Protein AF-0000000065775631 (afdb_homodimer)

Sequence (730 aa):
MNVLEISAQTLRNNIRIIKEYVGSAKICFPVKANAYGHGLELIVEHSHDLVDFFAVANVLEAFRVLDVVEKPVMIFGVIEYNYIDRILSKNIRVSIQDYNDIEKLEKFAKYYNKKPFVHVNLNTGMNRMGVDYNDACRTIQRAYESDWLILEGVYSHLACADNRDHPTNIKQKNRFDSIVEFTKGLSQDIICHLSNSYGFLGQKGICYDMVRPGILSYGFLPEFYVDRVIREIKPIARLLSKVVKIITLQEGEGVGYSLIYRGFEGEQLAVIPIGYGDGFPRELGDRGFVNINDVMYPMAGRMSMDGLTVSLGINEYDVKVSDTVELISAIPRNRNSAFSIAKQTNTIEYDIMSTLNDRIIRKIIMNVLEISAQTLRNNIRIIKEYVGSAKICFPVKANAYGHGLELIVEHSHDLVDFFAVANVLEAFRVLDVVEKPVMIFGVIEYNYIDRILSKNIRVSIQDYNDIEKLEKFAKYYNKKPFVHVNLNTGMNRMGVDYNDACRTIQRAYESDWLILEGVYSHLACADNRDHPTNIKQKNRFDSIVEFTKGLSQDIICHLSNSYGFLGQKGICYDMVRPGILSYGFLPEFYVDRVIREIKPIARLLSKVVKIITLQEGEGVGYSLIYRGFEGEQLAVIPIGYGDGFPRELGDRGFVNINDVMYPMAGRMSMDGLTVSLGINEYDVKVSDTVELISAIPRNRNSAFSIAKQTNTIEYDIMSTLNDRIIRKII

Nearest PDB structures (foldseek):
  4y2w-assembly1_B  TM=9.384E-01  e=1.127E-35  Caldanaerobacter subterraneus subsp. tengcongensis MB4
  4lus-assembly2_D  TM=9.422E-01  e=1.355E-35  Clostridioides difficile 630
  8b8h-assembly1_A  TM=9.191E-01  e=7.797E-36  Mycobacterium tuberculosis H37Rv
  5yyc-assembly1_C  TM=9.166E-01  e=2.426E-34  Alkalihalophilus pseudofirmus OF4
  2odo-assembly2_D  TM=9.081E-01  e=1.483E-32  Pseudomonas fluorescens

Structure (mmCIF, N/CA/C/O backbone):
data_AF-0000000065775631-model_v1
#
loop_
_entity.id
_entity.type
_entity.pdbx_description
1 polymer 'Alanine racemase'
#
loop_
_atom_site.group_PDB
_atom_site.id
_atom_site.type_symbol
_atom_site.label_atom_id
_atom_site.label_alt_id
_atom_site.label_comp_id
_atom_site.label_asym_id
_atom_site.label_entity_id
_atom_site.label_seq_id
_atom_site.pdbx_PDB_ins_code
_atom_site.Cartn_x
_atom_site.Cartn_y
_atom_site.Cartn_z
_atom_site.occupancy
_atom_site.B_iso_or_equiv
_atom_site.auth_seq_id
_atom_site.auth_comp_id
_atom_site.auth_asym_id
_atom_site.auth_atom_id
_atom_site.pdbx_PDB_model_num
ATOM 1 N N . MET A 1 1 ? -10.609 -6.488 -13.539 1 84.88 1 MET A N 1
ATOM 2 C CA . MET A 1 1 ? -9.781 -5.637 -12.688 1 84.88 1 MET A CA 1
ATOM 3 C C . MET A 1 1 ? -10.586 -5.094 -11.516 1 84.88 1 MET A C 1
ATOM 5 O O . MET 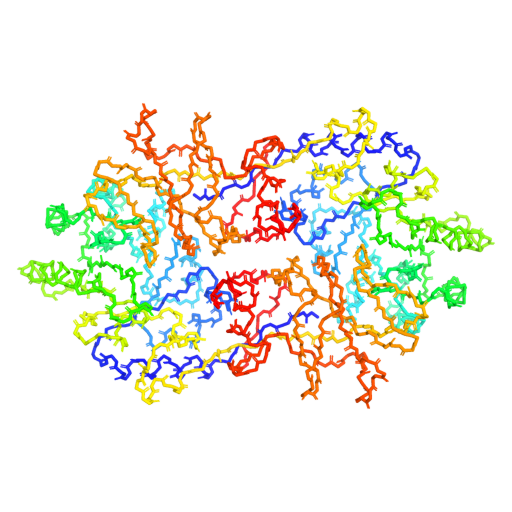A 1 1 ? -11.812 -4.945 -11.609 1 84.88 1 MET A O 1
ATOM 9 N N . ASN A 1 2 ? -9.953 -4.941 -10.406 1 95.81 2 ASN A N 1
ATOM 10 C CA . ASN A 1 2 ? -10.57 -4.367 -9.219 1 95.81 2 ASN A CA 1
ATOM 11 C C . ASN A 1 2 ? -10.742 -2.855 -9.344 1 95.81 2 ASN A C 1
ATOM 13 O O . ASN A 1 2 ? -9.859 -2.168 -9.859 1 95.81 2 ASN A O 1
ATOM 17 N N . VAL A 1 3 ? -11.922 -2.344 -8.938 1 97.94 3 VAL A N 1
ATOM 18 C CA . VAL A 1 3 ? -12.234 -0.94 -9.188 1 97.94 3 VAL A CA 1
ATOM 19 C C . VAL A 1 3 ? -12.688 -0.272 -7.891 1 97.94 3 VAL A C 1
ATOM 21 O O . VAL A 1 3 ? -13.57 -0.784 -7.199 1 97.94 3 VAL A O 1
ATOM 24 N N . LEU A 1 4 ? -12.062 0.804 -7.574 1 98.62 4 LEU A N 1
ATOM 25 C CA . LEU A 1 4 ? -12.594 1.717 -6.566 1 98.62 4 LEU A CA 1
ATOM 26 C C . LEU A 1 4 ? -13.5 2.762 -7.203 1 98.62 4 LEU A C 1
ATOM 28 O O . LEU A 1 4 ? -13.023 3.668 -7.895 1 98.62 4 LEU A O 1
ATOM 32 N N . GLU A 1 5 ? -14.773 2.623 -6.992 1 98.75 5 GLU A N 1
ATOM 33 C CA . GLU A 1 5 ? -15.727 3.6 -7.512 1 98.75 5 GLU A CA 1
ATOM 34 C C . GLU A 1 5 ? -15.883 4.777 -6.555 1 98.75 5 GLU A C 1
ATOM 36 O O . GLU A 1 5 ? -16.203 4.594 -5.379 1 98.75 5 GLU A O 1
ATOM 41 N N . ILE A 1 6 ? -15.672 5.926 -7.059 1 98.75 6 ILE A N 1
ATOM 42 C CA . ILE A 1 6 ? -15.719 7.141 -6.254 1 98.75 6 ILE A CA 1
ATOM 43 C C . ILE A 1 6 ? -16.906 8 -6.691 1 98.75 6 ILE A C 1
ATOM 45 O O . ILE A 1 6 ? -17.016 8.359 -7.867 1 98.75 6 ILE A O 1
ATOM 49 N N . SER A 1 7 ? -17.766 8.359 -5.84 1 98.75 7 SER A N 1
ATOM 50 C CA . SER A 1 7 ? -18.906 9.219 -6.129 1 98.75 7 SER A CA 1
ATOM 51 C C . SER A 1 7 ? -18.531 10.695 -6.055 1 98.75 7 SER A C 1
ATOM 53 O O . SER A 1 7 ? -18.344 11.242 -4.965 1 98.75 7 SER A O 1
ATOM 55 N N . ALA A 1 8 ? -18.5 11.336 -7.188 1 98.5 8 ALA A N 1
ATOM 56 C CA . ALA A 1 8 ? -18.219 12.766 -7.215 1 98.5 8 ALA A CA 1
ATOM 57 C C . ALA A 1 8 ? -19.297 13.555 -6.488 1 98.5 8 ALA A C 1
ATOM 59 O O . ALA A 1 8 ? -19.016 14.531 -5.797 1 98.5 8 ALA A O 1
ATOM 60 N N . GLN A 1 9 ? -20.5 13.109 -6.664 1 98.69 9 GLN A N 1
ATOM 61 C CA . GLN A 1 9 ? -21.641 13.797 -6.043 1 98.69 9 GLN A CA 1
ATOM 62 C C . GLN A 1 9 ? -21.547 13.742 -4.52 1 98.69 9 GLN A C 1
ATOM 64 O O . GLN A 1 9 ? -21.75 14.75 -3.844 1 98.69 9 GLN A O 1
ATOM 69 N N . THR A 1 10 ? -21.234 12.594 -3.979 1 98.81 10 THR A N 1
ATOM 70 C CA . THR A 1 10 ? -21.109 12.445 -2.531 1 98.81 10 THR A CA 1
ATOM 71 C C . THR A 1 10 ? -19.969 13.305 -2.002 1 98.81 10 THR A C 1
ATOM 73 O O . THR A 1 10 ? -20.094 13.953 -0.966 1 98.81 10 THR A O 1
ATOM 76 N N . LEU A 1 11 ? -18.859 13.281 -2.748 1 98.81 11 LEU A N 1
ATOM 77 C CA . LEU A 1 11 ? -17.719 14.109 -2.365 1 98.81 11 LEU A CA 1
ATOM 78 C C . LEU A 1 11 ? -18.109 15.578 -2.285 1 98.81 11 LEU A C 1
ATOM 80 O O . LEU A 1 11 ? -17.859 16.234 -1.276 1 98.81 11 LEU A O 1
ATOM 84 N N . ARG A 1 12 ? -18.75 16.094 -3.301 1 98.81 12 ARG A N 1
ATOM 85 C CA . ARG A 1 12 ? -19.141 17.484 -3.375 1 98.81 12 ARG A CA 1
ATOM 86 C C . ARG A 1 12 ? -20.141 17.844 -2.283 1 98.81 12 ARG A C 1
ATOM 88 O O . ARG A 1 12 ? -20.047 18.891 -1.658 1 98.81 12 ARG A O 1
ATOM 95 N N . ASN A 1 13 ? -21.047 16.906 -2.076 1 98.81 13 ASN A N 1
ATOM 96 C CA . ASN A 1 13 ? -22.016 17.109 -1.007 1 98.81 13 ASN A CA 1
ATOM 97 C C . ASN A 1 13 ? -21.344 17.188 0.358 1 98.81 13 ASN A C 1
ATOM 99 O O . ASN A 1 13 ? -21.688 18.047 1.176 1 98.81 13 ASN A O 1
ATOM 103 N N . ASN A 1 14 ? -20.406 16.25 0.634 1 98.81 14 ASN A N 1
ATOM 104 C CA . ASN A 1 14 ? -19.656 16.297 1.885 1 98.81 14 ASN A CA 1
ATOM 105 C C . ASN A 1 14 ? -18.984 17.656 2.098 1 98.81 14 ASN A C 1
ATOM 107 O O . ASN A 1 14 ? -19.109 18.25 3.17 1 98.81 14 ASN A O 1
ATOM 111 N N . ILE A 1 15 ? -18.312 18.156 1.061 1 98.75 15 ILE A N 1
ATOM 112 C CA . ILE A 1 15 ? -17.562 19.406 1.154 1 98.75 15 ILE A CA 1
ATOM 113 C C . ILE A 1 15 ? -18.531 20.578 1.359 1 98.75 15 ILE A C 1
ATOM 115 O O . ILE A 1 15 ? -18.266 21.484 2.15 1 98.75 15 ILE A O 1
ATOM 119 N N . ARG A 1 16 ? -19.656 20.547 0.716 1 98.62 16 ARG A N 1
ATOM 120 C CA . ARG A 1 16 ? -20.641 21.609 0.87 1 98.62 16 ARG A CA 1
ATOM 121 C C . ARG A 1 16 ? -21.188 21.641 2.293 1 98.62 16 ARG A C 1
ATOM 123 O O . ARG A 1 16 ? -21.359 22.719 2.871 1 98.62 16 ARG A O 1
ATOM 130 N N . ILE A 1 17 ? -21.469 20.453 2.83 1 98.38 17 ILE A N 1
ATOM 131 C CA . ILE A 1 17 ? -21.969 20.375 4.199 1 98.38 17 ILE A CA 1
ATOM 132 C C . ILE A 1 17 ? -20.938 20.969 5.156 1 98.38 17 ILE A C 1
ATOM 134 O O . ILE A 1 17 ? -21.281 21.75 6.047 1 98.38 17 ILE A O 1
ATOM 138 N N . ILE A 1 18 ? -19.688 20.672 4.945 1 98.12 18 ILE A N 1
ATOM 139 C CA . ILE A 1 18 ? -18.609 21.172 5.789 1 98.12 18 ILE A CA 1
ATOM 140 C C . ILE A 1 18 ? -18.516 22.688 5.641 1 98.12 18 ILE A C 1
ATOM 142 O O . ILE A 1 18 ? -18.391 23.422 6.633 1 98.12 18 ILE A O 1
ATOM 146 N N . LYS A 1 19 ? -18.562 23.156 4.41 1 97.25 19 LYS A N 1
ATOM 147 C CA . LYS A 1 19 ? -18.484 24.578 4.125 1 97.25 19 LYS A CA 1
ATOM 148 C C . LYS A 1 19 ? -19.578 25.344 4.848 1 97.25 19 LYS A C 1
ATOM 150 O O . LYS A 1 19 ? -19.328 26.391 5.453 1 97.25 19 LYS A O 1
ATOM 155 N N . GLU A 1 20 ? -20.75 24.812 4.746 1 96.69 20 GLU A N 1
ATOM 156 C CA . GLU A 1 20 ? -21.875 25.453 5.426 1 96.69 20 GLU A CA 1
ATOM 157 C C . GLU A 1 20 ? -21.688 25.422 6.938 1 96.69 20 GLU A C 1
ATOM 159 O O . GLU A 1 20 ? -22.016 26.391 7.625 1 96.69 20 GLU A O 1
ATOM 164 N N . TYR A 1 21 ? -21.156 24.375 7.41 1 95.75 21 TYR A N 1
ATOM 165 C CA . TYR A 1 21 ? -21 24.188 8.844 1 95.75 21 TYR A CA 1
ATOM 166 C C . TYR A 1 21 ? -19.969 25.141 9.422 1 95.75 21 TYR A C 1
ATOM 168 O O . TYR A 1 21 ? -20.156 25.688 10.516 1 95.75 21 TYR A O 1
ATOM 176 N N . VAL A 1 22 ? -18.875 25.391 8.641 1 95.44 22 VAL A N 1
ATOM 177 C CA . VAL A 1 22 ? -17.75 26.156 9.188 1 95.44 22 VAL A CA 1
ATOM 178 C C . VAL A 1 22 ? -17.938 27.641 8.859 1 95.44 22 VAL A C 1
ATOM 180 O O . VAL A 1 22 ? -17.188 28.484 9.352 1 95.44 22 VAL A O 1
ATOM 183 N N . GLY A 1 23 ? -18.906 27.984 7.961 1 93.75 23 GLY A N 1
ATOM 184 C CA . GLY A 1 23 ? -19.25 29.375 7.695 1 93.75 23 GLY A CA 1
ATOM 185 C C . GLY A 1 23 ? -18.234 30.094 6.832 1 93.75 23 GLY A C 1
ATOM 186 O O . GLY A 1 23 ? -17.906 29.625 5.734 1 93.75 23 GLY A O 1
ATOM 187 N N . SER A 1 24 ? -17.625 31.078 7.398 1 94.5 24 SER A N 1
ATOM 188 C CA . SER A 1 24 ? -16.812 31.969 6.594 1 94.5 24 SER A CA 1
ATOM 189 C C . SER A 1 24 ? -15.367 31.469 6.508 1 94.5 24 SER A C 1
ATOM 191 O O . SER A 1 24 ? -14.578 31.984 5.707 1 94.5 24 SER A O 1
ATOM 193 N N . ALA A 1 25 ? -15.008 30.5 7.25 1 96.69 25 ALA A N 1
ATOM 194 C CA . ALA A 1 25 ? -13.633 29.984 7.223 1 96.69 25 ALA A CA 1
ATOM 195 C C . ALA A 1 25 ? -13.289 29.422 5.852 1 96.69 25 ALA A C 1
ATOM 197 O O . ALA A 1 25 ? -14.125 28.781 5.203 1 96.69 25 ALA A O 1
ATOM 198 N N . LYS A 1 26 ? -12.094 29.656 5.395 1 97.88 26 LYS A N 1
ATOM 199 C CA . LYS A 1 26 ? -11.594 29.031 4.18 1 97.88 26 LYS A CA 1
ATOM 200 C C . LYS A 1 26 ? -11.43 27.531 4.363 1 97.88 26 LYS A C 1
ATOM 202 O O . LYS A 1 26 ? -11.352 27.047 5.492 1 97.88 26 LYS A O 1
ATOM 207 N N . ILE A 1 27 ? -11.398 26.844 3.258 1 98.19 27 ILE A N 1
ATOM 208 C CA . ILE A 1 27 ? -11.219 25.391 3.297 1 98.19 27 ILE A CA 1
ATOM 209 C C . ILE A 1 27 ? -9.922 25.016 2.586 1 98.19 27 ILE A C 1
ATOM 211 O O . ILE A 1 27 ? -9.766 25.266 1.391 1 98.19 27 ILE A O 1
ATOM 215 N N . CYS A 1 28 ? -8.984 24.5 3.303 1 98.62 28 CYS A N 1
ATOM 216 C CA . CYS A 1 28 ? -7.828 23.797 2.75 1 98.62 28 CYS A CA 1
ATOM 217 C C . CYS A 1 28 ? -8.047 22.297 2.732 1 98.62 28 CYS A C 1
ATOM 219 O O . CYS A 1 28 ? -8.055 21.656 3.783 1 98.62 28 CYS A O 1
ATOM 221 N N . PHE A 1 29 ? -8.188 21.75 1.568 1 98.75 29 PHE A N 1
ATOM 222 C CA . PHE A 1 29 ? -8.586 20.344 1.416 1 98.75 29 PHE A CA 1
ATOM 223 C C . PHE A 1 29 ? -7.363 19.453 1.26 1 98.75 29 PHE A C 1
ATOM 225 O O . PHE A 1 29 ? -6.68 19.5 0.236 1 98.75 29 PHE A O 1
ATOM 232 N N . PRO A 1 30 ? -7.078 18.625 2.297 1 98.69 30 PRO A N 1
ATOM 233 C CA . PRO A 1 30 ? -5.945 17.703 2.168 1 98.69 30 PRO A CA 1
ATOM 234 C C . PRO A 1 30 ? -6.191 16.609 1.133 1 98.69 30 PRO A C 1
ATOM 236 O O . PRO A 1 30 ? -7.234 15.953 1.161 1 98.69 30 PRO A O 1
ATOM 239 N N . VAL A 1 31 ? -5.215 16.438 0.231 1 98.56 31 VAL A N 1
ATOM 240 C CA . VAL A 1 31 ? -5.297 15.398 -0.788 1 98.56 31 VAL A CA 1
ATOM 241 C C . VAL A 1 31 ? -3.992 14.602 -0.822 1 98.56 31 VAL A C 1
ATOM 243 O O . VAL A 1 31 ? -3.613 14.062 -1.864 1 98.56 31 VAL A O 1
ATOM 246 N N . LYS A 1 32 ? -3.246 14.617 0.264 1 97.31 32 LYS A N 1
ATOM 247 C CA . LYS A 1 32 ? -2.006 13.859 0.365 1 97.31 32 LYS A CA 1
ATOM 248 C C . LYS A 1 32 ? -2.281 12.352 0.325 1 97.31 32 LYS A C 1
ATOM 250 O O . LYS A 1 32 ? -3.432 11.93 0.442 1 97.31 32 LYS A O 1
ATOM 255 N N . ALA A 1 33 ? -1.2 11.539 0.102 1 96.69 33 ALA A N 1
ATOM 256 C CA . ALA A 1 33 ? -1.298 10.086 0.028 1 96.69 33 ALA A CA 1
ATOM 257 C C . ALA A 1 33 ? -2.312 9.656 -1.027 1 96.69 33 ALA A C 1
ATOM 259 O O . ALA A 1 33 ? -3.197 8.844 -0.753 1 96.69 33 ALA A O 1
ATOM 260 N N . ASN A 1 34 ? -2.266 10.281 -2.254 1 97.19 34 ASN A N 1
ATOM 261 C CA . ASN A 1 34 ? -3.164 9.969 -3.359 1 97.19 34 ASN A CA 1
ATOM 262 C C . ASN A 1 34 ? -4.621 10.234 -2.992 1 97.19 34 ASN A C 1
ATOM 264 O O . ASN A 1 34 ? -5.492 9.398 -3.242 1 97.19 34 ASN A O 1
ATOM 268 N N . ALA A 1 35 ? -4.836 11.367 -2.34 1 97.94 35 ALA A N 1
ATOM 269 C CA . ALA A 1 35 ? -6.148 11.734 -1.818 1 97.94 35 ALA A CA 1
ATOM 270 C C . ALA A 1 35 ? -6.703 10.633 -0.913 1 97.94 35 ALA A C 1
ATOM 272 O O . ALA A 1 35 ? -7.82 10.156 -1.12 1 97.94 35 ALA A O 1
ATOM 273 N N . TYR A 1 36 ? -5.844 10.328 0.056 1 97 36 TYR A N 1
ATOM 274 C CA . TYR A 1 36 ? -6.18 9.297 1.03 1 97 36 TYR A CA 1
ATOM 275 C C . TYR A 1 36 ? -6.582 8 0.337 1 97 36 TYR A C 1
ATOM 277 O O . TYR A 1 36 ? -7.477 7.289 0.804 1 97 36 TYR A O 1
ATOM 285 N N . GLY A 1 37 ? -6.035 7.73 -0.802 1 97.06 37 GLY A N 1
ATOM 286 C CA . GLY A 1 37 ? -6.246 6.477 -1.504 1 97.06 37 GLY A CA 1
ATOM 287 C C . GLY A 1 37 ? -7.328 6.555 -2.561 1 97.06 37 GLY A C 1
ATOM 288 O O . GLY A 1 37 ? -7.574 5.586 -3.283 1 97.06 37 GLY A O 1
ATOM 289 N N . HIS A 1 38 ? -7.941 7.715 -2.805 1 98.38 38 HIS A N 1
ATOM 290 C CA . HIS A 1 38 ? -9.133 7.809 -3.641 1 98.38 38 HIS A CA 1
ATOM 291 C C . HIS A 1 38 ? -8.781 8.289 -5.047 1 98.38 38 HIS A C 1
ATOM 293 O O . HIS A 1 38 ? -9.648 8.328 -5.926 1 98.38 38 HIS A O 1
ATOM 299 N N . GLY A 1 39 ? -7.488 8.625 -5.254 1 97.81 39 GLY A N 1
ATOM 300 C CA . GLY A 1 39 ? -7.078 9.156 -6.547 1 97.81 39 GLY A CA 1
ATOM 301 C C . GLY A 1 39 ? -6.953 10.664 -6.559 1 97.81 39 GLY A C 1
ATOM 302 O O . GLY A 1 39 ? -7.945 11.375 -6.719 1 97.81 39 GLY A O 1
ATOM 303 N N . LEU A 1 40 ? -5.734 11.125 -6.516 1 98.25 40 LEU A N 1
ATOM 304 C CA . LEU A 1 40 ? -5.434 12.531 -6.305 1 98.25 40 LEU A CA 1
ATOM 305 C C . LEU A 1 40 ? -6.02 13.391 -7.422 1 98.25 40 LEU A C 1
ATOM 307 O O . LEU A 1 40 ? -6.797 14.312 -7.16 1 98.25 40 LEU A O 1
ATOM 311 N N . GLU A 1 41 ? -5.797 13.047 -8.672 1 98.5 41 GLU A N 1
ATOM 312 C CA . GLU A 1 41 ? -6.234 13.859 -9.805 1 98.5 41 GLU A CA 1
ATOM 313 C C . GLU A 1 41 ? -7.758 13.906 -9.891 1 98.5 41 GLU A C 1
ATOM 315 O O . GLU A 1 41 ? -8.336 14.969 -10.117 1 98.5 41 GLU A O 1
ATOM 320 N N . LEU A 1 42 ? -8.383 12.742 -9.664 1 98.56 42 LEU A N 1
ATOM 321 C CA . LEU A 1 42 ? -9.844 12.656 -9.734 1 98.56 42 LEU A CA 1
ATOM 322 C C . LEU A 1 42 ? -10.484 13.508 -8.648 1 98.56 42 LEU A C 1
ATOM 324 O O . LEU A 1 42 ? -11.43 14.258 -8.922 1 98.56 42 LEU A O 1
ATOM 328 N N . ILE A 1 43 ? -9.984 13.422 -7.473 1 98.81 43 ILE A N 1
ATOM 329 C CA . ILE A 1 43 ? -10.547 14.148 -6.336 1 98.81 43 ILE A CA 1
ATOM 330 C C . ILE A 1 43 ? -10.367 15.656 -6.551 1 98.81 43 ILE A C 1
ATOM 332 O O . ILE A 1 43 ? -11.305 16.438 -6.344 1 98.81 43 ILE A O 1
ATOM 336 N N . VAL A 1 44 ? -9.164 16.047 -6.973 1 98.81 44 VAL A N 1
ATOM 337 C CA . VAL A 1 44 ? -8.859 17.453 -7.203 1 98.81 44 VAL A CA 1
ATOM 338 C C . VAL A 1 44 ? -9.766 18.016 -8.297 1 98.81 44 VAL A C 1
ATOM 340 O O . VAL A 1 44 ? -10.375 19.078 -8.133 1 98.81 44 VAL A O 1
ATOM 343 N N . GLU A 1 45 ? -9.906 17.266 -9.336 1 98.62 45 GLU A N 1
ATOM 344 C CA . GLU A 1 45 ? -10.727 17.688 -10.469 1 98.62 45 GLU A CA 1
ATOM 345 C C . GLU A 1 45 ? -12.172 17.938 -10.047 1 98.62 45 GLU A C 1
ATOM 347 O O . GLU A 1 45 ? -12.82 18.875 -10.531 1 98.62 45 GLU A O 1
ATOM 352 N N . HIS A 1 46 ? -12.633 17.219 -9.102 1 98.56 46 HIS A N 1
ATOM 353 C CA . HIS A 1 46 ? -14.055 17.25 -8.797 1 98.56 46 HIS A CA 1
ATOM 354 C C . HIS A 1 46 ? -14.328 18.047 -7.523 1 98.56 46 HIS A C 1
ATOM 356 O O . HIS A 1 46 ? -15.453 18.047 -7.016 1 98.56 46 HIS A O 1
ATOM 362 N N . SER A 1 47 ? -13.328 18.703 -7.02 1 98.62 47 SER A N 1
ATOM 363 C CA . SER A 1 47 ? -13.562 19.422 -5.77 1 98.62 47 SER A CA 1
ATOM 364 C C . SER A 1 47 ? -12.977 20.828 -5.824 1 98.62 47 SER A C 1
ATOM 366 O O . SER A 1 47 ? -13.25 21.656 -4.953 1 98.62 47 SER A O 1
ATOM 368 N N . HIS A 1 48 ? -12.203 21.188 -6.875 1 98.5 48 HIS A N 1
ATOM 369 C CA . HIS A 1 48 ? -11.383 22.391 -6.887 1 98.5 48 HIS A CA 1
ATOM 370 C C . HIS A 1 48 ? -12.234 23.641 -6.785 1 98.5 48 HIS A C 1
ATOM 372 O O . HIS A 1 48 ? -11.805 24.656 -6.219 1 98.5 48 HIS A O 1
ATOM 378 N N . ASP A 1 49 ? -13.422 23.641 -7.262 1 98.38 49 ASP A N 1
ATOM 379 C CA . ASP A 1 49 ? -14.281 24.812 -7.258 1 98.38 49 ASP A CA 1
ATOM 380 C C . ASP A 1 49 ? -14.922 25.031 -5.887 1 98.38 49 ASP A C 1
ATOM 382 O O . ASP A 1 49 ? -15.5 26.078 -5.621 1 98.38 49 ASP A O 1
ATOM 386 N N . LEU A 1 50 ? -14.742 24.078 -4.969 1 98.44 50 LEU A N 1
ATOM 387 C CA . LEU A 1 50 ? -15.43 24.125 -3.686 1 98.44 50 LEU A CA 1
ATOM 388 C C . LEU A 1 50 ? -14.469 24.484 -2.557 1 98.44 50 LEU A C 1
ATOM 390 O O . LEU A 1 50 ? -14.891 24.719 -1.426 1 98.44 50 LEU A O 1
ATOM 394 N N . VAL A 1 51 ? -13.18 24.516 -2.822 1 98.5 51 VAL A N 1
ATOM 395 C CA . VAL A 1 51 ? -12.195 24.703 -1.765 1 98.5 51 VAL A CA 1
ATOM 396 C C . VAL A 1 51 ? -11.258 25.859 -2.121 1 98.5 51 VAL A C 1
ATOM 398 O O . VAL A 1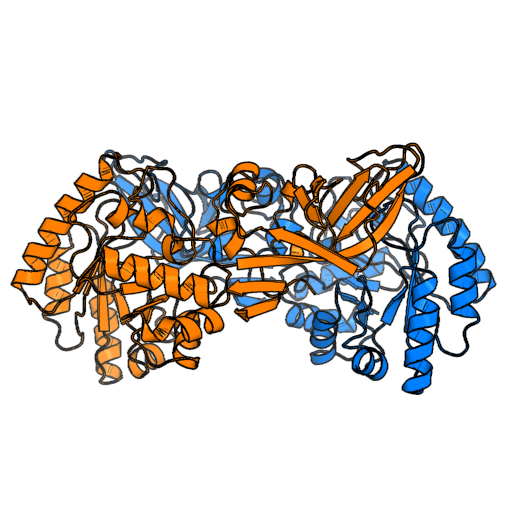 51 ? -11.219 26.297 -3.273 1 98.5 51 VAL A O 1
ATOM 401 N N . ASP A 1 52 ? -10.508 26.328 -1.158 1 98.5 52 ASP A N 1
ATOM 402 C CA . ASP A 1 52 ? -9.633 27.484 -1.357 1 98.5 52 ASP A CA 1
ATOM 403 C C . ASP A 1 52 ? -8.188 27.047 -1.588 1 98.5 52 ASP A C 1
ATOM 405 O O . ASP A 1 52 ? -7.449 27.703 -2.326 1 98.5 52 ASP A O 1
ATOM 409 N N . PHE A 1 53 ? -7.781 25.984 -0.903 1 98.31 53 PHE A N 1
ATOM 410 C CA . PHE A 1 53 ? -6.445 25.406 -0.967 1 98.31 53 PHE A CA 1
ATOM 411 C C . PHE A 1 53 ? -6.52 23.891 -1.088 1 98.31 53 PHE A C 1
ATOM 413 O O . PHE A 1 53 ? -7.512 23.281 -0.691 1 98.31 53 PHE A O 1
ATOM 420 N N . PHE A 1 54 ? -5.527 23.359 -1.729 1 98.81 54 PHE A N 1
ATOM 421 C CA . PHE A 1 54 ? -5.23 21.953 -1.518 1 98.81 54 PHE A CA 1
ATOM 422 C C . PHE A 1 54 ? -3.979 21.781 -0.665 1 98.81 54 PHE A C 1
ATOM 424 O O . PHE A 1 54 ? -3.127 22.672 -0.622 1 98.81 54 PHE A O 1
ATOM 431 N N . ALA A 1 55 ? -3.902 20.719 0.041 1 98.69 55 ALA A N 1
ATOM 432 C CA . ALA A 1 55 ? -2.719 20.422 0.842 1 98.69 55 ALA A CA 1
ATOM 433 C C . ALA A 1 55 ? -2.203 19.016 0.556 1 98.69 55 ALA A C 1
ATOM 435 O O . ALA A 1 55 ? -2.99 18.078 0.382 1 98.69 55 ALA A O 1
ATOM 436 N N . VAL A 1 56 ? -0.904 18.891 0.519 1 98.25 56 VAL A N 1
ATOM 437 C CA . VAL A 1 56 ? -0.229 17.625 0.236 1 98.25 56 VAL A CA 1
ATOM 438 C C . VAL A 1 56 ? 0.926 17.422 1.215 1 98.25 56 VAL A C 1
ATOM 440 O O . VAL A 1 56 ? 1.209 18.297 2.037 1 98.25 56 VAL A O 1
ATOM 443 N N . ALA A 1 57 ? 1.504 16.203 1.156 1 96.88 57 ALA A N 1
ATOM 444 C CA . ALA A 1 57 ? 2.586 15.875 2.084 1 96.88 57 ALA A CA 1
ATOM 445 C C . ALA A 1 57 ? 3.939 16.281 1.516 1 96.88 57 ALA A C 1
ATOM 447 O O . ALA A 1 57 ? 4.867 16.594 2.268 1 96.88 57 ALA A O 1
ATOM 448 N N . ASN A 1 58 ? 4.066 16.281 0.206 1 95.31 58 ASN A N 1
ATOM 449 C CA . ASN A 1 58 ? 5.359 16.531 -0.427 1 95.31 58 ASN A CA 1
ATOM 450 C C . ASN A 1 58 ? 5.195 17.219 -1.785 1 95.31 58 ASN A C 1
ATOM 452 O O . ASN A 1 58 ? 4.082 17.328 -2.295 1 95.31 58 ASN A O 1
ATOM 456 N N . VAL A 1 59 ? 6.324 17.609 -2.359 1 96.69 59 VAL A N 1
ATOM 457 C CA . VAL A 1 59 ? 6.32 18.453 -3.543 1 96.69 59 VAL A CA 1
ATOM 458 C C . VAL A 1 59 ? 5.875 17.656 -4.762 1 96.69 59 VAL A C 1
ATOM 460 O O . VAL A 1 59 ? 5.211 18.172 -5.656 1 96.69 59 VAL A O 1
ATOM 463 N N . LEU A 1 60 ? 6.133 16.391 -4.805 1 95.75 60 LEU A N 1
ATOM 464 C CA . LEU A 1 60 ? 5.742 15.57 -5.949 1 95.75 60 LEU A CA 1
ATOM 465 C C . LEU A 1 60 ? 4.227 15.484 -6.066 1 95.75 60 LEU A C 1
ATOM 467 O O . LEU A 1 60 ? 3.682 15.516 -7.172 1 95.75 60 LEU A O 1
ATOM 471 N N . GLU A 1 61 ? 3.57 15.414 -4.965 1 97.12 61 GLU A N 1
ATOM 472 C CA . GLU A 1 61 ? 2.111 15.445 -4.961 1 97.12 61 GLU A CA 1
ATOM 473 C C . GLU A 1 61 ? 1.588 16.812 -5.367 1 97.12 61 GLU A C 1
ATOM 475 O O . GLU A 1 61 ? 0.546 16.922 -6.016 1 97.12 61 GLU A O 1
ATOM 480 N N . ALA A 1 62 ? 2.344 17.812 -4.941 1 98.38 62 ALA A N 1
ATOM 481 C CA . ALA A 1 62 ? 1.938 19.172 -5.32 1 98.38 62 ALA A CA 1
ATOM 482 C C . ALA A 1 62 ? 1.915 19.328 -6.836 1 98.38 62 ALA A C 1
ATOM 484 O O . ALA A 1 62 ? 0.981 19.922 -7.391 1 98.38 62 ALA A O 1
ATOM 485 N N . PHE A 1 63 ? 2.934 18.766 -7.512 1 97.94 63 PHE A N 1
ATOM 486 C CA . PHE A 1 63 ? 2.994 18.844 -8.969 1 97.94 63 PHE A CA 1
ATOM 487 C C . PHE A 1 63 ? 1.787 18.141 -9.594 1 97.94 63 PHE A C 1
ATOM 489 O O . PHE A 1 63 ? 1.219 18.641 -10.57 1 97.94 63 PHE A O 1
ATOM 496 N N . ARG A 1 64 ? 1.373 17.109 -9 1 97.75 64 ARG A N 1
ATOM 497 C CA . ARG A 1 64 ? 0.224 16.359 -9.508 1 97.75 64 ARG A CA 1
ATOM 498 C C . ARG A 1 64 ? -1.055 17.188 -9.391 1 97.75 64 ARG A C 1
ATOM 500 O O . ARG A 1 64 ? -1.899 17.156 -10.289 1 97.75 64 ARG A O 1
ATOM 507 N N . VAL A 1 65 ? -1.182 17.875 -8.297 1 98.75 65 VAL A N 1
ATOM 508 C CA . VAL A 1 65 ? -2.342 18.734 -8.125 1 98.75 65 VAL A CA 1
ATOM 509 C C . VAL A 1 65 ? -2.336 19.828 -9.203 1 98.75 65 VAL A C 1
ATOM 511 O O . VAL A 1 65 ? -3.354 20.062 -9.859 1 98.75 65 VAL A O 1
ATOM 514 N N . LEU A 1 66 ? -1.192 20.422 -9.43 1 98.56 66 LEU A N 1
ATOM 515 C CA . LEU A 1 66 ? -1.064 21.578 -10.32 1 98.56 66 LEU A CA 1
ATOM 516 C C . LEU A 1 66 ? -1.21 21.156 -11.781 1 98.56 66 LEU A C 1
ATOM 518 O O . LEU A 1 66 ? -1.462 21.984 -12.648 1 98.56 66 LEU A O 1
ATOM 522 N N . ASP A 1 67 ? -1.034 19.859 -12.055 1 97.94 67 ASP A N 1
ATOM 523 C CA . ASP A 1 67 ? -1.281 19.312 -13.391 1 97.94 67 ASP A CA 1
ATOM 524 C C . ASP A 1 67 ? -2.771 19.328 -13.727 1 97.94 67 ASP A C 1
ATOM 526 O O . ASP A 1 67 ? -3.154 19.25 -14.891 1 97.94 67 ASP A O 1
ATOM 530 N N . VAL A 1 68 ? -3.598 19.453 -12.711 1 98.12 68 VAL A N 1
ATOM 531 C CA . VAL A 1 68 ? -5.039 19.344 -12.891 1 98.12 68 VAL A CA 1
ATOM 532 C C . VAL A 1 68 ? -5.676 20.734 -12.82 1 98.12 68 VAL A C 1
ATOM 534 O O . VAL A 1 68 ? -6.586 21.047 -13.586 1 98.12 68 VAL A O 1
ATOM 537 N N . VAL A 1 69 ? -5.164 21.547 -11.836 1 97.62 69 VAL A N 1
ATOM 538 C CA . VAL A 1 69 ? -5.824 22.812 -11.602 1 97.62 69 VAL A CA 1
ATOM 539 C C . VAL A 1 69 ? -4.801 23.859 -11.141 1 97.62 69 VAL A C 1
ATOM 541 O O . VAL A 1 69 ? -3.742 23.5 -10.617 1 97.62 69 VAL A O 1
ATOM 544 N N . GLU A 1 70 ? -5.172 25.062 -11.398 1 95.56 70 GLU A N 1
ATOM 545 C CA . GLU A 1 70 ? -4.402 26.172 -10.828 1 95.56 70 GLU A CA 1
ATOM 546 C C . GLU A 1 70 ? -5.027 26.672 -9.531 1 95.56 70 GLU A C 1
ATOM 548 O O . GLU A 1 70 ? -5.977 27.453 -9.555 1 95.56 70 GLU A O 1
ATOM 553 N N . LYS A 1 71 ? -4.641 26.172 -8.43 1 96.31 71 LYS A N 1
ATOM 554 C CA . LYS A 1 71 ? -5.066 26.5 -7.07 1 96.31 71 LYS A CA 1
ATOM 555 C C . LYS A 1 71 ? -3.877 26.531 -6.113 1 96.31 71 LYS A C 1
ATOM 557 O O . LYS A 1 71 ? -2.857 25.891 -6.359 1 96.31 71 LYS A O 1
ATOM 562 N N . PRO A 1 72 ? -3.984 27.375 -5.094 1 98.31 72 PRO A N 1
ATOM 563 C CA . PRO A 1 72 ? -2.932 27.312 -4.078 1 98.31 72 PRO A CA 1
ATOM 564 C C . PRO A 1 72 ? -2.748 25.891 -3.52 1 98.31 72 PRO A C 1
ATOM 566 O O . PRO A 1 72 ? -3.73 25.219 -3.207 1 98.31 72 PRO A O 1
ATOM 569 N N . VAL A 1 73 ? -1.526 25.438 -3.492 1 98.75 73 VAL A N 1
ATOM 570 C CA . VAL A 1 73 ? -1.192 24.125 -2.939 1 98.75 73 VAL A CA 1
ATOM 571 C C . VAL A 1 73 ? -0.185 24.281 -1.803 1 98.75 73 VAL A C 1
ATOM 573 O O . VAL A 1 73 ? 0.856 24.922 -1.974 1 98.75 73 VAL A O 1
ATOM 576 N N . MET A 1 74 ? -0.505 23.719 -0.682 1 98.62 74 MET A N 1
ATOM 577 C CA . MET A 1 74 ? 0.354 23.797 0.496 1 98.62 74 MET A CA 1
ATOM 578 C C . MET A 1 74 ? 1.006 22.453 0.787 1 98.62 74 MET A C 1
ATOM 580 O O . MET A 1 74 ? 0.346 21.422 0.728 1 98.62 74 MET A O 1
ATOM 584 N N . ILE A 1 75 ? 2.264 22.5 1.104 1 98.19 75 ILE A N 1
ATOM 585 C CA . ILE A 1 75 ? 2.98 21.297 1.508 1 98.19 75 ILE A CA 1
ATOM 586 C C . ILE A 1 75 ? 3.109 21.266 3.029 1 98.19 75 ILE A C 1
ATOM 588 O O . ILE A 1 75 ? 3.721 22.156 3.629 1 98.19 75 ILE A O 1
ATOM 592 N N . PHE A 1 76 ? 2.557 20.219 3.645 1 97 76 PHE A N 1
ATOM 593 C CA . PHE A 1 76 ? 2.629 20.047 5.09 1 97 76 PHE A CA 1
ATOM 594 C C . PHE A 1 76 ? 4.016 19.578 5.512 1 97 76 PHE A C 1
ATOM 596 O O . PHE A 1 76 ? 4.473 19.891 6.613 1 97 76 PHE A O 1
ATOM 603 N N . GLY A 1 77 ? 4.672 18.812 4.629 1 94.44 77 GLY A N 1
ATOM 604 C CA . GLY A 1 77 ? 5.953 18.219 4.973 1 94.44 77 GLY A CA 1
ATOM 605 C C . GLY A 1 77 ? 7.109 19.188 4.906 1 94.44 77 GLY A C 1
ATOM 606 O O . GLY A 1 77 ? 6.902 20.406 4.906 1 94.44 77 GLY A O 1
ATOM 607 N N . VAL A 1 78 ? 8.32 18.688 4.938 1 93.38 78 VAL A N 1
ATOM 608 C CA . VAL A 1 78 ? 9.516 19.516 4.93 1 93.38 78 VAL A CA 1
ATOM 609 C C . VAL A 1 78 ? 9.781 20.016 3.514 1 93.38 78 VAL A C 1
ATOM 611 O O . VAL A 1 78 ? 9.273 19.453 2.541 1 93.38 78 VAL A O 1
ATOM 614 N N . ILE A 1 79 ? 10.555 21.047 3.453 1 93.62 79 ILE A N 1
ATOM 615 C CA . ILE A 1 79 ? 10.906 21.641 2.172 1 93.62 79 ILE A CA 1
ATOM 616 C C . ILE A 1 79 ? 11.953 20.781 1.471 1 93.62 79 ILE A C 1
ATOM 618 O O . ILE A 1 79 ? 13.008 20.484 2.039 1 93.62 79 ILE A O 1
ATOM 622 N N . GLU A 1 80 ? 11.602 20.375 0.283 1 93.31 80 GLU A N 1
ATOM 623 C CA . GLU A 1 80 ? 12.586 19.688 -0.56 1 93.31 80 GLU A CA 1
ATOM 624 C C . GLU A 1 80 ? 13.32 20.688 -1.46 1 93.31 80 GLU A C 1
ATOM 626 O O . GLU A 1 80 ? 12.891 20.938 -2.586 1 93.31 80 GLU A O 1
ATOM 631 N N . TYR A 1 81 ? 14.508 21.047 -1.056 1 94.38 81 TYR A N 1
ATOM 632 C CA . TYR A 1 81 ? 15.211 22.172 -1.676 1 94.38 81 TYR A CA 1
ATOM 633 C C . TYR A 1 81 ? 15.672 21.812 -3.082 1 94.38 81 TYR A C 1
ATOM 635 O O . TYR A 1 81 ? 15.93 22.688 -3.904 1 94.38 81 TYR A O 1
ATOM 643 N N . ASN A 1 82 ? 15.734 20.469 -3.379 1 94.12 82 ASN A N 1
ATOM 644 C CA . ASN A 1 82 ? 16.078 20.047 -4.73 1 94.12 82 ASN A CA 1
ATOM 645 C C . ASN A 1 82 ? 15.055 20.516 -5.754 1 94.12 82 ASN A C 1
ATOM 647 O O . ASN A 1 82 ? 15.352 20.578 -6.949 1 94.12 82 ASN A O 1
ATOM 651 N N . TYR A 1 83 ? 13.883 20.828 -5.266 1 96.25 83 TYR A N 1
ATOM 652 C CA . TYR A 1 83 ? 12.812 21.25 -6.164 1 96.25 83 TYR A CA 1
ATOM 653 C C . TYR A 1 83 ? 12.461 22.719 -5.945 1 96.25 83 TYR A C 1
ATOM 655 O O . TYR A 1 83 ? 11.367 23.156 -6.305 1 96.25 83 TYR A O 1
ATOM 663 N N . ILE A 1 84 ? 13.406 23.453 -5.324 1 97.31 84 ILE A N 1
ATOM 664 C CA . ILE A 1 84 ? 13.102 24.797 -4.859 1 97.31 84 ILE A CA 1
ATOM 665 C C . ILE A 1 84 ? 12.766 25.703 -6.051 1 97.31 84 ILE A C 1
ATOM 667 O O . ILE A 1 84 ? 11.898 26.578 -5.957 1 97.31 84 ILE A O 1
ATOM 671 N N . ASP A 1 85 ? 13.391 25.5 -7.203 1 97.19 85 ASP A N 1
ATOM 672 C CA . ASP A 1 85 ? 13.109 26.281 -8.398 1 97.19 85 ASP A CA 1
ATOM 673 C C . ASP A 1 85 ? 11.656 26.141 -8.828 1 97.19 85 ASP A C 1
ATOM 675 O O . ASP A 1 85 ? 10.977 27.125 -9.102 1 97.19 85 ASP A O 1
ATOM 679 N N . ARG A 1 86 ? 11.172 24.984 -8.852 1 96.56 86 ARG A N 1
ATOM 680 C CA . ARG A 1 86 ? 9.797 24.719 -9.25 1 96.56 86 ARG A CA 1
ATOM 681 C C . ARG A 1 86 ? 8.82 25.172 -8.172 1 96.56 86 ARG A C 1
ATOM 683 O O . ARG A 1 86 ? 7.699 25.594 -8.484 1 96.56 86 ARG A O 1
ATOM 690 N N . ILE A 1 87 ? 9.203 24.969 -6.902 1 98 87 ILE A N 1
ATOM 691 C CA . ILE A 1 87 ? 8.375 25.422 -5.793 1 98 87 ILE A CA 1
ATOM 692 C C . ILE A 1 87 ? 8.117 26.922 -5.926 1 98 87 ILE A C 1
ATOM 694 O O . ILE A 1 87 ? 6.977 27.375 -5.812 1 98 87 ILE A O 1
ATOM 698 N N . LEU A 1 88 ? 9.164 27.688 -6.238 1 97.81 88 LEU A N 1
ATOM 699 C CA . LEU A 1 88 ? 9.07 29.141 -6.379 1 97.81 88 LEU A CA 1
ATOM 700 C C . LEU A 1 88 ? 8.289 29.5 -7.637 1 97.81 88 LEU A C 1
ATOM 702 O O . LEU A 1 88 ? 7.406 30.359 -7.59 1 97.81 88 LEU A O 1
ATOM 706 N N . SER A 1 89 ? 8.539 28.781 -8.703 1 97.12 89 SER A N 1
ATOM 707 C CA . SER A 1 89 ? 7.938 29.109 -9.984 1 97.12 89 SER A CA 1
ATOM 708 C C . SER A 1 89 ? 6.441 28.828 -9.984 1 97.12 89 SER A C 1
ATOM 710 O O . SER A 1 89 ? 5.668 29.531 -10.648 1 97.12 89 SER A O 1
ATOM 712 N N . LYS A 1 90 ? 5.988 27.875 -9.234 1 97.44 90 LYS A N 1
ATOM 713 C CA . LYS A 1 90 ? 4.59 27.469 -9.25 1 97.44 90 LYS A CA 1
ATOM 714 C C . LYS A 1 90 ? 3.836 28.031 -8.055 1 97.44 90 LYS A C 1
ATOM 716 O O . LYS A 1 90 ? 2.66 27.719 -7.848 1 97.44 90 LYS A O 1
ATOM 721 N N . ASN A 1 91 ? 4.527 28.812 -7.258 1 97.81 91 ASN A N 1
ATOM 722 C CA . ASN A 1 91 ? 3.949 29.453 -6.086 1 97.81 91 ASN A CA 1
ATOM 723 C C . ASN A 1 91 ? 3.387 28.438 -5.098 1 97.81 91 ASN A C 1
ATOM 725 O O . ASN A 1 91 ? 2.291 28.625 -4.566 1 97.81 91 ASN A O 1
ATOM 729 N N . ILE A 1 92 ? 4.051 27.328 -4.98 1 98.5 92 ILE A N 1
ATOM 730 C CA . ILE A 1 92 ? 3.672 26.312 -3.998 1 98.5 92 ILE A CA 1
ATOM 731 C C . ILE A 1 92 ? 3.982 26.828 -2.592 1 98.5 92 ILE A C 1
ATOM 733 O O . ILE A 1 92 ? 5.043 27.406 -2.355 1 98.5 92 ILE A O 1
ATOM 737 N N . ARG A 1 93 ? 3.035 26.75 -1.7 1 98.75 93 ARG A N 1
ATOM 738 C CA . ARG A 1 93 ? 3.242 27.156 -0.314 1 98.75 93 ARG A CA 1
ATOM 739 C C . ARG A 1 93 ? 4.043 26.109 0.451 1 98.75 93 ARG A C 1
ATOM 741 O O . ARG A 1 93 ? 3.74 24.922 0.382 1 98.75 93 ARG A O 1
ATOM 748 N N . VAL A 1 94 ? 5.031 26.578 1.139 1 98.44 94 VAL A N 1
ATOM 749 C CA . VAL A 1 94 ? 5.848 25.656 1.918 1 98.44 94 VAL A CA 1
ATOM 750 C C . VAL A 1 94 ? 5.648 25.922 3.408 1 98.44 94 VAL A C 1
ATOM 752 O O . VAL A 1 94 ? 5.242 27.016 3.803 1 98.44 94 VAL A O 1
ATOM 755 N N . SER A 1 95 ? 5.902 24.953 4.191 1 98.44 95 SER A N 1
ATOM 756 C CA . SER A 1 95 ? 5.766 25.047 5.641 1 98.44 95 SER A CA 1
ATOM 757 C C . SER A 1 95 ? 7.117 25.266 6.312 1 98.44 95 SER A C 1
ATOM 759 O O . SER A 1 95 ? 8.047 24.484 6.129 1 98.44 95 SER A O 1
ATOM 761 N N . ILE A 1 96 ? 7.207 26.297 7.078 1 98.25 96 ILE A N 1
ATOM 762 C CA . ILE A 1 96 ? 8.367 26.516 7.938 1 98.25 96 ILE A CA 1
ATOM 763 C C . ILE A 1 96 ? 8.242 25.672 9.203 1 98.25 96 ILE A C 1
ATOM 765 O O . ILE A 1 96 ? 7.262 25.781 9.945 1 98.25 96 ILE A O 1
ATOM 769 N N . GLN A 1 97 ? 9.258 24.844 9.344 1 97.19 97 GLN A N 1
ATOM 770 C CA . GLN A 1 97 ? 9.219 23.906 10.461 1 97.19 97 GLN A CA 1
ATOM 771 C C . GLN A 1 97 ? 10.203 24.312 11.555 1 97.19 97 GLN A C 1
ATOM 773 O O . GLN A 1 97 ? 10.125 23.812 12.68 1 97.19 97 GLN A O 1
ATOM 778 N N . ASP A 1 98 ? 11.117 25.188 11.188 1 94.69 98 ASP A N 1
ATOM 779 C CA . ASP A 1 98 ? 12.172 25.672 12.078 1 94.69 98 ASP A CA 1
ATOM 780 C C . ASP A 1 98 ? 12.578 27.109 11.719 1 94.69 98 ASP A C 1
ATOM 782 O O . ASP A 1 98 ? 12.461 27.516 10.57 1 94.69 98 ASP A O 1
ATOM 786 N N . TYR A 1 99 ? 13.109 27.719 12.773 1 95.88 99 TYR A N 1
ATOM 787 C CA . TYR A 1 99 ? 13.594 29.078 12.578 1 95.88 99 TYR A CA 1
ATOM 788 C C . TYR A 1 99 ? 14.594 29.141 11.438 1 95.88 99 TYR A C 1
ATOM 790 O O . TYR A 1 99 ? 14.562 30.078 10.625 1 95.88 99 TYR A O 1
ATOM 798 N N . ASN A 1 100 ? 15.445 28.156 11.266 1 94.62 100 ASN A N 1
ATOM 799 C CA . ASN A 1 100 ? 16.531 28.141 10.289 1 94.62 100 ASN A CA 1
ATOM 800 C C . ASN A 1 100 ? 16 27.953 8.867 1 94.62 100 ASN A C 1
ATOM 802 O O . ASN A 1 100 ? 16.719 28.188 7.898 1 94.62 100 ASN A O 1
ATOM 806 N N . ASP A 1 101 ? 14.797 27.469 8.727 1 96.5 101 ASP A N 1
ATOM 807 C CA . ASP A 1 101 ? 14.195 27.344 7.398 1 96.5 101 ASP A CA 1
ATOM 808 C C . ASP A 1 101 ? 14.102 28.703 6.707 1 96.5 101 ASP A C 1
ATOM 810 O O . ASP A 1 101 ? 14.227 28.797 5.484 1 96.5 101 ASP A O 1
ATOM 814 N N . ILE A 1 102 ? 13.961 29.75 7.496 1 98.12 102 ILE A N 1
ATOM 815 C CA . ILE A 1 102 ? 13.75 31.094 6.965 1 98.12 102 ILE A CA 1
ATOM 816 C C . ILE A 1 102 ? 14.992 31.547 6.211 1 98.12 102 ILE A C 1
ATOM 818 O O . ILE A 1 102 ? 14.914 31.969 5.051 1 98.12 102 ILE A O 1
ATOM 822 N N . GLU A 1 103 ? 16.094 31.406 6.879 1 97.44 103 GLU A N 1
ATOM 823 C CA . GLU A 1 103 ? 17.344 31.828 6.258 1 97.44 103 GLU A CA 1
ATOM 824 C C . GLU A 1 103 ? 17.625 31.047 4.977 1 97.44 103 GLU A C 1
ATOM 826 O O . GLU A 1 103 ? 18.047 31.625 3.971 1 97.44 103 GLU A O 1
ATOM 831 N N . LYS A 1 104 ? 17.391 29.75 5 1 96.69 104 LYS A N 1
ATOM 832 C CA . LYS A 1 104 ? 17.625 28.906 3.824 1 96.69 104 LYS A CA 1
ATOM 833 C C . LYS A 1 104 ? 16.719 29.328 2.666 1 96.69 104 LYS A C 1
ATOM 835 O O . LYS A 1 104 ? 17.188 29.469 1.53 1 96.69 104 LYS A O 1
ATOM 840 N N . LEU A 1 105 ? 15.523 29.594 2.957 1 98 105 LEU A N 1
ATOM 841 C CA . LEU A 1 105 ? 14.562 30 1.937 1 98 105 LEU A CA 1
ATOM 842 C C . LEU A 1 105 ? 14.93 31.359 1.357 1 98 105 LEU A C 1
ATOM 844 O O . LEU A 1 105 ? 14.781 31.594 0.154 1 98 105 LEU A O 1
ATOM 848 N N . GLU A 1 106 ? 15.391 32.25 2.236 1 98.25 106 GLU A N 1
ATOM 849 C CA . GLU A 1 106 ? 15.789 33.594 1.787 1 98.25 106 GLU A CA 1
ATOM 850 C C . GLU A 1 106 ? 16.922 33.5 0.766 1 98.25 106 GLU A C 1
ATOM 852 O O . GLU A 1 106 ? 16.938 34.25 -0.211 1 98.25 106 GLU A O 1
ATOM 857 N N . LYS A 1 107 ? 17.844 32.625 1.037 1 98 107 LYS A N 1
ATOM 858 C CA . LYS A 1 107 ? 18.969 32.438 0.113 1 98 107 LYS A CA 1
ATOM 859 C C . LYS A 1 107 ? 18.469 32.062 -1.281 1 98 107 LYS A C 1
ATOM 861 O O . LYS A 1 107 ? 18.922 32.625 -2.279 1 98 107 LYS A O 1
ATOM 866 N N . PHE A 1 108 ? 17.578 31.156 -1.366 1 97.69 108 PHE A N 1
ATOM 867 C CA . PHE A 1 108 ? 17.047 30.703 -2.648 1 97.69 108 PHE A CA 1
ATOM 868 C C . PHE A 1 108 ? 16.172 31.781 -3.273 1 97.69 108 PHE A C 1
ATOM 870 O O . PHE A 1 108 ? 16.188 31.984 -4.488 1 97.69 108 PHE A O 1
ATOM 877 N N . ALA A 1 109 ? 15.367 32.469 -2.426 1 98.12 109 ALA A N 1
ATOM 878 C CA . ALA A 1 109 ? 14.508 33.531 -2.9 1 98.12 109 ALA A CA 1
ATOM 879 C C . ALA A 1 109 ? 15.328 34.625 -3.584 1 98.12 109 ALA A C 1
ATOM 881 O O . ALA A 1 109 ? 14.961 35.125 -4.66 1 98.12 109 ALA A O 1
ATOM 882 N N . LYS A 1 110 ? 16.406 35 -2.979 1 98.06 110 LYS A N 1
ATOM 883 C CA . LYS A 1 110 ? 17.312 36 -3.535 1 98.06 110 LYS A CA 1
ATOM 884 C C . LYS A 1 110 ? 17.922 35.531 -4.848 1 98.06 110 LYS A C 1
ATOM 886 O O . LYS A 1 110 ? 17.984 36.281 -5.824 1 98.06 110 LYS A O 1
ATOM 891 N N . TYR A 1 111 ? 18.359 34.312 -4.801 1 97.75 111 TYR A N 1
ATOM 892 C CA . TYR A 1 111 ? 18.984 33.75 -5.984 1 97.75 111 TYR A CA 1
ATOM 893 C C . TYR A 1 111 ? 18.031 33.719 -7.168 1 97.75 111 TYR A C 1
ATOM 895 O O . TYR A 1 111 ? 18.406 34.094 -8.281 1 97.75 111 TYR A O 1
ATOM 903 N N . TYR A 1 112 ? 16.812 33.344 -7 1 97.56 112 TYR A N 1
ATOM 904 C CA . TYR A 1 112 ? 15.852 33.219 -8.078 1 97.56 112 TYR A CA 1
ATOM 905 C C . TYR A 1 112 ? 15.039 34.5 -8.25 1 97.56 112 TYR A C 1
ATOM 907 O O . TYR A 1 112 ? 14.227 34.625 -9.172 1 97.56 112 TYR A O 1
ATOM 915 N N . ASN A 1 113 ? 15.172 35.438 -7.383 1 98.06 113 ASN A N 1
ATOM 916 C CA . ASN A 1 113 ? 14.43 36.688 -7.359 1 98.06 113 ASN A CA 1
ATOM 917 C C . ASN A 1 113 ? 12.922 36.438 -7.328 1 98.06 113 ASN A C 1
ATOM 919 O O . ASN A 1 113 ? 12.188 37 -8.148 1 98.06 113 ASN A O 1
ATOM 923 N N . LYS A 1 114 ? 12.523 35.594 -6.445 1 98.19 114 LYS A N 1
ATOM 924 C CA . LYS A 1 114 ? 11.125 35.219 -6.246 1 98.19 114 LYS A CA 1
ATOM 925 C C . LYS A 1 114 ? 10.844 34.875 -4.785 1 98.19 114 LYS A C 1
ATOM 927 O O . LYS A 1 114 ? 11.594 34.125 -4.168 1 98.19 114 LYS A O 1
ATOM 932 N N . LYS A 1 115 ? 9.805 35.406 -4.207 1 97.94 115 LYS A N 1
ATOM 933 C CA . LYS A 1 115 ? 9.469 35.188 -2.803 1 97.94 115 LYS A CA 1
ATOM 934 C C . LYS A 1 115 ? 8.531 34 -2.637 1 97.94 115 LYS A C 1
ATOM 936 O O . LYS A 1 115 ? 7.48 33.938 -3.279 1 97.94 115 LYS A O 1
ATOM 941 N N . PRO A 1 116 ? 8.93 33.062 -1.854 1 98.12 116 PRO A N 1
ATOM 942 C CA . PRO A 1 116 ? 8.023 31.953 -1.585 1 98.12 116 PRO A CA 1
ATOM 943 C C . PRO A 1 116 ? 6.887 32.344 -0.633 1 98.12 116 PRO A C 1
ATOM 945 O O . PRO A 1 116 ? 7.07 33.188 0.248 1 98.12 116 PRO A O 1
ATOM 948 N N . PHE A 1 117 ? 5.727 31.734 -0.861 1 98.56 117 PHE A N 1
ATOM 949 C CA . PHE A 1 117 ? 4.656 31.766 0.13 1 98.56 117 PHE A CA 1
ATOM 950 C C . PHE A 1 117 ? 4.93 30.75 1.238 1 98.56 117 PHE A C 1
ATOM 952 O O . PHE A 1 117 ? 5.219 29.578 0.965 1 98.56 117 PHE A O 1
ATOM 959 N N . VAL A 1 118 ? 4.828 31.219 2.48 1 98.69 118 VAL A N 1
ATOM 960 C CA . VAL A 1 118 ? 5.176 30.312 3.561 1 98.69 118 VAL A CA 1
ATOM 961 C C . VAL A 1 118 ? 4.074 30.312 4.617 1 98.69 118 VAL A C 1
ATOM 963 O O . VAL A 1 118 ? 3.404 31.328 4.82 1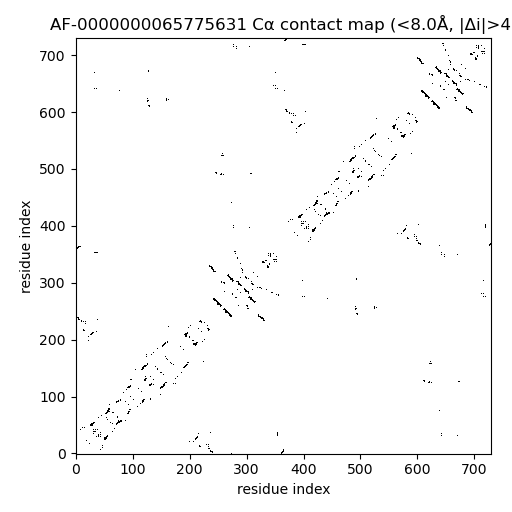 98.69 118 VAL A O 1
ATOM 966 N N . HIS A 1 119 ? 3.781 29.188 5.172 1 98.88 119 HIS A N 1
ATOM 967 C CA . HIS A 1 119 ? 3.018 29 6.402 1 98.88 119 HIS A CA 1
ATOM 968 C C . HIS A 1 119 ? 3.904 28.484 7.527 1 98.88 119 HIS A C 1
ATOM 970 O O . HIS A 1 119 ? 4.637 27.516 7.348 1 98.88 119 HIS A O 1
ATOM 976 N N . VAL A 1 120 ? 3.902 29.109 8.68 1 98.81 120 VAL A N 1
ATOM 977 C CA . VAL A 1 120 ? 4.684 28.641 9.812 1 98.81 120 VAL A CA 1
ATOM 978 C C . VAL A 1 120 ? 3.895 27.578 10.586 1 98.81 120 VAL A C 1
ATOM 980 O O . VAL A 1 120 ? 2.799 27.859 11.078 1 98.81 120 VAL A O 1
ATOM 983 N N . ASN A 1 121 ? 4.375 26.406 10.562 1 98.69 121 ASN A N 1
ATOM 984 C CA . ASN A 1 121 ? 3.809 25.328 11.375 1 98.69 121 ASN A CA 1
ATOM 985 C C . ASN A 1 121 ? 4.312 25.406 12.812 1 98.69 121 ASN A C 1
ATOM 987 O O . ASN A 1 121 ? 5.516 25.531 13.055 1 98.69 121 ASN A O 1
ATOM 991 N N . LEU A 1 122 ? 3.416 25.328 13.75 1 98.44 122 LEU A N 1
ATOM 992 C CA . LEU A 1 122 ? 3.785 25.484 15.148 1 98.44 122 LEU A CA 1
ATOM 993 C C . LEU A 1 122 ? 3.453 24.234 15.945 1 98.44 122 LEU A C 1
ATOM 995 O O . LEU A 1 122 ? 2.389 23.625 15.766 1 98.44 122 LEU A O 1
ATOM 999 N N . ASN A 1 123 ? 4.383 23.828 16.734 1 97.88 123 ASN A N 1
ATOM 1000 C CA . ASN A 1 123 ? 4.148 22.75 17.672 1 97.88 123 ASN A CA 1
ATOM 1001 C C . ASN A 1 123 ? 3.477 23.234 18.953 1 97.88 123 ASN A C 1
ATOM 1003 O O . ASN A 1 123 ? 4.152 23.688 19.875 1 97.88 123 ASN A O 1
ATOM 1007 N N . THR A 1 124 ? 2.211 23.016 18.984 1 97.12 124 THR A N 1
ATOM 1008 C CA . THR A 1 124 ? 1.47 23.5 20.141 1 97.12 124 THR A CA 1
ATOM 1009 C C . THR A 1 124 ? 1.236 22.375 21.156 1 97.12 124 THR A C 1
ATOM 1011 O O . THR A 1 124 ? 0.587 22.578 22.172 1 97.12 124 THR A O 1
ATOM 1014 N N . GLY A 1 125 ? 1.788 21.188 20.812 1 95.12 125 GLY A N 1
ATOM 1015 C CA . GLY A 1 125 ? 1.625 20.141 21.812 1 95.12 125 GLY A CA 1
ATOM 1016 C C . GLY A 1 125 ? 1.669 18.75 21.234 1 95.12 125 GLY A C 1
ATOM 1017 O O . GLY A 1 125 ? 1.837 17.766 21.969 1 95.12 125 GLY A O 1
ATOM 1018 N N . MET A 1 126 ? 1.521 18.531 19.891 1 95.19 126 MET A N 1
ATOM 1019 C CA . MET A 1 126 ? 1.484 17.219 19.266 1 95.19 126 MET A CA 1
ATOM 1020 C C . MET A 1 126 ? 2.869 16.578 19.25 1 95.19 126 MET A C 1
ATOM 1022 O O . MET A 1 126 ? 2.99 15.344 19.312 1 95.19 126 MET A O 1
ATOM 1026 N N . ASN A 1 127 ? 3.922 17.422 19.172 1 96.06 127 ASN A N 1
ATOM 1027 C CA . ASN A 1 127 ? 5.316 16.984 19.188 1 96.06 127 ASN A CA 1
ATOM 1028 C C . ASN A 1 127 ? 5.613 16.016 18.047 1 96.06 127 ASN A C 1
ATOM 1030 O O . ASN A 1 127 ? 6.16 14.938 18.266 1 96.06 127 ASN A O 1
ATOM 1034 N N . ARG A 1 128 ? 5.371 16.391 16.875 1 94.06 128 ARG A N 1
ATOM 1035 C CA . ARG A 1 128 ? 5.637 15.633 15.664 1 94.06 128 ARG A CA 1
ATOM 1036 C C . ARG A 1 128 ? 6.363 16.484 14.633 1 94.06 128 ARG A C 1
ATOM 1038 O O . ARG A 1 128 ? 7.258 16 13.938 1 94.06 128 ARG A O 1
ATOM 1045 N N . MET A 1 129 ? 5.973 17.703 14.547 1 96 129 MET A N 1
ATOM 1046 C CA . MET A 1 129 ? 6.57 18.703 13.664 1 96 129 MET A CA 1
ATOM 1047 C C . MET A 1 129 ? 6.328 20.109 14.188 1 96 129 MET A C 1
ATOM 1049 O O . MET A 1 129 ? 5.758 20.297 15.266 1 96 129 MET A O 1
ATOM 1053 N N . GLY A 1 130 ? 6.949 21.062 13.492 1 97.44 130 GLY A N 1
ATOM 1054 C CA . GLY A 1 130 ? 6.621 22.453 13.766 1 97.44 130 GLY A CA 1
ATOM 1055 C C . GLY A 1 130 ? 7.648 23.141 14.633 1 97.44 130 GLY A C 1
ATOM 1056 O O . GLY A 1 130 ? 8.391 22.5 15.375 1 97.44 130 GLY A O 1
ATOM 1057 N N . VAL A 1 131 ? 7.594 24.422 14.641 1 97.75 131 VAL A N 1
ATOM 1058 C CA . VAL A 1 131 ? 8.406 25.281 15.5 1 97.75 131 VAL A CA 1
ATOM 1059 C C . VAL A 1 131 ? 7.945 25.156 16.953 1 97.75 131 VAL A C 1
ATOM 1061 O O . VAL A 1 131 ? 6.746 25.125 17.234 1 97.75 131 VAL A O 1
ATOM 1064 N N . ASP A 1 132 ? 8.93 25.078 17.797 1 95.94 132 ASP A N 1
ATOM 1065 C CA . ASP A 1 132 ? 8.602 25 19.219 1 95.94 132 ASP A CA 1
ATOM 1066 C C . ASP A 1 132 ? 7.727 26.172 19.641 1 95.94 132 ASP A C 1
ATOM 1068 O O . ASP A 1 132 ? 7.961 27.312 19.219 1 95.94 132 ASP A O 1
ATOM 1072 N N . TYR A 1 133 ? 6.785 25.891 20.484 1 96.44 133 TYR A N 1
ATOM 1073 C CA . TYR A 1 133 ? 5.836 26.891 20.938 1 96.44 133 TYR A CA 1
ATOM 1074 C C . TYR A 1 133 ? 6.562 28.109 21.516 1 96.44 133 TYR A C 1
ATOM 1076 O O . TYR A 1 133 ? 6.164 29.25 21.297 1 96.44 133 TYR A O 1
ATOM 1084 N N . ASN A 1 134 ? 7.605 27.844 22.25 1 95.06 134 ASN A N 1
ATOM 1085 C CA . ASN A 1 134 ? 8.336 28.922 22.906 1 95.06 134 ASN A CA 1
ATOM 1086 C C . ASN A 1 134 ? 9.07 29.797 21.906 1 95.06 134 ASN A C 1
ATOM 1088 O O . ASN A 1 134 ? 9.453 30.922 22.234 1 95.06 134 ASN A O 1
ATOM 1092 N N . ASP A 1 135 ? 9.25 29.312 20.688 1 96.75 135 ASP A N 1
ATOM 1093 C CA . ASP A 1 135 ? 9.953 30.062 19.641 1 96.75 135 ASP A CA 1
ATOM 1094 C C . ASP A 1 135 ? 8.969 30.578 18.594 1 96.75 135 ASP A C 1
ATOM 1096 O O . ASP A 1 135 ? 9.383 31.141 17.578 1 96.75 135 ASP A O 1
ATOM 1100 N N . ALA A 1 136 ? 7.719 30.422 18.844 1 98.12 136 ALA A N 1
ATOM 1101 C CA . ALA A 1 136 ? 6.691 30.672 17.844 1 98.12 136 ALA A CA 1
ATOM 1102 C C . ALA A 1 136 ? 6.684 32.156 17.438 1 98.12 136 ALA A C 1
ATOM 1104 O O . ALA A 1 136 ? 6.836 32.469 16.25 1 98.12 136 ALA A O 1
ATOM 1105 N N . CYS A 1 137 ? 6.555 33.062 18.422 1 98.31 137 CYS A N 1
ATOM 1106 C CA . CYS A 1 137 ? 6.434 34.469 18.141 1 98.31 137 CYS A CA 1
ATOM 1107 C C . CYS A 1 137 ? 7.688 35 17.453 1 98.31 137 CYS A C 1
ATOM 1109 O O . CYS A 1 137 ? 7.598 35.781 16.5 1 98.31 137 CYS A O 1
ATOM 1111 N N . ARG A 1 138 ? 8.82 34.531 17.938 1 98.31 138 ARG A N 1
ATOM 1112 C CA . ARG A 1 138 ? 10.086 34.938 17.328 1 98.31 138 ARG A CA 1
ATOM 1113 C C . ARG A 1 138 ? 10.156 34.5 15.867 1 98.31 138 ARG A C 1
ATOM 1115 O O . ARG A 1 138 ? 10.562 35.281 15.008 1 98.31 138 ARG A O 1
ATOM 1122 N N . THR A 1 139 ? 9.789 33.312 15.586 1 98.62 139 THR A N 1
ATOM 1123 C CA . THR A 1 139 ? 9.844 32.781 14.234 1 98.62 139 THR A CA 1
ATOM 1124 C C . THR A 1 139 ? 8.852 33.5 13.32 1 98.62 139 THR A C 1
ATOM 1126 O O . THR A 1 139 ? 9.188 33.844 12.195 1 98.62 139 THR A O 1
ATOM 1129 N N . ILE A 1 140 ? 7.629 33.719 13.812 1 98.81 140 ILE A N 1
ATOM 1130 C CA . ILE A 1 140 ? 6.59 34.406 13.047 1 98.81 140 ILE A CA 1
ATOM 1131 C C . ILE A 1 140 ? 7.039 35.812 12.719 1 98.81 140 ILE A C 1
ATOM 1133 O O . ILE A 1 140 ? 6.922 36.25 11.578 1 98.81 140 ILE A O 1
ATOM 1137 N N . GLN A 1 141 ? 7.57 36.469 13.742 1 98.75 141 GLN A N 1
ATOM 1138 C CA . GLN A 1 141 ? 8.055 37.844 13.555 1 98.75 141 GLN A CA 1
ATOM 1139 C C . GLN A 1 141 ? 9.156 37.875 12.5 1 98.75 141 GLN A C 1
ATOM 1141 O O . GLN A 1 141 ? 9.141 38.75 11.617 1 98.75 141 GLN A O 1
ATOM 1146 N N . ARG A 1 142 ? 10.055 36.969 12.609 1 98.62 142 ARG A N 1
ATOM 1147 C CA . ARG A 1 142 ? 11.172 36.906 11.672 1 98.62 142 ARG A CA 1
ATOM 1148 C C . ARG A 1 142 ? 10.688 36.656 10.25 1 98.62 142 ARG A C 1
ATOM 1150 O O . ARG A 1 142 ? 11.188 37.281 9.305 1 98.62 142 ARG A O 1
ATOM 1157 N N . ALA A 1 143 ? 9.766 35.781 10.062 1 98.75 143 ALA A N 1
ATOM 1158 C CA . ALA A 1 143 ? 9.211 35.469 8.742 1 98.75 143 ALA A CA 1
ATOM 1159 C C . ALA A 1 143 ? 8.461 36.688 8.188 1 98.75 143 ALA A C 1
ATOM 1161 O O . ALA A 1 143 ? 8.562 37 6.996 1 98.75 143 ALA A O 1
ATOM 1162 N N . TYR A 1 144 ? 7.73 37.344 9.07 1 98.62 144 TYR A N 1
ATOM 1163 C CA . TYR A 1 144 ? 6.926 38.5 8.672 1 98.62 144 TYR A CA 1
ATOM 1164 C C . TYR A 1 144 ? 7.809 39.656 8.219 1 98.62 144 TYR A C 1
ATOM 1166 O O . TYR A 1 144 ? 7.48 40.344 7.262 1 98.62 144 TYR A O 1
ATOM 1174 N N . GLU A 1 145 ? 8.883 39.844 8.859 1 98.25 145 GLU A N 1
ATOM 1175 C CA . GLU A 1 145 ? 9.75 40.969 8.609 1 98.25 145 GLU A CA 1
ATOM 1176 C C . GLU A 1 145 ? 10.68 40.719 7.422 1 98.25 145 GLU A C 1
ATOM 1178 O O . GLU A 1 145 ? 11.344 41.625 6.934 1 98.25 145 GLU A O 1
ATOM 1183 N N . SER A 1 146 ? 10.68 39.5 6.984 1 98.38 146 SER A N 1
ATOM 1184 C CA . SER A 1 146 ? 11.578 39.188 5.887 1 98.38 146 SER A CA 1
ATOM 1185 C C . SER A 1 146 ? 11.156 39.875 4.598 1 98.38 146 SER A C 1
ATOM 1187 O O . SER A 1 146 ? 9.977 39.875 4.242 1 98.38 146 SER A O 1
ATOM 1189 N N . ASP A 1 147 ? 12.117 40.406 3.836 1 98 147 ASP A N 1
ATOM 1190 C CA . ASP A 1 147 ? 11.867 41 2.533 1 98 147 ASP A CA 1
ATOM 1191 C C . ASP A 1 147 ? 11.82 39.938 1.435 1 98 147 ASP A C 1
ATOM 1193 O O . ASP A 1 147 ? 11.492 40.25 0.286 1 98 147 ASP A O 1
ATOM 1197 N N . TRP A 1 148 ? 12.07 38.688 1.824 1 98.25 148 TRP A N 1
ATOM 1198 C CA . TRP A 1 148 ? 12.258 37.688 0.789 1 98.25 148 TRP A CA 1
ATOM 1199 C C . TRP A 1 148 ? 11.281 36.531 0.971 1 98.25 148 TRP A C 1
ATOM 1201 O O . TRP A 1 148 ? 11.375 35.5 0.284 1 98.25 148 TRP A O 1
ATOM 1211 N N . LEU A 1 149 ? 10.391 36.656 1.892 1 98 149 LEU A N 1
ATOM 1212 C CA . LEU A 1 149 ? 9.32 35.688 2.105 1 98 149 LEU A CA 1
ATOM 1213 C C . LEU A 1 149 ? 7.961 36.375 2.166 1 98 149 LEU A C 1
ATOM 1215 O O . LEU A 1 149 ? 7.883 37.562 2.502 1 98 149 LEU A O 1
ATOM 1219 N N . ILE A 1 150 ? 6.965 35.719 1.771 1 98.56 150 ILE A N 1
ATOM 1220 C CA . ILE A 1 150 ? 5.594 36.156 2.016 1 98.56 150 ILE A CA 1
ATOM 1221 C C . ILE A 1 150 ? 4.953 35.25 3.078 1 98.56 150 ILE A C 1
ATOM 1223 O O . ILE A 1 150 ? 4.617 34.094 2.807 1 98.56 150 ILE A O 1
ATOM 1227 N N . LEU A 1 151 ? 4.84 35.781 4.27 1 98.81 151 LEU A N 1
ATOM 1228 C CA . LEU A 1 151 ? 4.145 35.031 5.316 1 98.81 151 LEU A CA 1
ATOM 1229 C C . LEU A 1 151 ? 2.641 35.031 5.066 1 98.81 151 LEU A C 1
ATOM 1231 O O . LEU A 1 151 ? 1.947 36 5.379 1 98.81 151 LEU A O 1
ATOM 1235 N N . GLU A 1 152 ? 2.18 33.906 4.535 1 98.75 152 GLU A N 1
ATOM 1236 C CA . GLU A 1 152 ? 0.77 33.781 4.168 1 98.75 152 GLU A CA 1
ATOM 1237 C C . GLU A 1 152 ? -0.058 33.219 5.32 1 98.75 152 GLU A C 1
ATOM 1239 O O . GLU A 1 152 ? -1.233 33.562 5.473 1 98.75 152 GLU A O 1
ATOM 1244 N N . GLY A 1 153 ? 0.592 32.406 6.117 1 98.81 153 GLY A N 1
ATOM 1245 C CA . GLY A 1 153 ? -0.226 31.812 7.172 1 98.81 153 GLY A CA 1
ATOM 1246 C C . GLY A 1 153 ? 0.591 31.234 8.312 1 98.81 153 GLY A C 1
ATOM 1247 O O . GLY A 1 153 ? 1.818 31.156 8.227 1 98.81 153 GLY A O 1
ATOM 1248 N N . VAL A 1 154 ? -0.082 30.922 9.422 1 98.81 154 VAL A N 1
ATOM 1249 C CA . VAL A 1 154 ? 0.421 30.219 10.602 1 98.81 154 VAL A CA 1
ATOM 1250 C C . VAL A 1 154 ? -0.558 29.125 11.008 1 98.81 154 VAL A C 1
ATOM 1252 O O . VAL A 1 154 ? -1.774 29.312 10.953 1 98.81 154 VAL A O 1
ATOM 1255 N N . TYR A 1 155 ? 0.041 27.953 11.312 1 98.62 155 TYR A N 1
ATOM 1256 C CA . TYR A 1 155 ? -0.902 26.891 11.633 1 98.62 155 TYR A CA 1
ATOM 1257 C C . TYR A 1 155 ? -0.299 25.906 12.633 1 98.62 155 TYR A C 1
ATOM 1259 O O . TYR A 1 155 ? 0.893 25.984 12.938 1 98.62 155 TYR A O 1
ATOM 1267 N N . SER A 1 156 ? -1.104 25.172 13.25 1 98.25 156 SER A N 1
ATOM 1268 C CA . SER A 1 156 ? -0.785 24 14.07 1 98.25 156 SER A CA 1
ATOM 1269 C C . SER A 1 156 ? -1.731 22.844 13.781 1 98.25 156 SER A C 1
ATOM 1271 O O . SER A 1 156 ? -2.412 22.828 12.75 1 98.25 156 SER A O 1
ATOM 1273 N N . HIS A 1 157 ? -1.612 21.797 14.492 1 96.94 157 HIS A N 1
ATOM 1274 C CA . HIS A 1 157 ? -2.416 20.594 14.266 1 96.94 157 HIS A CA 1
ATOM 1275 C C . HIS A 1 157 ? -2.846 19.953 15.578 1 96.94 157 HIS A C 1
ATOM 1277 O O . HIS A 1 157 ? -2.012 19.719 16.453 1 96.94 157 HIS A O 1
ATOM 1283 N N . LEU A 1 158 ? -4.094 19.656 15.688 1 96.31 158 LEU A N 1
ATOM 1284 C CA . LEU A 1 158 ? -4.598 19.062 16.922 1 96.31 158 LEU A CA 1
ATOM 1285 C C . LEU A 1 158 ? -4.176 17.594 17.031 1 96.31 158 LEU A C 1
ATOM 1287 O O . LEU A 1 158 ? -4.344 16.828 16.094 1 96.31 158 LEU A O 1
ATOM 1291 N N . ALA A 1 159 ? -3.752 17.219 18.188 1 95.56 159 ALA A N 1
ATOM 1292 C CA . ALA A 1 159 ? -3.26 15.867 18.438 1 95.56 159 ALA A CA 1
ATOM 1293 C C . ALA A 1 159 ? -4.398 14.922 18.828 1 95.56 159 ALA A C 1
ATOM 1295 O O . ALA A 1 159 ? -4.34 13.719 18.562 1 95.56 159 ALA A O 1
ATOM 1296 N N . CYS A 1 160 ? -5.457 15.453 19.422 1 95.69 160 CYS A N 1
ATOM 1297 C CA . CYS A 1 160 ? -6.445 14.586 20.062 1 95.69 160 CYS A CA 1
ATOM 1298 C C . CYS A 1 160 ? -7.855 14.969 19.641 1 95.69 160 CYS A C 1
ATOM 1300 O O . CYS A 1 160 ? -8.789 14.914 20.438 1 95.69 160 CYS A O 1
ATOM 1302 N N . ALA A 1 161 ? -7.969 15.383 18.391 1 93.88 161 ALA A N 1
ATOM 1303 C CA . ALA A 1 161 ? -9.258 15.844 17.891 1 93.88 161 ALA A CA 1
ATOM 1304 C C . ALA A 1 161 ? -10.273 14.703 17.859 1 93.88 161 ALA A C 1
ATOM 1306 O O . ALA A 1 161 ? -11.484 14.945 17.859 1 93.88 161 ALA A O 1
ATOM 1307 N N . ASP A 1 162 ? -9.805 13.477 17.828 1 91.56 162 ASP A N 1
ATOM 1308 C CA . ASP A 1 162 ? -10.68 12.305 17.75 1 91.56 162 ASP A CA 1
ATOM 1309 C C . ASP A 1 162 ? -11.352 12.039 19.094 1 91.56 162 ASP A C 1
ATOM 1311 O O . ASP A 1 162 ? -12.312 11.273 19.172 1 91.56 162 ASP A O 1
ATOM 1315 N N . ASN A 1 163 ? -10.789 12.617 20.109 1 93.38 163 ASN A N 1
ATOM 1316 C CA . ASN A 1 163 ? -11.391 12.625 21.438 1 93.38 163 ASN A CA 1
ATOM 1317 C C . ASN A 1 163 ? -11.75 14.031 21.891 1 93.38 163 ASN A C 1
ATOM 1319 O O . ASN A 1 163 ? -10.898 14.758 22.422 1 93.38 163 ASN A O 1
ATOM 1323 N N . ARG A 1 164 ? -12.945 14.359 21.797 1 91.06 164 ARG A N 1
ATOM 1324 C CA . ARG A 1 164 ? -13.43 15.727 21.984 1 91.06 164 ARG A CA 1
ATOM 1325 C C . ARG A 1 164 ? -13.086 16.234 23.375 1 91.06 164 ARG A C 1
ATOM 1327 O O . ARG A 1 164 ? -12.836 17.422 23.562 1 91.06 164 ARG A O 1
ATOM 1334 N N . ASP A 1 165 ? -13.039 15.352 24.312 1 91.38 165 ASP A N 1
ATOM 1335 C CA . ASP A 1 165 ? -12.914 15.758 25.719 1 91.38 165 ASP A CA 1
ATOM 1336 C C . ASP A 1 165 ? -11.461 15.688 26.188 1 91.38 165 ASP A C 1
ATOM 1338 O O . ASP A 1 165 ? -11.172 15.93 27.359 1 91.38 165 ASP A O 1
ATOM 1342 N N . HIS A 1 166 ? -10.656 15.32 25.328 1 93.38 166 HIS A N 1
ATOM 1343 C CA . HIS A 1 166 ? -9.258 15.242 25.719 1 93.38 166 HIS A CA 1
ATOM 1344 C C . HIS A 1 166 ? -8.727 16.609 26.125 1 93.38 166 HIS A C 1
ATOM 1346 O O . HIS A 1 166 ? -8.836 17.578 25.375 1 93.38 166 HIS A O 1
ATOM 1352 N N . PRO A 1 167 ? -8.07 16.75 27.234 1 93.06 167 PRO A N 1
ATOM 1353 C CA . PRO A 1 167 ? -7.641 18.047 27.766 1 93.06 167 PRO A CA 1
ATOM 1354 C C . PRO A 1 167 ? -6.617 18.734 26.859 1 93.06 167 PRO A C 1
ATOM 1356 O O . PRO A 1 167 ? -6.512 19.969 26.875 1 93.06 167 PRO A O 1
ATOM 1359 N N . THR A 1 168 ? -5.93 17.969 26.109 1 93.88 168 THR A N 1
ATOM 1360 C CA . THR A 1 168 ? -4.91 18.531 25.219 1 93.88 168 THR A CA 1
ATOM 1361 C C . THR A 1 168 ? -5.539 19.453 24.188 1 93.88 168 THR A C 1
ATOM 1363 O O . THR A 1 168 ? -4.895 20.391 23.703 1 93.88 168 THR A O 1
ATOM 1366 N N . ASN A 1 169 ? -6.77 19.188 23.844 1 94.75 169 ASN A N 1
ATOM 1367 C CA . ASN A 1 169 ? -7.438 20.047 22.875 1 94.75 169 ASN A CA 1
ATOM 1368 C C . ASN A 1 169 ? -7.504 21.5 23.359 1 94.75 169 ASN A C 1
ATOM 1370 O O . ASN A 1 169 ? -7.129 22.422 22.625 1 94.75 169 ASN A O 1
ATOM 1374 N N . ILE A 1 170 ? -7.93 21.656 24.562 1 94.81 170 ILE A N 1
ATOM 1375 C CA . ILE A 1 170 ? -8.07 22.984 25.141 1 94.81 170 ILE A CA 1
ATOM 1376 C C . ILE A 1 170 ? -6.688 23.625 25.297 1 94.81 170 ILE A C 1
ATOM 1378 O O . ILE A 1 170 ? -6.516 24.812 25.062 1 94.81 170 ILE A O 1
ATOM 1382 N N . LYS A 1 171 ? -5.746 22.844 25.734 1 94.81 171 LYS A N 1
ATOM 1383 C CA . LYS A 1 171 ? -4.383 23.344 25.875 1 94.81 171 LYS A CA 1
ATOM 1384 C C . LYS A 1 171 ? -3.836 23.875 24.562 1 94.81 171 LYS A C 1
ATOM 1386 O O . LYS A 1 171 ? -3.293 24.969 24.5 1 94.81 171 LYS A O 1
ATOM 1391 N N . GLN A 1 172 ? -3.969 23.125 23.516 1 96.5 172 GLN A N 1
ATOM 1392 C CA . GLN A 1 172 ? -3.484 23.531 22.203 1 96.5 172 GLN A CA 1
ATOM 1393 C C . GLN A 1 172 ? -4.258 24.734 21.688 1 96.5 172 GLN A C 1
ATOM 1395 O O . GLN A 1 172 ? -3.676 25.641 21.062 1 96.5 172 GLN A O 1
ATOM 1400 N N . LYS A 1 173 ? -5.547 24.75 21.938 1 96.56 173 LYS A N 1
ATOM 1401 C CA . LYS A 1 173 ? -6.355 25.891 21.531 1 96.56 173 LYS A CA 1
ATOM 1402 C C . LYS A 1 173 ? -5.879 27.172 22.203 1 96.56 173 LYS A C 1
ATOM 1404 O O . LYS A 1 173 ? -5.738 28.219 21.547 1 96.56 173 LYS A O 1
ATOM 1409 N N . ASN A 1 174 ? -5.684 27.094 23.516 1 97.06 174 ASN A N 1
ATOM 1410 C CA . ASN A 1 174 ? -5.227 28.266 24.25 1 97.06 174 ASN A CA 1
ATOM 1411 C C . ASN A 1 174 ? -3.883 28.781 23.734 1 97.06 174 ASN A C 1
ATOM 1413 O O . ASN A 1 174 ? -3.689 29.984 23.562 1 97.06 174 ASN A O 1
ATOM 1417 N N . ARG A 1 175 ? -2.984 27.859 23.531 1 97.62 175 ARG A N 1
ATOM 1418 C CA . ARG A 1 175 ? -1.686 28.219 22.969 1 97.62 175 ARG A CA 1
ATOM 1419 C C . ARG A 1 175 ? -1.842 28.875 21.594 1 97.62 175 ARG A C 1
ATOM 1421 O O . ARG A 1 175 ? -1.221 29.906 21.328 1 97.62 175 ARG A O 1
ATOM 1428 N N . PHE A 1 176 ? -2.725 28.312 20.812 1 98.06 176 PHE A N 1
ATOM 1429 C CA . PHE A 1 176 ? -2.896 28.844 19.453 1 98.06 176 PHE A CA 1
ATOM 1430 C C . PHE A 1 176 ? -3.604 30.188 19.484 1 98.06 176 PHE A C 1
ATOM 1432 O O . PHE A 1 176 ? -3.305 31.062 18.672 1 98.06 176 PHE A O 1
ATOM 1439 N N . ASP A 1 177 ? -4.543 30.359 20.422 1 97.81 177 ASP A N 1
ATOM 1440 C CA . ASP A 1 177 ? -5.199 31.641 20.609 1 97.81 177 ASP A CA 1
ATOM 1441 C C . ASP A 1 177 ? -4.176 32.75 20.844 1 97.81 177 ASP A C 1
ATOM 1443 O O . ASP A 1 177 ? -4.289 33.844 20.266 1 97.81 177 ASP A O 1
ATOM 1447 N N . SER A 1 178 ? -3.219 32.438 21.641 1 98.38 178 SER A N 1
ATOM 1448 C CA . SER A 1 178 ? -2.166 33.406 21.922 1 98.38 178 SER A CA 1
ATOM 1449 C C . SER A 1 178 ? -1.357 33.719 20.672 1 98.38 178 SER A C 1
ATOM 1451 O O . SER A 1 178 ? -0.989 34.875 20.438 1 98.38 178 SER A O 1
ATOM 1453 N N . ILE A 1 179 ? -1.115 32.75 19.891 1 98.12 179 ILE A N 1
ATOM 1454 C CA . ILE A 1 179 ? -0.364 32.938 18.641 1 98.12 179 ILE A CA 1
ATOM 1455 C C . ILE A 1 179 ? -1.176 33.75 17.656 1 98.12 179 ILE A C 1
ATOM 1457 O O . ILE A 1 179 ? -0.627 34.625 16.969 1 98.12 179 ILE A O 1
ATOM 1461 N N . VAL A 1 180 ? -2.445 33.469 17.594 1 98.38 180 VAL A N 1
ATOM 1462 C CA . VAL A 1 180 ? -3.328 34.188 16.703 1 98.38 180 VAL A CA 1
ATOM 1463 C C . VAL A 1 180 ? -3.334 35.688 17.062 1 98.38 180 VAL A C 1
ATOM 1465 O O . VAL A 1 180 ? -3.246 36.531 16.188 1 98.38 180 VAL A O 1
ATOM 1468 N N . GLU A 1 181 ? -3.465 35.938 18.344 1 98.5 181 GLU A N 1
ATOM 1469 C CA . GLU A 1 181 ? -3.455 37.344 18.812 1 98.5 181 GLU A CA 1
ATOM 1470 C C . GLU A 1 181 ? -2.176 38.031 18.375 1 98.5 181 GLU A C 1
ATOM 1472 O O . GLU A 1 181 ? -2.225 39.156 17.859 1 98.5 181 GLU A O 1
ATOM 1477 N N . PHE A 1 182 ? -1.092 37.406 18.609 1 98.62 182 PHE A N 1
ATOM 1478 C CA . PHE A 1 182 ? 0.196 37.969 18.219 1 98.62 182 PHE A CA 1
ATOM 1479 C C . PHE A 1 182 ? 0.253 38.188 16.703 1 98.62 182 PHE A C 1
ATOM 1481 O O . PHE A 1 182 ? 0.63 39.25 16.25 1 98.62 182 PHE A O 1
ATOM 1488 N N . THR A 1 183 ? -0.109 37.125 15.922 1 98.81 183 THR A N 1
ATOM 1489 C CA . THR A 1 183 ? -0.02 37.125 14.461 1 98.81 183 THR A CA 1
ATOM 1490 C C . THR A 1 183 ? -0.914 38.219 13.859 1 98.81 183 THR A C 1
ATOM 1492 O O . THR A 1 183 ? -0.493 38.938 12.969 1 98.81 183 THR A O 1
ATOM 1495 N N . LYS A 1 184 ? -2.141 38.312 14.383 1 98.56 184 LYS A N 1
ATOM 1496 C CA . LYS A 1 184 ? -3.094 39.281 13.883 1 98.56 184 LYS A CA 1
ATOM 1497 C C . LYS A 1 184 ? -2.662 40.719 14.25 1 98.56 184 LYS A C 1
ATOM 1499 O O . LYS A 1 184 ? -3.066 41.656 13.594 1 98.56 184 LYS A O 1
ATOM 1504 N N . GLY A 1 185 ? -1.887 40.844 15.32 1 98.38 185 GLY A N 1
ATOM 1505 C CA . GLY A 1 185 ? -1.273 42.125 15.648 1 98.38 185 GLY A CA 1
ATOM 1506 C C . GLY A 1 185 ? -0.276 42.594 14.602 1 98.38 185 GLY A C 1
ATOM 1507 O O . GLY A 1 185 ? -0.066 43.781 14.43 1 98.38 185 GLY A O 1
ATOM 1508 N N . LEU A 1 186 ? 0.345 41.625 13.945 1 98.31 186 LEU A N 1
ATOM 1509 C CA . LEU A 1 186 ? 1.261 41.938 12.859 1 98.31 186 LEU A CA 1
ATOM 1510 C C . LEU A 1 186 ? 0.494 42.281 11.586 1 98.31 186 LEU A C 1
ATOM 1512 O O . LEU A 1 186 ? 0.81 43.25 10.906 1 98.31 186 LEU A O 1
ATOM 1516 N N . SER A 1 187 ? -0.471 41.438 11.234 1 98.25 187 SER A N 1
ATOM 1517 C CA . SER A 1 187 ? -1.286 41.656 10.039 1 98.25 187 SER A CA 1
ATOM 1518 C C . SER A 1 187 ? -2.562 40.812 10.094 1 98.25 187 SER A C 1
ATOM 1520 O O . SER A 1 187 ? -2.512 39.594 10.297 1 98.25 187 SER A O 1
ATOM 1522 N N . GLN A 1 188 ? -3.668 41.438 9.734 1 97.88 188 GLN A N 1
ATOM 1523 C CA . GLN A 1 188 ? -4.961 40.75 9.734 1 97.88 188 GLN A CA 1
ATOM 1524 C C . GLN A 1 188 ? -5.078 39.781 8.555 1 97.88 188 GLN A C 1
ATOM 1526 O O . GLN A 1 188 ? -5.957 38.938 8.531 1 97.88 188 GLN A O 1
ATOM 1531 N N . ASP A 1 189 ? -4.199 39.906 7.656 1 98 189 ASP A N 1
ATOM 1532 C CA . ASP A 1 189 ? -4.305 39.156 6.41 1 98 189 ASP A CA 1
ATOM 1533 C C . ASP A 1 189 ? -3.68 37.75 6.543 1 98 189 ASP A C 1
ATOM 1535 O O . ASP A 1 189 ? -3.895 36.906 5.695 1 98 189 ASP A O 1
ATOM 1539 N N . ILE A 1 190 ? -2.865 37.594 7.574 1 98.75 190 ILE A N 1
ATOM 1540 C CA . ILE A 1 190 ? -2.213 36.281 7.766 1 98.75 190 ILE A CA 1
ATOM 1541 C C . ILE A 1 190 ? -3.252 35.25 8.156 1 98.75 190 ILE A C 1
ATOM 1543 O O . ILE A 1 190 ? -4.027 35.438 9.094 1 98.75 190 ILE A O 1
ATOM 1547 N N . ILE A 1 191 ? -3.309 34.156 7.414 1 98.75 191 ILE A N 1
ATOM 1548 C CA . ILE A 1 191 ? -4.285 33.094 7.633 1 98.75 191 ILE A CA 1
ATOM 1549 C C . ILE A 1 191 ? -3.875 32.281 8.844 1 98.75 191 ILE A C 1
ATOM 1551 O O . ILE A 1 191 ? -2.768 31.734 8.883 1 98.75 191 ILE A O 1
ATOM 1555 N N . CYS A 1 192 ? -4.688 32.188 9.812 1 98.69 192 CYS A N 1
ATOM 1556 C CA . CYS A 1 192 ? -4.457 31.328 10.969 1 98.69 192 CYS A CA 1
ATOM 1557 C C . CYS A 1 192 ? -5.371 30.109 10.93 1 98.69 192 CYS A C 1
ATOM 1559 O O . CYS A 1 192 ? -6.586 30.25 10.766 1 98.69 192 CYS A O 1
ATOM 1561 N N . HIS A 1 193 ? -4.762 28.922 11.016 1 98.38 193 HIS A N 1
ATOM 1562 C CA . HIS A 1 193 ? -5.59 27.734 10.945 1 98.38 193 HIS A CA 1
ATOM 1563 C C . HIS A 1 193 ? -5.055 26.625 11.859 1 98.38 193 HIS A C 1
ATOM 1565 O O . HIS A 1 193 ? -3.844 26.406 11.914 1 98.38 193 HIS A O 1
ATOM 1571 N N . LEU A 1 194 ? -5.945 25.953 12.586 1 97.38 194 LEU A N 1
ATOM 1572 C CA . LEU A 1 194 ? -5.605 24.969 13.594 1 97.38 194 LEU A CA 1
ATOM 1573 C C . LEU A 1 194 ? -6.371 23.672 13.352 1 97.38 194 LEU A C 1
ATOM 1575 O O . LEU A 1 194 ? -5.793 22.578 13.414 1 97.38 194 LEU A O 1
ATOM 1579 N N . SER A 1 195 ? -7.59 23.781 12.953 1 93.5 195 SER A N 1
ATOM 1580 C CA . SER A 1 195 ? -8.539 22.672 13.039 1 93.5 195 SER A CA 1
ATOM 1581 C C . SER A 1 195 ? -8.375 21.703 11.875 1 93.5 195 SER A C 1
ATOM 1583 O O . SER A 1 195 ? -8.414 22.109 10.711 1 93.5 195 SER A O 1
ATOM 1585 N N . ASN A 1 196 ? -8.141 20.5 12.273 1 93.75 196 ASN A N 1
ATOM 1586 C CA . ASN A 1 196 ? -8.336 19.406 11.344 1 93.75 196 ASN A CA 1
ATOM 1587 C C . ASN A 1 196 ? -9.789 18.922 11.328 1 93.75 196 ASN A C 1
ATOM 1589 O O . ASN A 1 196 ? -10.672 19.609 11.844 1 93.75 196 ASN A O 1
ATOM 1593 N N . SER A 1 197 ? -10.102 17.797 10.695 1 92.69 197 SER A N 1
ATOM 1594 C CA . SER A 1 197 ? -11.461 17.312 10.461 1 92.69 197 SER A CA 1
ATOM 1595 C C . SER A 1 197 ? -12.266 17.297 11.758 1 92.69 197 SER A C 1
ATOM 1597 O O . SER A 1 197 ? -13.336 17.906 11.836 1 92.69 197 SER A O 1
ATOM 1599 N N . TYR A 1 198 ? -11.812 16.703 12.773 1 92.5 198 TYR A N 1
ATOM 1600 C CA . TYR A 1 198 ? -12.625 16.422 13.953 1 92.5 198 TYR A CA 1
ATOM 1601 C C . TYR A 1 198 ? -12.531 17.578 14.953 1 92.5 198 TYR A C 1
ATOM 1603 O O . TYR A 1 198 ? -13.344 17.672 15.875 1 92.5 198 TYR A O 1
ATOM 1611 N N . GLY A 1 199 ? -11.609 18.469 14.656 1 92.88 199 GLY A N 1
ATOM 1612 C CA . GLY A 1 199 ? -11.422 19.594 15.555 1 92.88 199 GLY A CA 1
ATOM 1613 C C . GLY A 1 199 ? -12.633 20.516 15.633 1 92.88 199 GLY A C 1
ATOM 1614 O O . GLY A 1 199 ? -13.18 20.734 16.719 1 92.88 199 GLY A O 1
ATOM 1615 N N . PHE A 1 200 ? -13.094 20.922 14.492 1 91 200 PHE A N 1
ATOM 1616 C CA . PHE A 1 200 ? -14.188 21.891 14.477 1 91 200 PHE A CA 1
ATOM 1617 C C . PHE A 1 200 ? -15.523 21.203 14.711 1 91 200 PHE A C 1
ATOM 1619 O O . PHE A 1 200 ? -16.547 21.875 14.914 1 91 200 PHE A O 1
ATOM 1626 N N . LEU A 1 201 ? -15.531 19.875 14.75 1 91.19 201 LEU A N 1
ATOM 1627 C CA . LEU A 1 201 ? -16.734 19.156 15.109 1 91.19 201 LEU A CA 1
ATOM 1628 C C . LEU A 1 201 ? -16.859 19 16.625 1 91.19 201 LEU A C 1
ATOM 1630 O O . LEU A 1 201 ? -17.969 18.938 17.156 1 91.19 201 LEU A O 1
ATOM 1634 N N . GLY A 1 202 ? -15.719 18.984 17.234 1 84.75 202 GLY A N 1
ATOM 1635 C CA . GLY A 1 202 ? -15.719 18.688 18.656 1 84.75 202 GLY A CA 1
ATOM 1636 C C . GLY A 1 202 ? -15.656 19.922 19.531 1 84.75 202 GLY A C 1
ATOM 1637 O O . GLY A 1 202 ? -15.977 19.859 20.719 1 84.75 202 GLY A O 1
ATOM 1638 N N . GLN A 1 203 ? -15.141 20.953 18.969 1 81.62 203 GLN A N 1
ATOM 1639 C CA . GLN A 1 203 ? -14.906 22.172 19.766 1 81.62 203 GLN A CA 1
ATOM 1640 C C . GLN A 1 203 ? -15.312 23.422 18.984 1 81.62 203 GLN A C 1
ATOM 1642 O O . GLN A 1 203 ? -14.992 23.547 17.797 1 81.62 203 GLN A O 1
ATOM 1647 N N . LYS A 1 204 ? -15.977 24.25 19.672 1 79.12 204 LYS A N 1
ATOM 1648 C CA . LYS A 1 204 ? -16.344 25.516 19.062 1 79.12 204 LYS A CA 1
ATOM 1649 C C . LYS A 1 204 ? -15.18 26.5 19.094 1 79.12 204 LYS A C 1
ATOM 1651 O O . LYS A 1 204 ? -14.32 26.438 19.984 1 79.12 204 LYS A O 1
ATOM 1656 N N . GLY A 1 205 ? -15.047 27.328 18.188 1 82.88 205 GLY A N 1
ATOM 1657 C CA . GLY A 1 205 ? -14.078 28.406 18.188 1 82.88 205 GLY A CA 1
ATOM 1658 C C . GLY A 1 205 ? -12.711 27.984 17.672 1 82.88 205 GLY A C 1
ATOM 1659 O O . GLY A 1 205 ? -11.711 28.656 17.938 1 82.88 205 GLY A O 1
ATOM 1660 N N . ILE A 1 206 ? -12.578 26.891 16.984 1 90.19 206 ILE A N 1
ATOM 1661 C CA . ILE A 1 206 ? -11.266 26.422 16.531 1 90.19 206 ILE A CA 1
ATOM 1662 C C . ILE A 1 206 ? -11.164 26.547 15.016 1 90.19 206 ILE A C 1
ATOM 1664 O O . ILE A 1 206 ? -10.172 26.125 14.422 1 90.19 206 ILE A O 1
ATOM 1668 N N . CYS A 1 207 ? -12.102 27.109 14.32 1 92.44 207 CYS A N 1
ATOM 1669 C CA . CYS A 1 207 ? -12.094 27.219 12.867 1 92.44 207 CYS A CA 1
ATOM 1670 C C . CYS A 1 207 ? -11.203 28.375 12.414 1 92.44 207 CYS A C 1
ATOM 1672 O O . CYS A 1 207 ? -10.609 28.328 11.336 1 92.44 207 CYS A O 1
ATOM 1674 N N . TYR A 1 208 ? -10.867 29.375 13.102 1 95.88 208 TYR A N 1
ATOM 1675 C CA . TYR A 1 208 ? -10.117 30.594 12.789 1 95.88 208 TYR A CA 1
ATOM 1676 C C . TYR A 1 208 ? -10.328 31 11.336 1 95.88 208 TYR A C 1
ATOM 1678 O O . TYR A 1 208 ? -11.461 31.172 10.891 1 95.88 208 TYR A O 1
ATOM 1686 N N . ASP A 1 209 ? -9.25 31.219 10.547 1 98 209 ASP A N 1
ATOM 1687 C CA . ASP A 1 209 ? -9.406 31.734 9.188 1 98 209 ASP A CA 1
ATOM 1688 C C . ASP A 1 209 ? -9.594 30.594 8.188 1 98 209 ASP A C 1
ATOM 1690 O O . ASP A 1 209 ? -10.109 30.812 7.086 1 98 209 ASP A O 1
ATOM 1694 N N . MET A 1 210 ? -9.195 29.406 8.523 1 98.06 210 MET A N 1
ATOM 1695 C CA . MET A 1 210 ? -9.195 28.281 7.602 1 98.06 210 MET A CA 1
ATOM 1696 C C . MET A 1 210 ? -9.266 26.953 8.367 1 98.06 210 MET A C 1
ATOM 1698 O O . MET A 1 210 ? -8.766 26.844 9.484 1 98.06 210 MET A O 1
ATOM 1702 N N . VAL A 1 211 ? -9.992 26 7.828 1 97.88 211 VAL A N 1
ATOM 1703 C CA . VAL A 1 211 ? -10.023 24.656 8.359 1 97.88 211 VAL A CA 1
ATOM 1704 C C . VAL A 1 211 ? -9.461 23.672 7.328 1 97.88 211 VAL A C 1
ATOM 1706 O O . VAL A 1 211 ? -9.391 24 6.141 1 97.88 211 VAL A O 1
ATOM 1709 N N . ARG A 1 212 ? -9.039 22.562 7.781 1 98.31 212 ARG A N 1
ATOM 1710 C CA . ARG A 1 212 ? -8.414 21.562 6.93 1 98.31 212 ARG A CA 1
ATOM 1711 C C . ARG A 1 212 ? -9.117 20.219 7.059 1 98.31 212 ARG A C 1
ATOM 1713 O O . ARG A 1 212 ? -8.586 19.281 7.664 1 98.31 212 ARG A O 1
ATOM 1720 N N . PRO A 1 213 ? -10.289 20.078 6.457 1 97.75 213 PRO A N 1
ATOM 1721 C CA . PRO A 1 213 ? -11.055 18.844 6.551 1 97.75 213 PRO A CA 1
ATOM 1722 C C . PRO A 1 213 ? -10.492 17.734 5.656 1 97.75 213 PRO A C 1
ATOM 1724 O O . PRO A 1 213 ? -10.828 17.656 4.473 1 97.75 213 PRO A O 1
ATOM 1727 N N . GLY A 1 214 ? -9.727 16.812 6.234 1 96.5 214 GLY A N 1
ATOM 1728 C CA . GLY A 1 214 ? -9.203 15.656 5.527 1 96.5 214 GLY A CA 1
ATOM 1729 C C . GLY A 1 214 ? -10.148 14.469 5.555 1 96.5 214 GLY A C 1
ATOM 1730 O O . GLY A 1 214 ? -11.039 14.359 4.707 1 96.5 214 GLY A O 1
ATOM 1731 N N . ILE A 1 215 ? -10.164 13.664 6.594 1 95.81 215 ILE A N 1
ATOM 1732 C CA . ILE A 1 215 ? -10.875 12.398 6.707 1 95.81 215 ILE A CA 1
ATOM 1733 C C . ILE A 1 215 ? -12.383 12.648 6.645 1 95.81 215 ILE A C 1
ATOM 1735 O O . ILE A 1 215 ? -13.133 11.828 6.098 1 95.81 215 ILE A O 1
ATOM 1739 N N . LEU A 1 216 ? -12.812 13.727 7.121 1 97.69 216 LEU A N 1
ATOM 1740 C CA . LEU A 1 216 ? -14.242 14.055 7.137 1 97.69 216 LEU A CA 1
ATOM 1741 C C . LEU A 1 216 ? -14.773 14.227 5.719 1 97.69 216 LEU A C 1
ATOM 1743 O O . LEU A 1 216 ? -15.859 13.742 5.395 1 97.69 216 LEU A O 1
ATOM 1747 N N . SER A 1 217 ? -14 14.906 4.887 1 98.38 217 SER A N 1
ATOM 1748 C CA . SER A 1 217 ? -14.422 15.172 3.514 1 98.38 217 SER A CA 1
ATOM 1749 C C . SER A 1 217 ? -14.594 13.875 2.727 1 98.38 217 SER A C 1
ATOM 1751 O O . SER A 1 217 ? -15.359 13.828 1.765 1 98.38 217 SER A O 1
ATOM 1753 N N . TYR A 1 218 ? -13.898 12.852 3.164 1 98.44 218 TYR A N 1
ATOM 1754 C CA . TYR A 1 218 ? -13.961 11.57 2.475 1 98.44 218 TYR A CA 1
ATOM 1755 C C . TYR A 1 218 ? -15.055 10.688 3.055 1 98.44 218 TYR A C 1
ATOM 1757 O O . TYR A 1 218 ? -15.266 9.562 2.594 1 98.44 218 TYR A O 1
ATOM 1765 N N . GLY A 1 219 ? -15.695 11.141 4.086 1 98.12 219 GLY A N 1
ATOM 1766 C CA . GLY A 1 219 ? -16.938 10.5 4.488 1 98.12 219 GLY A CA 1
ATOM 1767 C C . GLY A 1 219 ? -16.828 9.75 5.801 1 98.12 219 GLY A C 1
ATOM 1768 O O . GLY A 1 219 ? -17.719 8.984 6.164 1 98.12 219 GLY A O 1
ATOM 1769 N N . PHE A 1 220 ? -15.781 9.977 6.539 1 97.31 220 PHE A N 1
ATOM 1770 C CA . PHE A 1 220 ? -15.586 9.227 7.773 1 97.31 220 PHE A CA 1
ATOM 1771 C C . PHE A 1 220 ? -15.836 10.109 8.992 1 97.31 220 PHE A C 1
ATOM 1773 O O . PHE A 1 220 ? -15.164 11.125 9.172 1 97.31 220 PHE A O 1
ATOM 1780 N N . LEU A 1 221 ? -16.734 9.719 9.828 1 96.56 221 LEU A N 1
ATOM 1781 C CA . LEU A 1 221 ? -17.172 10.484 10.992 1 96.56 221 LEU A CA 1
ATOM 1782 C C . LEU A 1 221 ? -16.422 10.039 12.242 1 96.56 221 LEU A C 1
ATOM 1784 O O . LEU A 1 221 ? -15.93 8.914 12.312 1 96.56 221 LEU A O 1
ATOM 1788 N N . PRO A 1 222 ? -16.266 10.961 13.164 1 95.25 222 PRO A N 1
ATOM 1789 C CA . PRO A 1 222 ? -15.703 10.547 14.453 1 95.25 222 PRO A CA 1
ATOM 1790 C C . PRO A 1 222 ? -16.656 9.664 15.258 1 95.25 222 PRO A C 1
ATOM 1792 O O . PRO A 1 222 ? -17.828 9.523 14.906 1 95.25 222 PRO A O 1
ATOM 1795 N N . GLU A 1 223 ? -16.109 9.094 16.25 1 92 223 GLU A N 1
ATOM 1796 C CA . GLU A 1 223 ? -16.906 8.195 17.078 1 92 223 GLU A CA 1
ATOM 1797 C C . GLU A 1 223 ? -17.812 8.977 18.047 1 92 223 GLU A C 1
ATOM 1799 O O . GLU A 1 223 ? -18.812 8.445 18.531 1 92 223 GLU A O 1
ATOM 1804 N N . PHE A 1 224 ? -17.453 10.227 18.359 1 93.44 224 PHE A N 1
ATOM 1805 C CA . PHE A 1 224 ? -18.281 11.016 19.266 1 93.44 224 PHE A CA 1
ATOM 1806 C C . PHE A 1 224 ? -19.469 11.617 18.531 1 93.44 224 PHE A C 1
ATOM 1808 O O . PHE A 1 224 ? -19.484 11.656 17.297 1 93.44 224 PHE A O 1
ATOM 1815 N N . TYR A 1 225 ? -20.438 12.078 19.219 1 93.31 225 TYR A N 1
ATOM 1816 C CA . TYR A 1 225 ? -21.672 12.617 18.656 1 93.31 225 TYR A CA 1
ATOM 1817 C C . TYR A 1 225 ? -21.406 13.898 17.875 1 93.31 225 TYR A C 1
ATOM 1819 O O . TYR A 1 225 ? -20.609 14.742 18.312 1 93.31 225 TYR A O 1
ATOM 1827 N N . VAL A 1 226 ? -22.016 14 16.766 1 95.19 226 VAL A N 1
ATOM 1828 C CA . VAL A 1 226 ? -21.891 15.188 15.922 1 95.19 226 VAL A CA 1
ATOM 1829 C C . VAL A 1 226 ? -23.281 15.711 15.57 1 95.19 226 VAL A C 1
ATOM 1831 O O . VAL A 1 226 ? -24.281 15 15.727 1 95.19 226 VAL A O 1
ATOM 1834 N N . ASP A 1 227 ? -23.391 16.891 15.094 1 94.44 227 ASP A N 1
ATOM 1835 C CA . ASP A 1 227 ? -24.641 17.5 14.672 1 94.44 227 ASP A CA 1
ATOM 1836 C C . ASP A 1 227 ? -25.297 16.703 13.547 1 94.44 227 ASP A C 1
ATOM 1838 O O . ASP A 1 227 ? -24.594 16.047 12.766 1 94.44 227 ASP A O 1
ATOM 1842 N N . ARG A 1 228 ? -26.578 16.828 13.43 1 95.12 228 ARG A N 1
ATOM 1843 C CA . ARG A 1 228 ? -27.375 16.047 12.484 1 95.12 228 ARG A CA 1
ATOM 1844 C C . ARG A 1 228 ? -26.906 16.297 11.055 1 95.12 228 ARG A C 1
ATOM 1846 O O . ARG A 1 228 ? -26.828 15.359 10.25 1 95.12 228 ARG A O 1
ATOM 1853 N N . VAL A 1 229 ? -26.594 17.562 10.758 1 96.38 229 VAL A N 1
ATOM 1854 C CA . VAL A 1 229 ? -26.219 17.922 9.391 1 96.38 229 VAL A CA 1
ATOM 1855 C C . VAL A 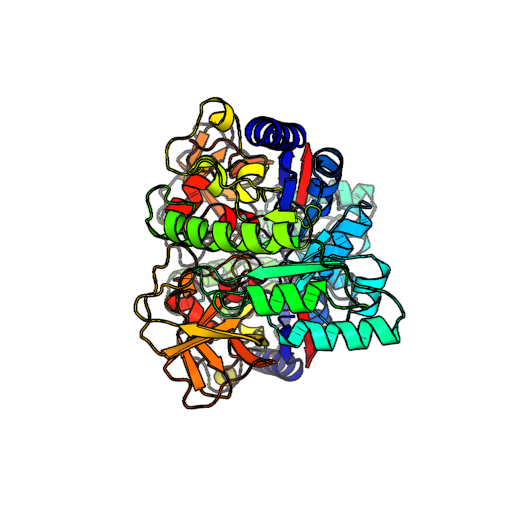1 229 ? -24.938 17.203 9 1 96.38 229 VAL A C 1
ATOM 1857 O O . VAL A 1 229 ? -24.766 16.797 7.852 1 96.38 229 VAL A O 1
ATOM 1860 N N . ILE A 1 230 ? -24.078 17.062 9.992 1 97.25 230 ILE A N 1
ATOM 1861 C CA . ILE A 1 230 ? -22.781 16.438 9.758 1 97.25 230 ILE A CA 1
ATOM 1862 C C . ILE A 1 230 ? -22.969 14.945 9.508 1 97.25 230 ILE A C 1
ATOM 1864 O O . ILE A 1 230 ? -22.188 14.32 8.789 1 97.25 230 ILE A O 1
ATOM 1868 N N . ARG A 1 231 ? -24 14.305 10.039 1 96.06 231 ARG A N 1
ATOM 1869 C CA . ARG A 1 231 ? -24.281 12.883 9.898 1 96.06 231 ARG A CA 1
ATOM 1870 C C . ARG A 1 231 ? -24.609 12.531 8.453 1 96.06 231 ARG A C 1
ATOM 1872 O O . ARG A 1 231 ? -24.625 11.352 8.078 1 96.06 231 ARG A O 1
ATOM 1879 N N . GLU A 1 232 ? -24.859 13.555 7.613 1 97.81 232 GLU A N 1
ATOM 1880 C CA . GLU A 1 232 ? -25.172 13.352 6.203 1 97.81 232 GLU A CA 1
ATOM 1881 C C . GLU A 1 232 ? -23.891 13.102 5.391 1 97.81 232 GLU A C 1
ATOM 1883 O O . GLU A 1 232 ? -23.969 12.695 4.23 1 97.81 232 GLU A O 1
ATOM 1888 N N . ILE A 1 233 ? -22.828 13.328 6.008 1 98.31 233 ILE A N 1
ATOM 1889 C CA . ILE A 1 233 ? -21.547 13.039 5.371 1 98.31 233 ILE A CA 1
ATOM 1890 C C . ILE A 1 233 ? -21.344 11.531 5.273 1 98.31 233 ILE A C 1
ATOM 1892 O O . ILE A 1 233 ? -21.516 10.812 6.262 1 98.31 233 ILE A O 1
ATOM 1896 N N . LYS A 1 234 ? -21.031 11.055 4.055 1 98.06 234 LYS A N 1
ATOM 1897 C CA . LYS A 1 234 ? -20.953 9.625 3.783 1 98.06 234 LYS A CA 1
ATOM 1898 C C . LYS A 1 234 ? -19.641 9.273 3.07 1 98.06 234 LYS A C 1
ATOM 1900 O O . LYS A 1 234 ? -19.062 10.117 2.383 1 98.06 234 LYS A O 1
ATOM 1905 N N . PRO A 1 235 ? -19.188 7.992 3.287 1 98.62 235 PRO A N 1
ATOM 1906 C CA . PRO A 1 235 ? -18.031 7.555 2.494 1 98.62 235 PRO A CA 1
ATOM 1907 C C . PRO A 1 235 ? -18.266 7.707 0.992 1 98.62 235 PRO A C 1
ATOM 1909 O O . PRO A 1 235 ? -19.359 7.453 0.5 1 98.62 235 PRO A O 1
ATOM 1912 N N . ILE A 1 236 ? -17.219 8.062 0.295 1 98.75 236 ILE A N 1
ATOM 1913 C CA . ILE A 1 236 ? -17.422 8.5 -1.081 1 98.75 236 ILE A CA 1
ATOM 1914 C C . ILE A 1 236 ? -17.094 7.359 -2.039 1 98.75 236 ILE A C 1
ATOM 1916 O O . ILE A 1 236 ? -17.266 7.484 -3.254 1 98.75 236 ILE A O 1
ATOM 1920 N N . ALA A 1 237 ? -16.609 6.188 -1.471 1 98.62 237 ALA A N 1
ATOM 1921 C CA . ALA A 1 237 ? -16.094 5.188 -2.404 1 98.62 237 ALA A CA 1
ATOM 1922 C C . ALA A 1 237 ? -16.469 3.777 -1.953 1 98.62 237 ALA A C 1
ATOM 1924 O O . ALA A 1 237 ? -16.688 3.533 -0.763 1 98.62 237 ALA A O 1
ATOM 1925 N N . ARG A 1 238 ? -16.656 2.873 -2.855 1 98.5 238 ARG A N 1
ATOM 1926 C CA . ARG A 1 238 ? -16.75 1.436 -2.619 1 98.5 238 ARG A CA 1
ATOM 1927 C C . ARG A 1 238 ? -15.789 0.672 -3.521 1 98.5 238 ARG A C 1
ATOM 1929 O O . ARG A 1 238 ? -15.531 1.083 -4.652 1 98.5 238 ARG A O 1
ATOM 1936 N N . LEU A 1 239 ? -15.195 -0.385 -3.029 1 98.81 239 LEU A N 1
ATOM 1937 C CA . LEU A 1 239 ? -14.266 -1.228 -3.779 1 98.81 239 LEU A CA 1
ATOM 1938 C C . LEU A 1 239 ? -14.977 -2.455 -4.336 1 98.81 239 LEU A C 1
ATOM 1940 O O . LEU A 1 239 ? -15.609 -3.203 -3.59 1 98.81 239 LEU A O 1
ATOM 1944 N N . LEU A 1 240 ? -14.844 -2.639 -5.637 1 98.62 240 LEU A N 1
ATOM 1945 C CA . LEU A 1 240 ? -15.555 -3.715 -6.32 1 98.62 240 LEU A CA 1
ATOM 1946 C C . LEU A 1 240 ? -14.578 -4.637 -7.047 1 98.62 240 LEU A C 1
ATOM 1948 O O . LEU A 1 240 ? -13.555 -4.18 -7.555 1 98.62 240 LEU A O 1
ATOM 1952 N N . SER A 1 241 ? -14.898 -5.844 -7.039 1 98 241 SER A N 1
ATOM 1953 C CA . SER A 1 241 ? -14.25 -6.895 -7.82 1 98 241 SER A CA 1
ATOM 1954 C C . SER A 1 241 ? -15.273 -7.84 -8.438 1 98 241 SER A C 1
ATOM 1956 O O . SER A 1 241 ? -16.422 -7.445 -8.68 1 98 241 SER A O 1
ATOM 1958 N N . LYS A 1 242 ? -14.836 -9.055 -8.836 1 97.5 242 LYS A N 1
ATOM 1959 C CA . LYS A 1 242 ? -15.734 -10.07 -9.391 1 97.5 242 LYS A CA 1
ATOM 1960 C C . LYS A 1 242 ? -15.281 -11.477 -9.008 1 97.5 242 LYS A C 1
ATOM 1962 O O . LYS A 1 242 ? -14.102 -11.695 -8.727 1 97.5 242 LYS A O 1
ATOM 1967 N N . VAL A 1 243 ? -16.234 -12.359 -8.977 1 98.06 243 VAL A N 1
ATOM 1968 C CA . VAL A 1 243 ? -15.906 -13.773 -8.836 1 98.06 243 VAL A CA 1
ATOM 1969 C C . VAL A 1 243 ? -15.242 -14.281 -10.109 1 98.06 243 VAL A C 1
ATOM 1971 O O . VAL A 1 243 ? -15.758 -14.078 -11.211 1 98.06 243 VAL A O 1
ATOM 1974 N N . VAL A 1 244 ? -14.078 -14.992 -9.922 1 96.62 244 VAL A N 1
ATOM 1975 C CA . VAL A 1 244 ? -13.398 -15.414 -11.141 1 96.62 244 VAL A CA 1
ATOM 1976 C C . VAL A 1 244 ? -13.398 -16.938 -11.234 1 96.62 244 VAL A C 1
ATOM 1978 O O . VAL A 1 244 ? -13.117 -17.5 -12.289 1 96.62 244 VAL A O 1
ATOM 1981 N N . LYS A 1 245 ? -13.734 -17.594 -10.133 1 96.5 245 LYS A N 1
ATOM 1982 C CA . LYS A 1 245 ? -13.75 -19.062 -10.094 1 96.5 245 LYS A CA 1
ATOM 1983 C C . LYS A 1 245 ? -14.641 -19.562 -8.953 1 96.5 245 LYS A C 1
ATOM 1985 O O . LYS A 1 245 ? -14.766 -18.906 -7.922 1 96.5 245 LYS A O 1
ATOM 1990 N N . ILE A 1 246 ? -15.281 -20.625 -9.188 1 97.25 246 ILE A N 1
ATOM 1991 C CA . ILE A 1 246 ? -15.969 -21.359 -8.141 1 97.25 246 ILE A CA 1
ATOM 1992 C C . ILE A 1 246 ? -15.352 -22.75 -7.988 1 97.25 246 ILE A C 1
ATOM 1994 O O . ILE A 1 246 ? -15.164 -23.453 -8.977 1 97.25 246 ILE A O 1
ATOM 1998 N N . ILE A 1 247 ? -14.984 -23.109 -6.805 1 97.12 247 ILE A N 1
ATOM 1999 C CA . ILE A 1 247 ? -14.359 -24.406 -6.512 1 97.12 247 ILE A CA 1
ATOM 2000 C C . ILE A 1 247 ? -15.25 -25.188 -5.559 1 97.12 247 ILE A C 1
ATOM 2002 O O . ILE A 1 247 ? -15.766 -24.656 -4.578 1 97.12 247 ILE A O 1
ATOM 2006 N N . THR A 1 248 ? -15.414 -26.422 -5.855 1 96.56 248 THR A N 1
ATOM 2007 C CA . THR A 1 248 ? -16.141 -27.328 -4.973 1 96.56 248 THR A CA 1
ATOM 2008 C C . THR A 1 248 ? -15.172 -28.219 -4.191 1 96.56 248 THR A C 1
ATOM 2010 O O . THR A 1 248 ? -14.344 -28.906 -4.781 1 96.56 248 THR A O 1
ATOM 2013 N N . LEU A 1 249 ? -15.32 -28.203 -2.9 1 96.38 249 LEU A N 1
ATOM 2014 C CA . LEU A 1 249 ? -14.391 -28.922 -2.039 1 96.38 249 LEU A CA 1
ATOM 2015 C C . LEU A 1 249 ? -14.812 -30.375 -1.869 1 96.38 249 LEU A C 1
ATOM 2017 O O . LEU A 1 249 ? -16.016 -30.672 -1.807 1 96.38 249 LEU A O 1
ATOM 2021 N N . GLN A 1 250 ? -13.797 -31.141 -1.828 1 91.69 250 GLN A N 1
ATOM 2022 C CA . GLN A 1 250 ? -14 -32.5 -1.366 1 91.69 250 GLN A CA 1
ATOM 2023 C C . GLN A 1 250 ? -13.781 -32.625 0.14 1 91.69 250 GLN A C 1
ATOM 2025 O O . GLN A 1 250 ? -13.32 -31.656 0.777 1 91.69 250 GLN A O 1
ATOM 2030 N N . GLU A 1 251 ? -14.133 -33.812 0.694 1 87.31 251 GLU A N 1
ATOM 2031 C CA . GLU A 1 251 ? -14.031 -33.969 2.139 1 87.31 251 GLU A CA 1
ATOM 2032 C C . GLU A 1 251 ? -12.594 -33.812 2.619 1 87.31 251 GLU A C 1
ATOM 2034 O O . GLU A 1 251 ? -11.672 -34.406 2.053 1 87.31 251 GLU A O 1
ATOM 2039 N N . GLY A 1 252 ? -12.43 -33 3.52 1 85.12 252 GLY A N 1
ATOM 2040 C CA . GLY A 1 252 ? -11.133 -32.844 4.176 1 85.12 252 GLY A CA 1
ATOM 2041 C C . GLY A 1 252 ? -10.18 -31.938 3.434 1 85.12 252 GLY A C 1
ATOM 2042 O O . GLY A 1 252 ? -9.055 -31.719 3.875 1 85.12 252 GLY A O 1
ATOM 2043 N N . GLU A 1 253 ? -10.594 -31.344 2.395 1 91.06 253 GLU A N 1
ATOM 2044 C CA . GLU A 1 253 ? -9.695 -30.5 1.618 1 91.06 253 GLU A CA 1
ATOM 2045 C C . GLU A 1 253 ? -9.531 -29.125 2.268 1 91.06 253 GLU A C 1
ATOM 2047 O O . GLU A 1 253 ? -10.469 -28.609 2.871 1 91.06 253 GLU A O 1
ATOM 2052 N N . GLY A 1 254 ? -8.297 -28.609 2.18 1 94.5 254 GLY A N 1
ATOM 2053 C CA . GLY A 1 254 ? -7.996 -27.281 2.67 1 94.5 254 GLY A CA 1
ATOM 2054 C C . GLY A 1 254 ? -7.988 -26.234 1.575 1 94.5 254 GLY A C 1
ATOM 2055 O O . GLY A 1 254 ? -8.203 -26.547 0.404 1 94.5 254 GLY A O 1
ATOM 2056 N N . VAL A 1 255 ? -7.871 -25.016 2.045 1 95.25 255 VAL A N 1
ATOM 2057 C CA . VAL A 1 255 ? -7.961 -23.906 1.1 1 95.25 255 VAL A CA 1
ATOM 2058 C C . VAL A 1 255 ? -6.762 -22.969 1.278 1 95.25 255 VAL A C 1
ATOM 2060 O O . VAL A 1 255 ? -6.434 -22.578 2.4 1 95.25 255 VAL A O 1
ATOM 2063 N N . GLY A 1 256 ? -6.109 -22.656 0.184 1 94.12 256 GLY A N 1
ATOM 2064 C CA . GLY A 1 256 ? -5.074 -21.641 0.178 1 94.12 256 GLY A CA 1
ATOM 2065 C C . GLY A 1 256 ? -3.797 -22.078 0.869 1 94.12 256 GLY A C 1
ATOM 2066 O O . GLY A 1 256 ? -3.543 -23.281 1.013 1 94.12 256 GLY A O 1
ATOM 2067 N N . TYR A 1 257 ? -2.945 -21.109 1.155 1 93 257 TYR A N 1
ATOM 2068 C CA . TYR A 1 257 ? -1.652 -21.375 1.779 1 93 257 TYR A CA 1
ATOM 2069 C C . TYR A 1 257 ? -1.83 -22.016 3.15 1 93 257 TYR A C 1
ATOM 2071 O O . TYR A 1 257 ? -2.695 -21.609 3.928 1 93 257 TYR A O 1
ATOM 2079 N N . SER A 1 258 ? -1.059 -22.953 3.404 1 91.88 258 SER A N 1
ATOM 2080 C CA . SER A 1 258 ? -0.964 -23.641 4.688 1 91.88 258 SER A CA 1
ATOM 2081 C C . SER A 1 258 ? -2.277 -24.328 5.043 1 91.88 258 SER A C 1
ATOM 2083 O O . SER A 1 258 ? -2.385 -24.984 6.086 1 91.88 258 SER A O 1
ATOM 2085 N N . LEU A 1 259 ? -3.289 -24.156 4.277 1 94.38 259 LEU A N 1
ATOM 2086 C CA . LEU A 1 259 ? -4.562 -24.859 4.383 1 94.38 259 LEU A CA 1
ATOM 2087 C C . LEU A 1 259 ? -5.164 -24.688 5.773 1 94.38 259 LEU A C 1
ATOM 2089 O O . LEU A 1 259 ? -5.594 -25.656 6.395 1 94.38 259 LEU A O 1
ATOM 2093 N N . ILE A 1 260 ? -5.184 -23.453 6.223 1 91.06 260 ILE A N 1
ATOM 2094 C CA . ILE A 1 260 ? -5.652 -23.203 7.582 1 91.06 260 ILE A CA 1
ATOM 2095 C C . ILE A 1 260 ? -7.172 -23.328 7.641 1 91.06 260 ILE A C 1
ATOM 2097 O O . ILE A 1 260 ? -7.75 -23.469 8.719 1 91.06 260 ILE A O 1
ATOM 2101 N N . TYR A 1 261 ? -7.773 -23.234 6.488 1 93.75 261 TYR A N 1
ATOM 2102 C CA . TYR A 1 261 ? -9.211 -23.438 6.375 1 93.75 261 TYR A CA 1
ATOM 2103 C C . TYR A 1 261 ? -9.516 -24.844 5.875 1 93.75 261 TYR A C 1
ATOM 2105 O O . TYR A 1 261 ? -8.922 -25.312 4.898 1 93.75 261 TYR A O 1
ATOM 2113 N N . ARG A 1 262 ? -10.383 -25.516 6.551 1 93.5 262 ARG A N 1
ATOM 2114 C CA . ARG A 1 262 ? -10.875 -26.828 6.137 1 93.5 262 ARG A CA 1
ATOM 2115 C C . ARG A 1 262 ? -12.383 -26.797 5.938 1 93.5 262 ARG A C 1
ATOM 2117 O O . ARG A 1 262 ? -13.133 -26.438 6.844 1 93.5 262 ARG A O 1
ATOM 2124 N N . GLY A 1 263 ? -12.703 -27.234 4.797 1 92.94 263 GLY A N 1
ATOM 2125 C CA . GLY A 1 263 ? -14.125 -27.203 4.473 1 92.94 263 GLY A CA 1
ATOM 2126 C C . GLY A 1 263 ? -14.781 -28.562 4.543 1 92.94 263 GLY A C 1
ATOM 2127 O O . GLY A 1 263 ? -14.219 -29.5 5.117 1 92.94 263 GLY A O 1
ATOM 2128 N N . PHE A 1 264 ? -16.094 -28.594 4.145 1 93.75 264 PHE A N 1
ATOM 2129 C CA . PHE A 1 264 ? -16.859 -29.828 4.117 1 93.75 264 PHE A CA 1
ATOM 2130 C C . PHE A 1 264 ? -17.156 -30.25 2.684 1 93.75 264 PHE A C 1
ATOM 2132 O O . PHE A 1 264 ? -16.984 -29.453 1.751 1 93.75 264 PHE A O 1
ATOM 2139 N N . GLU A 1 265 ? -17.516 -31.469 2.572 1 95.38 265 GLU A N 1
ATOM 2140 C CA . GLU A 1 265 ? -17.812 -32 1.248 1 95.38 265 GLU A CA 1
ATOM 2141 C C . GLU A 1 265 ? -18.953 -31.25 0.579 1 95.38 265 GLU A C 1
ATOM 2143 O O . GLU A 1 265 ? -20.031 -31.125 1.153 1 95.38 265 GLU A O 1
ATOM 2148 N N . GLY A 1 266 ? -18.609 -30.75 -0.596 1 96.06 266 GLY A N 1
ATOM 2149 C CA . GLY A 1 266 ? -19.641 -30.062 -1.353 1 96.06 266 GLY A CA 1
ATOM 2150 C C . GLY A 1 266 ? -19.641 -28.562 -1.135 1 96.06 266 GLY A C 1
ATOM 2151 O O . GLY A 1 266 ? -20.312 -27.828 -1.853 1 96.06 266 GLY A O 1
ATOM 2152 N N . GLU A 1 267 ? -18.891 -28.125 -0.211 1 97.12 267 GLU A N 1
ATOM 2153 C CA . GLU A 1 267 ? -18.75 -26.688 -0.009 1 97.12 267 GLU A CA 1
ATOM 2154 C C . GLU A 1 267 ? -18.188 -26 -1.25 1 97.12 267 GLU A C 1
ATOM 2156 O O . GLU A 1 267 ? -17.266 -26.531 -1.883 1 97.12 267 GLU A O 1
ATOM 2161 N N . GLN A 1 268 ? -18.781 -24.891 -1.531 1 97.94 268 GLN A N 1
ATOM 2162 C CA . GLN A 1 268 ? -18.281 -24.141 -2.68 1 97.94 268 GLN A CA 1
ATOM 2163 C C . GLN A 1 268 ? -17.562 -22.859 -2.236 1 97.94 268 GLN A C 1
ATOM 2165 O O . GLN A 1 268 ? -18.016 -22.203 -1.295 1 97.94 268 GLN A O 1
ATOM 2170 N N . LEU A 1 269 ? -16.484 -22.578 -2.906 1 97.88 269 LEU A N 1
ATOM 2171 C CA . LEU A 1 269 ? -15.68 -21.391 -2.658 1 97.88 269 LEU A CA 1
ATOM 2172 C C . LEU A 1 269 ? -15.672 -20.469 -3.877 1 97.88 269 LEU A C 1
ATOM 2174 O O . LEU A 1 269 ? -15.602 -20.938 -5.016 1 97.88 269 LEU A O 1
ATOM 2178 N N . ALA A 1 270 ? -15.844 -19.203 -3.646 1 98.31 270 ALA A N 1
ATOM 2179 C CA . ALA A 1 270 ? -15.602 -18.203 -4.68 1 98.31 270 ALA A CA 1
ATOM 2180 C C . ALA A 1 270 ? -14.188 -17.641 -4.586 1 98.31 270 ALA A C 1
ATOM 2182 O O . ALA A 1 270 ? -13.695 -17.375 -3.49 1 98.31 270 ALA A O 1
ATOM 2183 N N . VAL A 1 271 ? -13.562 -17.5 -5.727 1 97.88 271 VAL A N 1
ATOM 2184 C CA . VAL A 1 271 ? -12.234 -16.906 -5.785 1 97.88 271 VAL A CA 1
ATOM 2185 C C . VAL A 1 271 ? -12.344 -15.477 -6.316 1 97.88 271 VAL A C 1
ATOM 2187 O O . VAL A 1 271 ? -12.969 -15.234 -7.348 1 97.88 271 VAL A O 1
ATOM 2190 N N . ILE A 1 272 ? -11.805 -14.555 -5.609 1 98.06 272 ILE A N 1
ATOM 2191 C CA . ILE A 1 272 ? -11.758 -13.141 -5.984 1 98.06 272 ILE A CA 1
ATOM 2192 C C . ILE A 1 272 ? -10.312 -12.727 -6.262 1 98.06 272 ILE A C 1
ATOM 2194 O O . ILE A 1 272 ? -9.414 -13.016 -5.469 1 98.06 272 ILE A O 1
ATOM 2198 N N . PRO A 1 273 ? -10.039 -12.07 -7.383 1 97.19 273 PRO A N 1
ATOM 2199 C CA . PRO A 1 273 ? -8.664 -11.773 -7.797 1 97.19 273 PRO A CA 1
ATOM 2200 C C . PRO A 1 273 ? -8.109 -10.516 -7.133 1 97.19 273 PRO A C 1
ATOM 2202 O O . PRO A 1 273 ? -7.68 -9.586 -7.824 1 97.19 273 PRO A O 1
ATOM 2205 N N . ILE A 1 274 ? -8.023 -10.5 -5.836 1 97 274 ILE A N 1
ATOM 2206 C CA . ILE A 1 274 ? -7.449 -9.414 -5.051 1 97 274 ILE A CA 1
ATOM 2207 C C . ILE A 1 274 ? -6.746 -9.984 -3.822 1 97 274 ILE A C 1
ATOM 2209 O O . ILE A 1 274 ? -7.168 -11 -3.275 1 97 274 ILE A O 1
ATOM 2213 N N . GLY A 1 275 ? -5.688 -9.32 -3.395 1 97.06 275 GLY A N 1
ATOM 2214 C CA . GLY A 1 275 ? -4.938 -9.734 -2.223 1 97.06 275 GLY A CA 1
ATOM 2215 C C . GLY A 1 275 ? -4.066 -8.641 -1.644 1 97.06 275 GLY A C 1
ATOM 2216 O O . GLY A 1 275 ? -4.293 -7.457 -1.91 1 97.06 275 GLY A O 1
ATOM 2217 N N . TYR A 1 276 ? -3.115 -9.094 -0.8 1 96.56 276 TYR A N 1
ATOM 2218 C CA . TYR A 1 276 ? -2.311 -8.094 -0.099 1 96.56 276 TYR A CA 1
ATOM 2219 C C . TYR A 1 276 ? -1.378 -7.371 -1.062 1 96.56 276 TYR A C 1
ATOM 2221 O O . TYR A 1 276 ? -0.907 -6.27 -0.77 1 96.56 276 TYR A O 1
ATOM 2229 N N . GLY A 1 277 ? -1.131 -7.867 -2.229 1 96.38 277 GLY A N 1
ATOM 2230 C CA . GLY A 1 277 ? -0.377 -7.168 -3.258 1 96.38 277 GLY A CA 1
ATOM 2231 C C . GLY A 1 277 ? -1.093 -5.941 -3.791 1 96.38 277 GLY A C 1
ATOM 2232 O O . GLY A 1 277 ? -0.478 -5.09 -4.438 1 96.38 277 GLY A O 1
ATOM 2233 N N . ASP A 1 278 ? -2.398 -5.914 -3.537 1 96.38 278 ASP A N 1
ATOM 2234 C CA . ASP A 1 278 ? -3.205 -4.762 -3.928 1 96.38 278 ASP A CA 1
ATOM 2235 C C . ASP A 1 278 ? -3.336 -3.77 -2.773 1 96.38 278 ASP A C 1
ATOM 2237 O O . ASP A 1 278 ? -3.951 -2.711 -2.926 1 96.38 278 ASP A O 1
ATOM 2241 N N . GLY A 1 279 ? -2.781 -4.125 -1.683 1 96.19 279 GLY A N 1
ATOM 2242 C CA . GLY A 1 279 ? -2.91 -3.309 -0.487 1 96.19 279 GLY A CA 1
ATOM 2243 C C . GLY A 1 279 ? -4.098 -3.695 0.374 1 96.19 279 GLY A C 1
ATOM 2244 O O . GLY A 1 279 ? -4.395 -3.025 1.366 1 96.19 279 GLY A O 1
ATOM 2245 N N . PHE A 1 280 ? -4.863 -4.742 -0.041 1 97.25 280 PHE A N 1
ATOM 2246 C CA . PHE A 1 280 ? -5.957 -5.254 0.774 1 97.25 280 PHE A CA 1
ATOM 2247 C C . PHE A 1 280 ? -5.426 -6 1.992 1 97.25 280 PHE A C 1
ATOM 2249 O O . PHE A 1 280 ? -4.461 -6.762 1.888 1 97.25 280 PHE A O 1
ATOM 2256 N N . PRO A 1 281 ? -5.969 -5.734 3.199 1 95.94 281 PRO A N 1
ATOM 2257 C CA . PRO A 1 281 ? -5.34 -6.238 4.422 1 95.94 281 PRO A CA 1
ATOM 2258 C C . PRO A 1 281 ? -5.285 -7.762 4.477 1 95.94 281 PRO A C 1
ATOM 2260 O O . PRO A 1 281 ? -6.332 -8.422 4.52 1 95.94 281 PRO A O 1
ATOM 2263 N N . ARG A 1 282 ? -4.102 -8.305 4.562 1 95.88 282 ARG A N 1
ATOM 2264 C CA . ARG A 1 282 ? -3.865 -9.742 4.551 1 95.88 282 ARG A CA 1
ATOM 2265 C C . ARG A 1 282 ? -4.57 -10.422 5.719 1 95.88 282 ARG A C 1
ATOM 2267 O O . ARG A 1 282 ? -5.027 -11.562 5.598 1 95.88 282 ARG A O 1
ATOM 2274 N N . GLU A 1 283 ? -4.715 -9.695 6.801 1 93.94 283 GLU A N 1
ATOM 2275 C CA . GLU A 1 283 ? -5.281 -10.227 8.039 1 93.94 283 GLU A CA 1
ATOM 2276 C C . GLU A 1 283 ? -6.738 -10.633 7.844 1 93.94 283 GLU A C 1
ATOM 2278 O O . GLU A 1 283 ? -7.285 -11.406 8.641 1 93.94 283 GLU A O 1
ATOM 2283 N N . LEU A 1 284 ? -7.375 -10.195 6.844 1 95.31 284 LEU A N 1
ATOM 2284 C CA . LEU A 1 284 ? -8.805 -10.422 6.648 1 95.31 284 LEU A CA 1
ATOM 2285 C C . LEU A 1 284 ? -9.062 -11.828 6.117 1 95.31 284 LEU A C 1
ATOM 2287 O O . LEU A 1 284 ? -10.203 -12.289 6.105 1 95.31 284 LEU A O 1
ATOM 2291 N N . GLY A 1 285 ? -8.062 -12.508 5.645 1 92.5 285 GLY A N 1
ATOM 2292 C CA . GLY A 1 285 ? -8.219 -13.766 4.938 1 92.5 285 GLY A CA 1
ATOM 2293 C C . GLY A 1 285 ? -9.055 -14.773 5.695 1 92.5 285 GLY A C 1
ATOM 2294 O O . GLY A 1 285 ? -9.75 -15.594 5.094 1 92.5 285 GLY A O 1
ATOM 2295 N N . ASP A 1 286 ? -9.117 -14.766 6.992 1 87.12 286 ASP A N 1
ATOM 2296 C CA . ASP A 1 286 ? -9.883 -15.758 7.734 1 87.12 286 ASP A CA 1
ATOM 2297 C C . ASP A 1 286 ? -10.914 -15.094 8.641 1 87.12 286 ASP A C 1
ATOM 2299 O O . ASP A 1 286 ? -11.523 -15.75 9.484 1 87.12 286 ASP A O 1
ATOM 2303 N N . ARG A 1 287 ? -11.125 -13.852 8.469 1 91.75 287 ARG A N 1
ATOM 2304 C CA . ARG A 1 287 ? -12.086 -13.211 9.367 1 91.75 287 ARG A CA 1
ATOM 2305 C C . ARG A 1 287 ? -12.914 -12.172 8.633 1 91.75 287 ARG A C 1
ATOM 2307 O O . ARG A 1 287 ? -13.953 -11.727 9.133 1 91.75 287 ARG A O 1
ATOM 2314 N N . GLY A 1 288 ? -12.492 -11.812 7.484 1 96.5 288 GLY A N 1
ATOM 2315 C CA . GLY A 1 288 ? -13.18 -10.781 6.73 1 96.5 288 GLY A CA 1
ATOM 2316 C C . GLY A 1 288 ? -14.438 -11.281 6.047 1 96.5 288 GLY A C 1
ATOM 2317 O O . GLY A 1 288 ? -14.719 -12.477 6.059 1 96.5 288 GLY A O 1
ATOM 2318 N N . PHE A 1 289 ? -15.211 -10.32 5.508 1 98 289 PHE A N 1
ATOM 2319 C CA . PHE A 1 289 ? -16.453 -10.602 4.781 1 98 289 PHE A CA 1
ATOM 2320 C C . PHE A 1 289 ? -16.516 -9.812 3.482 1 98 289 PHE A C 1
ATOM 2322 O O . PHE A 1 289 ? -15.898 -8.742 3.371 1 98 289 PHE A O 1
ATOM 2329 N N . VAL A 1 290 ? -17.219 -10.336 2.572 1 98.31 290 VAL A N 1
ATOM 2330 C CA . VAL A 1 290 ? -17.531 -9.617 1.343 1 98.31 290 VAL A CA 1
ATOM 2331 C C . VAL A 1 290 ? -19.031 -9.688 1.065 1 98.31 290 VAL A C 1
ATOM 2333 O O . VAL A 1 290 ? -19.734 -10.523 1.635 1 98.31 290 VAL A O 1
ATOM 2336 N N . ASN A 1 291 ? -19.453 -8.742 0.299 1 98.69 291 ASN A N 1
ATOM 2337 C CA . ASN A 1 291 ? -20.844 -8.742 -0.155 1 98.69 291 ASN A CA 1
ATOM 2338 C C . ASN A 1 291 ? -20.953 -9.164 -1.618 1 98.69 291 ASN A C 1
ATOM 2340 O O . ASN A 1 291 ? -20.297 -8.586 -2.486 1 98.69 291 ASN A O 1
ATOM 2344 N N . ILE A 1 292 ? -21.703 -10.234 -1.877 1 98.44 292 ILE A N 1
ATOM 2345 C CA . ILE A 1 292 ? -22.016 -10.664 -3.234 1 98.44 292 ILE A CA 1
ATOM 2346 C C . ILE A 1 292 ? -23.531 -10.727 -3.424 1 98.44 292 ILE A C 1
ATOM 2348 O O . ILE A 1 292 ? -24.219 -11.5 -2.746 1 98.44 292 ILE A O 1
ATOM 2352 N N . ASN A 1 293 ? -24.031 -9.898 -4.312 1 96.62 293 ASN A N 1
ATOM 2353 C CA . ASN A 1 293 ? -25.469 -9.867 -4.59 1 96.62 293 ASN A CA 1
ATOM 2354 C C . ASN A 1 293 ? -26.281 -9.641 -3.316 1 96.62 293 ASN A C 1
ATOM 2356 O O . ASN A 1 293 ? -27.219 -10.375 -3.041 1 96.62 293 ASN A O 1
ATOM 2360 N N . ASP A 1 294 ? -25.859 -8.766 -2.492 1 96.06 294 ASP A N 1
ATOM 2361 C CA . ASP A 1 294 ? -26.531 -8.281 -1.291 1 96.06 294 ASP A CA 1
ATOM 2362 C C . ASP A 1 294 ? -26.531 -9.344 -0.196 1 96.06 294 ASP A C 1
ATOM 2364 O O . ASP A 1 294 ? -27.359 -9.305 0.716 1 96.06 294 ASP A O 1
ATOM 2368 N N . VAL A 1 295 ? -25.688 -10.336 -0.34 1 97.81 295 VAL A N 1
ATOM 2369 C CA . VAL A 1 295 ? -25.484 -11.352 0.693 1 97.81 295 VAL A CA 1
ATOM 2370 C C . VAL A 1 295 ? -24.047 -11.312 1.188 1 97.81 295 VAL A C 1
ATOM 2372 O O . VAL A 1 295 ? -23.109 -11.203 0.391 1 97.81 295 VAL A O 1
ATOM 2375 N N . MET A 1 296 ? -23.906 -11.391 2.512 1 97.75 296 MET A N 1
ATOM 2376 C CA . MET A 1 296 ? -22.578 -11.367 3.113 1 97.75 296 MET A CA 1
ATOM 2377 C C . MET A 1 296 ? -21.984 -12.773 3.189 1 97.75 296 MET A C 1
ATOM 2379 O O . MET A 1 296 ? -22.672 -13.711 3.625 1 97.75 296 MET A O 1
ATOM 2383 N N . TYR A 1 297 ? -20.766 -12.93 2.746 1 98.25 297 TYR A N 1
ATOM 2384 C CA . TYR A 1 297 ? -20.047 -14.203 2.797 1 98.25 297 TYR A CA 1
ATOM 2385 C C . TYR A 1 297 ? -18.719 -14.055 3.525 1 98.25 297 TYR A C 1
ATOM 2387 O O . TYR A 1 297 ? -18.016 -13.047 3.357 1 98.25 297 TYR A O 1
ATOM 2395 N N . PRO A 1 298 ? -18.312 -15.008 4.312 1 97.75 298 PRO A N 1
ATOM 2396 C CA . PRO A 1 298 ? -17.016 -14.953 5.008 1 97.75 298 PRO A CA 1
ATOM 2397 C C . PRO A 1 298 ? -15.852 -15.367 4.121 1 97.75 298 PRO A C 1
ATOM 2399 O O . PRO A 1 298 ? -15.992 -16.266 3.291 1 97.75 298 PRO A O 1
ATOM 2402 N N . MET A 1 299 ? -14.789 -14.68 4.246 1 97.19 299 MET A N 1
ATOM 2403 C CA . MET A 1 299 ? -13.547 -15.133 3.625 1 97.19 299 MET A CA 1
ATOM 2404 C C . MET A 1 299 ? -13.086 -16.453 4.23 1 97.19 299 MET A C 1
ATOM 2406 O O . MET A 1 299 ? -13.375 -16.75 5.391 1 97.19 299 MET A O 1
ATOM 2410 N N . ALA A 1 300 ? -12.43 -17.266 3.385 1 95.5 300 ALA A N 1
ATOM 2411 C CA . ALA A 1 300 ? -12.047 -18.625 3.801 1 95.5 300 ALA A CA 1
ATOM 2412 C C . ALA A 1 300 ? -10.594 -18.906 3.441 1 95.5 300 ALA A C 1
ATOM 2414 O O . ALA A 1 300 ? -10.273 -19.172 2.275 1 95.5 300 ALA A O 1
ATOM 2415 N N . GLY A 1 301 ? -9.734 -19 4.492 1 94.12 301 GLY A N 1
ATOM 2416 C CA . GLY A 1 301 ? -8.328 -19.297 4.27 1 94.12 301 GLY A CA 1
ATOM 2417 C C . GLY A 1 301 ? -7.449 -18.062 4.289 1 94.12 301 GLY A C 1
ATOM 2418 O O . GLY A 1 301 ? -7.945 -16.938 4.461 1 94.12 301 GLY A O 1
ATOM 2419 N N . ARG A 1 302 ? -6.152 -18.25 4.074 1 94 302 ARG A N 1
ATOM 2420 C CA . ARG A 1 302 ? -5.199 -17.141 4.078 1 94 302 ARG A CA 1
ATOM 2421 C C . ARG A 1 302 ? -5.293 -16.344 2.787 1 94 302 ARG A C 1
ATOM 2423 O O . ARG A 1 302 ? -5.457 -16.906 1.705 1 94 302 ARG A O 1
ATOM 2430 N N . MET A 1 303 ? -5.203 -15.086 2.961 1 94.56 303 MET A N 1
ATOM 2431 C CA . MET A 1 303 ? -5.156 -14.211 1.793 1 94.56 303 MET A CA 1
ATOM 2432 C C . MET A 1 303 ? -3.826 -14.352 1.061 1 94.56 303 MET A C 1
ATOM 2434 O O . MET A 1 303 ? -2.766 -14.344 1.687 1 94.56 303 MET A O 1
ATOM 2438 N N . SER A 1 304 ? -3.912 -14.516 -0.22 1 95.25 304 SER A N 1
ATOM 2439 C CA . SER A 1 304 ? -2.713 -14.547 -1.051 1 95.25 304 SER A CA 1
ATOM 2440 C C . SER A 1 304 ? -2.4 -13.172 -1.627 1 95.25 304 SER A C 1
ATOM 2442 O O . SER A 1 304 ? -3.127 -12.203 -1.376 1 95.25 304 SER A O 1
ATOM 2444 N N . MET A 1 305 ? -1.307 -13.039 -2.357 1 96.44 305 MET A N 1
ATOM 2445 C CA . MET A 1 305 ? -0.858 -11.766 -2.92 1 96.44 305 MET A CA 1
ATOM 2446 C C . MET A 1 305 ? -1.873 -11.227 -3.922 1 96.44 305 MET A C 1
ATOM 2448 O O . MET A 1 305 ? -2.127 -10.023 -3.967 1 96.44 305 MET A O 1
ATOM 2452 N N . ASP A 1 306 ? -2.494 -12.234 -4.617 1 96.44 306 ASP A N 1
ATOM 2453 C CA . ASP A 1 306 ? -3.359 -11.789 -5.707 1 96.44 306 ASP A CA 1
ATOM 2454 C C . ASP A 1 306 ? -4.684 -12.547 -5.699 1 96.44 306 ASP A C 1
ATOM 2456 O O . ASP A 1 306 ? -5.383 -12.602 -6.715 1 96.44 306 ASP A O 1
ATOM 2460 N N . GLY A 1 307 ? -5.012 -13.133 -4.547 1 95.75 307 GLY A N 1
ATOM 2461 C CA . GLY A 1 307 ? -6.234 -13.922 -4.52 1 95.75 307 GLY A CA 1
ATOM 2462 C C . GLY A 1 307 ? -6.824 -14.055 -3.127 1 95.75 307 GLY A C 1
ATOM 2463 O O . GLY A 1 307 ? -6.09 -14.211 -2.148 1 95.75 307 GLY A O 1
ATOM 2464 N N . LEU A 1 308 ? -8.125 -14.016 -3.156 1 95.81 308 LEU A N 1
ATOM 2465 C CA . LEU A 1 308 ? -8.945 -14.188 -1.959 1 95.81 308 LEU A CA 1
ATOM 2466 C C . LEU A 1 308 ? -10.023 -15.234 -2.188 1 95.81 308 LEU A C 1
ATOM 2468 O O . LEU A 1 308 ? -10.633 -15.281 -3.262 1 95.81 308 LEU A O 1
ATOM 2472 N N . THR A 1 309 ? -10.211 -16.078 -1.195 1 97.69 309 THR A N 1
ATOM 2473 C CA . THR A 1 309 ? -11.266 -17.094 -1.295 1 97.69 309 THR A CA 1
ATOM 2474 C C . THR A 1 309 ? -12.375 -16.797 -0.29 1 97.69 309 THR A C 1
ATOM 2476 O O . THR A 1 309 ? -12.109 -16.359 0.83 1 97.69 309 THR A O 1
ATOM 2479 N N . VAL A 1 310 ? -13.57 -17.062 -0.72 1 98.06 310 VAL A N 1
ATOM 2480 C CA . VAL A 1 310 ? -14.758 -16.828 0.085 1 98.06 310 VAL A CA 1
ATOM 2481 C C . VAL A 1 310 ? -15.609 -18.094 0.144 1 98.06 310 VAL A C 1
ATOM 2483 O O . VAL A 1 310 ? -15.797 -18.781 -0.869 1 98.06 310 VAL A O 1
ATOM 2486 N N . SER A 1 311 ? -16.141 -18.438 1.306 1 97.81 311 SER A N 1
ATOM 2487 C CA . SER A 1 311 ? -17.031 -19.594 1.456 1 97.81 311 SER A CA 1
ATOM 2488 C C . SER A 1 311 ? -18.453 -19.25 1.062 1 97.81 311 SER A C 1
ATOM 2490 O O . SER A 1 311 ? -19.047 -18.297 1.601 1 97.81 311 SER A O 1
ATOM 2492 N N . LEU A 1 312 ? -18.969 -20.016 0.199 1 98.38 312 LEU A N 1
ATOM 2493 C CA . LEU A 1 312 ? -20.359 -19.859 -0.229 1 98.38 312 LEU A CA 1
ATOM 2494 C C . LEU A 1 312 ? -21.25 -20.906 0.429 1 98.38 312 LEU A C 1
ATOM 2496 O O . LEU A 1 312 ? -22.438 -21 0.121 1 98.38 312 LEU A O 1
ATOM 2500 N N . GLY A 1 313 ? -20.656 -21.688 1.322 1 97.12 313 GLY A N 1
ATOM 2501 C CA . GLY A 1 313 ? -21.406 -22.828 1.81 1 97.12 313 GLY A CA 1
ATOM 2502 C C . GLY A 1 313 ? -21.844 -23.766 0.702 1 97.12 313 GLY A C 1
ATOM 2503 O O . GLY A 1 313 ? -21.031 -24.219 -0.108 1 97.12 313 GLY A O 1
ATOM 2504 N N . ILE A 1 314 ? -23.125 -24.078 0.613 1 97 314 ILE A N 1
ATOM 2505 C CA . ILE A 1 314 ? -23.656 -24.938 -0.442 1 97 314 ILE A CA 1
ATOM 2506 C C . ILE A 1 314 ? -24.109 -24.094 -1.621 1 97 314 ILE A C 1
ATOM 2508 O O . ILE A 1 314 ? -24.797 -24.578 -2.52 1 97 314 ILE A O 1
ATOM 2512 N N . ASN A 1 315 ? -23.766 -22.766 -1.538 1 97.94 315 ASN A N 1
ATOM 2513 C CA . ASN A 1 315 ? -24.078 -21.797 -2.59 1 97.94 315 ASN A CA 1
ATOM 2514 C C . ASN A 1 315 ? -25.578 -21.719 -2.854 1 97.94 315 ASN A C 1
ATOM 2516 O O . ASN A 1 315 ? -26.016 -21.859 -3.996 1 97.94 315 ASN A O 1
ATOM 2520 N N . GLU A 1 316 ? -26.281 -21.453 -1.872 1 96.44 316 GLU A N 1
ATOM 2521 C CA . GLU A 1 316 ? -27.75 -21.422 -1.917 1 96.44 316 GLU A CA 1
ATOM 2522 C C . GLU A 1 316 ? -28.25 -20.312 -2.82 1 96.44 316 GLU A C 1
ATOM 2524 O O . GLU A 1 316 ? -29.328 -20.422 -3.406 1 96.44 316 GLU A O 1
ATOM 2529 N N . TYR A 1 317 ? -27.5 -19.281 -2.939 1 97.25 317 TYR A N 1
ATOM 2530 C CA . TYR A 1 317 ? -27.969 -18.109 -3.678 1 97.25 317 TYR A CA 1
ATOM 2531 C C . TYR A 1 317 ? -27.406 -18.109 -5.094 1 97.25 317 TYR A C 1
ATOM 2533 O O . TYR A 1 317 ? -27.453 -17.078 -5.785 1 97.25 317 TYR A O 1
ATOM 2541 N N . ASP A 1 318 ? -26.734 -19.156 -5.539 1 97.44 318 ASP A N 1
ATOM 2542 C CA . ASP A 1 318 ? -26.297 -19.406 -6.91 1 97.44 318 ASP A CA 1
ATOM 2543 C C . ASP A 1 318 ? -25.312 -18.344 -7.375 1 97.44 318 ASP A C 1
ATOM 2545 O O . ASP A 1 318 ? -25.484 -17.734 -8.43 1 97.44 318 ASP A O 1
ATOM 2549 N N . VAL A 1 319 ? -24.422 -18.016 -6.488 1 98.56 319 VAL A N 1
ATOM 2550 C CA . VAL A 1 319 ? -23.297 -17.172 -6.887 1 98.56 319 VAL A CA 1
ATOM 2551 C C . VAL A 1 319 ? -22.578 -17.812 -8.07 1 98.56 319 VAL A C 1
ATOM 2553 O O . VAL A 1 319 ? -22.359 -19.016 -8.102 1 98.56 319 VAL A O 1
ATOM 2556 N N . LYS A 1 320 ? -22.234 -16.969 -9.086 1 97.62 320 LYS A N 1
ATOM 2557 C CA . LYS A 1 320 ? -21.594 -17.453 -10.305 1 97.62 320 LYS A CA 1
ATOM 2558 C C . LYS A 1 320 ? -20.375 -16.609 -10.641 1 97.62 320 LYS A C 1
ATOM 2560 O O . LYS A 1 320 ? -20.203 -15.508 -10.109 1 97.62 320 LYS A O 1
ATOM 2565 N N . VAL A 1 321 ? -19.547 -17.172 -11.492 1 96.38 321 VAL A N 1
ATOM 2566 C CA . VAL A 1 321 ? -18.422 -16.438 -12.047 1 96.38 321 VAL A CA 1
ATOM 2567 C C . VAL A 1 321 ? -18.922 -15.141 -12.695 1 96.38 321 VAL A C 1
ATOM 2569 O O . VAL A 1 321 ? -19.953 -15.133 -13.359 1 96.38 321 VAL A O 1
ATOM 2572 N N . SER A 1 322 ? -18.234 -14.078 -12.43 1 96.25 322 SER A N 1
ATOM 2573 C CA . SER A 1 322 ? -18.5 -12.75 -12.984 1 96.25 322 SER A CA 1
ATOM 2574 C C . SER A 1 322 ? -19.453 -11.961 -12.102 1 96.25 322 SER A C 1
ATOM 2576 O O . SER A 1 322 ? -19.672 -10.766 -12.32 1 96.25 322 SER A O 1
ATOM 2578 N N . ASP A 1 323 ? -20.016 -12.625 -11.102 1 98.25 323 ASP A N 1
ATOM 2579 C CA . ASP A 1 323 ? -20.797 -11.844 -10.156 1 98.25 323 ASP A CA 1
ATOM 2580 C C . ASP A 1 323 ? -19.953 -10.766 -9.492 1 98.25 323 ASP A C 1
ATOM 2582 O O . ASP A 1 323 ? -18.766 -11 -9.188 1 98.25 323 ASP A O 1
ATOM 2586 N N . THR A 1 324 ? -20.594 -9.625 -9.25 1 98.19 324 THR A N 1
ATOM 2587 C CA . THR A 1 324 ? -19.906 -8.5 -8.625 1 98.19 324 THR A CA 1
ATOM 2588 C C . THR A 1 324 ? -19.688 -8.758 -7.137 1 98.19 324 THR A C 1
ATOM 2590 O O . THR A 1 324 ? -20.594 -9.25 -6.449 1 98.19 324 THR A O 1
ATOM 2593 N N . VAL A 1 325 ? -18.531 -8.469 -6.699 1 98.75 325 VAL A N 1
ATOM 2594 C CA . VAL A 1 325 ? -18.172 -8.578 -5.289 1 98.75 325 VAL A CA 1
ATOM 2595 C C . VAL A 1 325 ? -17.859 -7.191 -4.723 1 98.75 325 VAL A C 1
ATOM 2597 O O . VAL A 1 325 ? -17.047 -6.457 -5.273 1 98.75 325 VAL A O 1
ATOM 2600 N N . GLU A 1 326 ? -18.562 -6.805 -3.699 1 98.81 326 GLU A N 1
ATOM 2601 C CA . GLU A 1 326 ? -18.219 -5.598 -2.955 1 98.81 326 GLU A CA 1
ATOM 2602 C C . GLU A 1 326 ? -17.266 -5.91 -1.803 1 98.81 326 GLU A C 1
ATOM 2604 O O . GLU A 1 326 ? -17.641 -6.582 -0.842 1 98.81 326 GLU A O 1
ATOM 2609 N N . LEU A 1 327 ? -16.109 -5.41 -1.897 1 98.69 327 LEU A N 1
ATOM 2610 C CA . LEU A 1 327 ? -15.055 -5.688 -0.928 1 98.69 327 LEU A CA 1
ATOM 2611 C C . LEU A 1 327 ? -15.062 -4.656 0.194 1 98.69 327 LEU A C 1
ATOM 2613 O O . LEU A 1 327 ? -14.844 -4.996 1.359 1 98.69 327 LEU A O 1
ATOM 2617 N N . ILE A 1 328 ? -15.203 -3.412 -0.151 1 98.75 328 ILE A N 1
ATOM 2618 C CA . ILE A 1 328 ? -15.375 -2.305 0.784 1 98.75 328 ILE A CA 1
ATOM 2619 C C . ILE A 1 328 ? -16.656 -1.543 0.451 1 98.75 328 ILE A C 1
ATOM 2621 O O . ILE A 1 328 ? -16.812 -1.019 -0.655 1 98.75 328 ILE A O 1
ATOM 2625 N N . SER A 1 329 ? -17.5 -1.478 1.412 1 98.5 329 SER A N 1
ATOM 2626 C CA . SER A 1 329 ? -18.797 -0.83 1.234 1 98.5 329 SER A CA 1
ATOM 2627 C C . SER A 1 329 ? -18.719 0.655 1.57 1 98.5 329 SER A C 1
ATOM 2629 O O . SER A 1 329 ? -18 1.056 2.484 1 98.5 329 SER A O 1
ATOM 2631 N N . ALA A 1 330 ? -19.547 1.456 0.881 1 97.69 330 ALA A N 1
ATOM 2632 C CA . ALA A 1 330 ? -19.688 2.873 1.204 1 97.69 330 ALA A CA 1
ATOM 2633 C C . ALA A 1 330 ? -20.734 3.088 2.301 1 97.69 330 ALA A C 1
ATOM 2635 O O . ALA A 1 330 ? -20.984 4.223 2.713 1 97.69 330 ALA A O 1
ATOM 2636 N N . ILE A 1 331 ? -21.297 2.025 2.744 1 97 331 ILE A N 1
ATOM 2637 C CA . ILE A 1 331 ? -22.266 2.066 3.826 1 97 331 ILE A CA 1
ATOM 2638 C C . ILE A 1 331 ? -21.594 1.675 5.141 1 97 331 ILE A C 1
ATOM 2640 O O . ILE A 1 331 ? -21.281 0.503 5.355 1 97 331 ILE A O 1
ATOM 2644 N N . PRO A 1 332 ? -21.422 2.578 6.055 1 95 332 PRO A N 1
ATOM 2645 C CA . PRO A 1 332 ? -20.594 2.371 7.246 1 95 332 PRO A CA 1
ATOM 2646 C C . PRO A 1 332 ? -21.094 1.219 8.117 1 95 332 PRO A C 1
ATOM 2648 O O . PRO A 1 332 ? -20.297 0.554 8.781 1 95 332 PRO A O 1
ATOM 2651 N N . ARG A 1 333 ? -22.391 0.92 8.117 1 94.5 333 ARG A N 1
ATOM 2652 C CA . ARG A 1 333 ? -22.953 -0.1 8.992 1 94.5 333 ARG A CA 1
ATOM 2653 C C . ARG A 1 333 ? -22.688 -1.5 8.453 1 94.5 333 ARG A C 1
ATOM 2655 O O . ARG A 1 333 ? -22.859 -2.492 9.164 1 94.5 333 ARG A O 1
ATOM 2662 N N . ASN A 1 334 ? -22.266 -1.62 7.195 1 97.12 334 ASN A N 1
ATOM 2663 C CA . ASN A 1 334 ? -22 -2.928 6.605 1 97.12 334 ASN A CA 1
ATOM 2664 C C . ASN A 1 334 ? -20.734 -3.559 7.195 1 97.12 334 ASN A C 1
ATOM 2666 O O . ASN A 1 334 ? -19.781 -2.855 7.527 1 97.12 334 ASN A O 1
ATOM 2670 N N . ARG A 1 335 ? -20.719 -4.875 7.246 1 96.31 335 ARG A N 1
ATOM 2671 C CA . ARG A 1 335 ? -19.609 -5.617 7.836 1 96.31 335 ARG A CA 1
ATOM 2672 C C . ARG A 1 335 ? -18.344 -5.441 7.023 1 96.31 335 ARG A C 1
ATOM 2674 O O . ARG A 1 335 ? -17.234 -5.641 7.535 1 96.31 335 ARG A O 1
ATOM 2681 N N . ASN A 1 336 ? -18.516 -5.09 5.789 1 98.12 336 ASN A N 1
ATOM 2682 C CA . ASN A 1 336 ? -17.359 -4.93 4.926 1 98.12 336 ASN A CA 1
ATOM 2683 C C . ASN A 1 336 ? -17.047 -3.459 4.672 1 98.12 336 ASN A C 1
ATOM 2685 O O . ASN A 1 336 ? -16.422 -3.117 3.664 1 98.12 336 ASN A O 1
ATOM 2689 N N . SER A 1 337 ? -17.531 -2.561 5.512 1 98 337 SER A N 1
ATOM 2690 C CA . SER A 1 337 ? -17.172 -1.152 5.391 1 98 337 SER A CA 1
ATOM 2691 C C . SER A 1 337 ? -15.742 -0.904 5.852 1 98 337 SER A C 1
ATOM 2693 O O . SER A 1 337 ? -15.164 -1.726 6.57 1 98 337 SER A O 1
ATOM 2695 N N . ALA A 1 338 ? -15.188 0.216 5.395 1 97.81 338 ALA A N 1
ATOM 2696 C CA . ALA A 1 338 ? -13.852 0.583 5.848 1 97.81 338 ALA A CA 1
ATOM 2697 C C . ALA A 1 338 ? -13.797 0.679 7.371 1 97.81 338 ALA A C 1
ATOM 2699 O O . ALA A 1 338 ? -12.789 0.316 7.988 1 97.81 338 ALA A O 1
ATOM 2700 N N . PHE A 1 339 ? -14.867 1.18 7.938 1 96.38 339 PHE A N 1
ATOM 2701 C CA . PHE A 1 339 ? -14.961 1.297 9.391 1 96.38 339 PHE A CA 1
ATOM 2702 C C . PHE A 1 339 ? -14.844 -0.071 10.055 1 96.38 339 PHE A C 1
ATOM 2704 O O . PHE A 1 339 ? -14.023 -0.261 10.953 1 96.38 339 PHE A O 1
ATOM 2711 N N . SER A 1 340 ? -15.617 -1 9.602 1 96.75 340 SER A N 1
ATOM 2712 C CA . SER A 1 340 ? -15.633 -2.348 10.156 1 96.75 340 SER A CA 1
ATOM 2713 C C . SER A 1 340 ? -14.305 -3.055 9.93 1 96.75 340 SER A C 1
ATOM 2715 O O . SER A 1 340 ? -13.773 -3.703 10.836 1 96.75 340 SER A O 1
ATOM 2717 N N . ILE A 1 341 ? -13.758 -2.92 8.773 1 97.56 341 ILE A N 1
ATOM 2718 C CA . ILE A 1 341 ? -12.477 -3.533 8.422 1 97.56 341 ILE A CA 1
ATOM 2719 C C . ILE A 1 341 ? -11.383 -2.986 9.328 1 97.56 341 ILE A C 1
ATOM 2721 O O . ILE A 1 341 ? -10.555 -3.746 9.844 1 97.56 341 ILE A O 1
ATOM 2725 N N . ALA A 1 342 ? -11.398 -1.695 9.5 1 96.69 342 ALA A N 1
ATOM 2726 C CA . ALA A 1 342 ? -10.398 -1.053 10.352 1 96.69 342 ALA A CA 1
ATOM 2727 C C . ALA A 1 342 ? -10.445 -1.603 11.773 1 96.69 342 ALA A C 1
ATOM 2729 O O . ALA A 1 342 ? -9.414 -1.904 12.367 1 96.69 342 ALA A O 1
ATOM 2730 N N . LYS A 1 343 ? -11.609 -1.74 12.281 1 94.44 343 LYS A N 1
ATOM 2731 C CA . LYS A 1 343 ? -11.781 -2.285 13.625 1 94.44 343 LYS A CA 1
ATOM 2732 C C . LYS A 1 343 ? -11.266 -3.721 13.703 1 94.44 343 LYS A C 1
ATOM 2734 O O . LYS A 1 343 ? -10.578 -4.082 14.664 1 94.44 343 LYS A O 1
ATOM 2739 N N . GLN A 1 344 ? -11.516 -4.445 12.695 1 93.38 344 GLN A N 1
ATOM 2740 C CA . GLN A 1 344 ? -11.125 -5.852 12.664 1 93.38 344 GLN A CA 1
ATOM 2741 C C . GLN A 1 344 ? -9.609 -6.004 12.578 1 93.38 344 GLN A C 1
ATOM 2743 O O . GLN A 1 344 ? -9.047 -6.98 13.086 1 93.38 344 GLN A O 1
ATOM 2748 N N . THR A 1 345 ? -8.977 -5.086 11.984 1 93.56 345 THR A N 1
ATOM 2749 C CA . THR A 1 345 ? -7.535 -5.191 11.75 1 93.56 345 THR A CA 1
ATOM 2750 C C . THR A 1 345 ? -6.77 -4.27 12.695 1 93.56 345 THR A C 1
ATOM 2752 O O . THR A 1 345 ? -5.566 -4.059 12.523 1 93.56 345 THR A O 1
ATOM 2755 N N . ASN A 1 346 ? -7.449 -3.656 13.625 1 91.19 346 ASN A N 1
ATOM 2756 C CA . ASN A 1 346 ? -6.871 -2.803 14.656 1 91.19 346 ASN A CA 1
ATOM 2757 C C . ASN A 1 346 ? -6.109 -1.627 14.047 1 91.19 346 ASN A C 1
ATOM 2759 O O . ASN A 1 346 ? -4.949 -1.396 14.383 1 91.19 346 ASN A O 1
ATOM 2763 N N . THR A 1 347 ? -6.758 -0.949 13.203 1 94.56 347 THR A N 1
ATOM 2764 C CA . THR A 1 347 ? -6.234 0.259 12.57 1 94.56 347 THR A CA 1
ATOM 2765 C C . THR A 1 347 ? -7.348 1.284 12.367 1 94.56 347 THR A C 1
ATOM 2767 O O . THR A 1 347 ? -8.273 1.37 13.164 1 94.56 347 THR A O 1
ATOM 2770 N N . ILE A 1 348 ? -7.207 2.186 11.406 1 94.69 348 ILE A N 1
ATOM 2771 C CA . ILE A 1 348 ? -8.18 3.246 11.164 1 94.69 348 ILE A CA 1
ATOM 2772 C C . ILE A 1 348 ? -8.609 3.223 9.695 1 94.69 348 ILE A C 1
ATOM 2774 O O . ILE A 1 348 ? -7.941 2.611 8.859 1 94.69 348 ILE A O 1
ATOM 2778 N N . GLU A 1 349 ? -9.695 3.852 9.383 1 95.19 349 GLU A N 1
ATOM 2779 C CA . GLU A 1 349 ? -10.281 3.828 8.047 1 95.19 349 GLU A CA 1
ATOM 2780 C C . GLU A 1 349 ? -9.312 4.379 7.012 1 95.19 349 GLU A C 1
ATOM 2782 O O . GLU A 1 349 ? -9.203 3.84 5.91 1 95.19 349 GLU A O 1
ATOM 2787 N N . TYR A 1 350 ? -8.602 5.309 7.41 1 92.19 350 TYR A N 1
ATOM 2788 C CA . TYR A 1 350 ? -7.695 5.969 6.473 1 92.19 350 TYR A CA 1
ATOM 2789 C C . TYR A 1 350 ? -6.531 5.055 6.102 1 92.19 350 TYR A C 1
ATOM 2791 O O . TYR A 1 350 ? -6.023 5.109 4.98 1 92.19 350 TYR A O 1
ATOM 2799 N N . ASP A 1 351 ? -6.148 4.324 7.043 1 95.94 351 ASP A N 1
ATOM 2800 C CA . ASP A 1 351 ? -5.109 3.332 6.77 1 95.94 351 ASP A CA 1
ATOM 2801 C C . ASP A 1 351 ? -5.582 2.322 5.723 1 95.94 351 ASP A C 1
ATOM 2803 O O . ASP A 1 351 ? -4.863 2.039 4.762 1 95.94 351 ASP A O 1
ATOM 2807 N N . ILE A 1 352 ? -6.816 1.872 5.832 1 97.12 352 ILE A N 1
ATOM 2808 C CA . ILE A 1 352 ? -7.414 0.899 4.926 1 97.12 352 ILE A CA 1
ATOM 2809 C C . ILE A 1 352 ? -7.465 1.476 3.512 1 97.12 352 ILE A C 1
ATOM 2811 O O . ILE A 1 352 ? -7.055 0.821 2.553 1 97.12 352 ILE A O 1
ATOM 2815 N N . MET A 1 353 ? -7.895 2.693 3.41 1 97.81 353 MET A N 1
ATOM 2816 C CA . MET A 1 353 ? -8.133 3.291 2.1 1 97.81 353 MET A CA 1
ATOM 2817 C C . MET A 1 353 ? -6.828 3.719 1.444 1 97.81 353 MET A C 1
ATOM 2819 O O . MET A 1 353 ? -6.605 3.457 0.26 1 97.81 353 MET A O 1
ATOM 2823 N N . SER A 1 354 ? -5.965 4.305 2.221 1 96.5 354 SER A N 1
ATOM 2824 C CA . SER A 1 354 ? -4.762 4.914 1.664 1 96.5 354 SER A CA 1
ATOM 2825 C C . SER A 1 354 ? -3.736 3.852 1.273 1 96.5 354 SER A C 1
ATOM 2827 O O . SER A 1 354 ? -2.799 4.133 0.525 1 96.5 354 SER A O 1
ATOM 2829 N N . THR A 1 355 ? -3.9 2.635 1.722 1 95.62 355 THR A N 1
ATOM 2830 C CA . THR A 1 355 ? -2.912 1.598 1.444 1 95.62 355 THR A CA 1
ATOM 2831 C C . THR A 1 355 ? -3.297 0.803 0.2 1 95.62 355 THR A C 1
ATOM 2833 O O . THR A 1 355 ? -2.496 0.021 -0.315 1 95.62 355 THR A O 1
ATOM 2836 N N . LEU A 1 356 ? -4.516 1.04 -0.32 1 96.69 356 LEU A N 1
ATOM 2837 C CA . LEU A 1 356 ? -4.855 0.49 -1.627 1 96.69 356 LEU A CA 1
ATOM 2838 C C . LEU A 1 356 ? -3.934 1.046 -2.707 1 96.69 356 LEU A C 1
ATOM 2840 O O . LEU A 1 356 ? -3.777 2.264 -2.83 1 96.69 356 LEU A O 1
ATOM 2844 N N . ASN A 1 357 ? -3.289 0.138 -3.4 1 93.62 357 ASN A N 1
ATOM 2845 C CA . ASN A 1 357 ? -2.227 0.617 -4.277 1 93.62 357 ASN A CA 1
ATOM 2846 C C . ASN A 1 357 ? -2.73 0.84 -5.699 1 93.62 357 ASN A C 1
ATOM 2848 O O . ASN A 1 357 ? -3.939 0.871 -5.938 1 93.62 357 ASN A O 1
ATOM 2852 N N . ASP A 1 358 ? -1.867 1.058 -6.648 1 90.25 358 ASP A N 1
ATOM 2853 C CA . ASP A 1 358 ? -2.186 1.579 -7.977 1 90.25 358 ASP A CA 1
ATOM 2854 C C . ASP A 1 358 ? -2.691 0.469 -8.891 1 90.25 358 ASP A C 1
ATOM 2856 O O . ASP A 1 358 ? -3.182 0.741 -9.992 1 90.25 358 ASP A O 1
ATOM 2860 N N . ARG A 1 359 ? -2.672 -0.807 -8.445 1 92.5 359 ARG A N 1
ATOM 2861 C CA . ARG A 1 359 ? -3.277 -1.89 -9.211 1 92.5 359 ARG A CA 1
ATOM 2862 C C . ARG A 1 359 ? -4.793 -1.744 -9.266 1 92.5 359 ARG A C 1
ATOM 2864 O O . ARG A 1 359 ? -5.441 -2.258 -10.18 1 92.5 359 ARG A O 1
ATOM 2871 N N . ILE A 1 360 ? -5.297 -1.124 -8.227 1 95.94 360 ILE A N 1
ATOM 2872 C CA . ILE A 1 360 ? -6.73 -0.858 -8.164 1 95.94 360 ILE A CA 1
ATOM 2873 C C . ILE A 1 360 ? -7.066 0.348 -9.039 1 95.94 360 ILE A C 1
ATOM 2875 O O . ILE A 1 360 ? -6.527 1.438 -8.836 1 95.94 360 ILE A O 1
ATOM 2879 N N . ILE A 1 361 ? -7.945 0.145 -9.945 1 96.19 361 ILE A N 1
ATOM 2880 C CA . ILE A 1 361 ? -8.352 1.228 -10.836 1 96.19 361 ILE A CA 1
ATOM 2881 C C . ILE A 1 361 ? -9.344 2.141 -10.117 1 96.19 361 ILE A C 1
ATOM 2883 O O . ILE A 1 361 ? -10.312 1.666 -9.516 1 96.19 361 ILE A O 1
ATOM 2887 N N . ARG A 1 362 ? -9.047 3.395 -10.102 1 98.12 362 ARG A N 1
ATOM 2888 C CA . ARG A 1 362 ? -9.969 4.387 -9.555 1 98.12 362 ARG A CA 1
ATOM 2889 C C . ARG A 1 362 ? -10.844 4.984 -10.656 1 98.12 362 ARG A C 1
ATOM 2891 O O . ARG A 1 362 ? -10.344 5.395 -11.703 1 98.12 362 ARG A O 1
ATOM 2898 N N . LYS A 1 363 ? -12.125 4.977 -10.367 1 97.88 363 LYS A N 1
ATOM 2899 C CA . LYS A 1 363 ? -13.094 5.461 -11.344 1 97.88 363 LYS A CA 1
ATOM 2900 C C . LYS A 1 363 ? -14.141 6.359 -10.688 1 97.88 363 LYS A C 1
ATOM 2902 O O . LYS A 1 363 ? -14.68 6.023 -9.633 1 97.88 363 LYS A O 1
ATOM 2907 N N . ILE A 1 364 ? -14.375 7.496 -11.328 1 98.12 364 ILE A N 1
ATOM 2908 C CA . ILE A 1 364 ? -15.43 8.391 -10.859 1 98.12 364 ILE A CA 1
ATOM 2909 C C . ILE A 1 364 ? -16.781 7.922 -11.391 1 98.12 364 ILE A C 1
ATOM 2911 O O . ILE A 1 364 ? -16.891 7.523 -12.555 1 98.12 364 ILE A O 1
ATOM 2915 N N . ILE A 1 365 ? -17.672 7.914 -10.586 1 97 365 ILE A N 1
ATOM 2916 C CA . ILE A 1 365 ? -19.031 7.656 -11.031 1 97 365 ILE A CA 1
ATOM 2917 C C . ILE A 1 365 ? -19.906 8.875 -10.742 1 97 365 ILE A C 1
ATOM 2919 O O . ILE A 1 365 ? -19.594 9.672 -9.852 1 97 365 ILE A O 1
ATOM 2923 N N . MET B 1 1 ? 13.258 12.562 0.377 1 84.56 1 MET B N 1
ATOM 2924 C CA . MET B 1 1 ? 12.352 11.5 -0.043 1 84.56 1 MET B CA 1
ATOM 2925 C C . MET B 1 1 ? 12.844 10.141 0.447 1 84.56 1 MET B C 1
ATOM 2927 O O . MET B 1 1 ? 14.047 9.945 0.649 1 84.56 1 MET B O 1
ATOM 2931 N N . ASN B 1 2 ? 11.938 9.289 0.761 1 95.81 2 ASN B N 1
ATOM 2932 C CA . ASN B 1 2 ? 12.25 7.926 1.179 1 95.81 2 ASN B CA 1
ATOM 2933 C C . ASN B 1 2 ? 12.672 7.062 -0.004 1 95.81 2 ASN B C 1
ATOM 2935 O O . ASN B 1 2 ? 12.094 7.156 -1.087 1 95.81 2 ASN B O 1
ATOM 2939 N N . VAL B 1 3 ? 13.742 6.258 0.186 1 97.94 3 VAL B N 1
ATOM 2940 C CA . VAL B 1 3 ? 14.312 5.531 -0.943 1 97.94 3 VAL B CA 1
ATOM 2941 C C . VAL B 1 3 ? 14.461 4.055 -0.588 1 97.94 3 VAL B C 1
ATOM 2943 O O . VAL B 1 3 ? 15.008 3.711 0.462 1 97.94 3 VAL B O 1
ATOM 2946 N N . LEU B 1 4 ? 13.93 3.23 -1.423 1 98.62 4 LEU B N 1
ATOM 2947 C CA . LEU B 1 4 ? 14.258 1.811 -1.396 1 98.62 4 LEU B CA 1
ATOM 2948 C C . LEU B 1 4 ? 15.461 1.516 -2.285 1 98.62 4 LEU B C 1
ATOM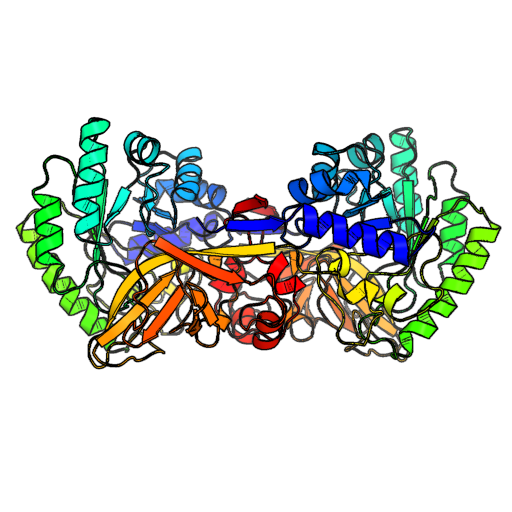 2950 O O . LEU B 1 4 ? 15.352 1.55 -3.514 1 98.62 4 LEU B O 1
ATOM 2954 N N . GLU B 1 5 ? 16.578 1.257 -1.682 1 98.75 5 GLU B N 1
ATOM 2955 C CA . GLU B 1 5 ? 17.781 0.908 -2.439 1 98.75 5 GLU B CA 1
ATOM 2956 C C . GLU B 1 5 ? 17.812 -0.583 -2.76 1 98.75 5 GLU B C 1
ATOM 2958 O O . GLU B 1 5 ? 17.75 -1.419 -1.855 1 98.75 5 GLU B O 1
ATOM 2963 N N . ILE B 1 6 ? 17.938 -0.876 -4.004 1 98.75 6 ILE B N 1
ATOM 2964 C CA . ILE B 1 6 ? 17.922 -2.26 -4.465 1 98.75 6 ILE B CA 1
ATOM 2965 C C . ILE B 1 6 ? 19.297 -2.631 -5.02 1 98.75 6 ILE B C 1
ATOM 2967 O O . ILE B 1 6 ? 19.797 -1.972 -5.93 1 98.75 6 ILE B O 1
ATOM 2971 N N . SER B 1 7 ? 19.906 -3.633 -4.551 1 98.75 7 SER B N 1
ATOM 2972 C CA . SER B 1 7 ? 21.188 -4.109 -5.027 1 98.75 7 SER B CA 1
ATOM 2973 C C . SER B 1 7 ? 21.031 -5.031 -6.234 1 98.75 7 SER B C 1
ATOM 2975 O O . SER B 1 7 ? 20.609 -6.184 -6.09 1 98.75 7 SER B O 1
ATOM 2977 N N . ALA B 1 8 ? 21.438 -4.555 -7.375 1 98.5 8 ALA B N 1
ATOM 2978 C CA . ALA B 1 8 ? 21.391 -5.391 -8.578 1 98.5 8 ALA B CA 1
ATOM 2979 C C . ALA B 1 8 ? 22.312 -6.594 -8.438 1 98.5 8 ALA B C 1
ATOM 2981 O O . ALA B 1 8 ? 21.984 -7.695 -8.883 1 98.5 8 ALA B O 1
ATOM 2982 N N . GLN B 1 9 ? 23.438 -6.359 -7.848 1 98.62 9 GLN B N 1
ATOM 2983 C CA . GLN B 1 9 ? 24.422 -7.426 -7.684 1 98.62 9 GLN B CA 1
ATOM 2984 C C . GLN B 1 9 ? 23.859 -8.547 -6.809 1 98.62 9 GLN B C 1
ATOM 2986 O O . GLN B 1 9 ? 24.016 -9.727 -7.137 1 98.62 9 GLN B O 1
ATOM 2991 N N . THR B 1 10 ? 23.25 -8.203 -5.711 1 98.81 10 THR B N 1
ATOM 2992 C CA . THR B 1 10 ? 22.688 -9.211 -4.82 1 98.81 10 THR B CA 1
ATOM 2993 C C . THR B 1 10 ? 21.562 -9.977 -5.52 1 98.81 10 THR B C 1
ATOM 2995 O O . THR B 1 10 ? 21.469 -11.203 -5.398 1 98.81 10 THR B O 1
ATOM 2998 N N . LEU B 1 11 ? 20.734 -9.234 -6.262 1 98.81 11 LEU B N 1
ATOM 2999 C CA . LEU B 1 11 ? 19.672 -9.875 -7.02 1 98.81 11 LEU B CA 1
ATOM 3000 C C . LEU B 1 11 ? 20.234 -10.914 -7.984 1 98.81 11 LEU B C 1
ATOM 3002 O O . LEU B 1 11 ? 19.797 -12.062 -8 1 98.81 11 LEU B O 1
ATOM 3006 N N . ARG B 1 12 ? 21.203 -10.539 -8.758 1 98.81 12 ARG B N 1
ATOM 3007 C CA . ARG B 1 12 ? 21.797 -11.414 -9.766 1 98.81 12 ARG B CA 1
ATOM 3008 C C . ARG B 1 12 ? 22.484 -12.609 -9.117 1 98.81 12 ARG B C 1
ATOM 3010 O O . ARG B 1 12 ? 22.359 -13.734 -9.609 1 98.81 12 ARG B O 1
ATOM 3017 N N . ASN B 1 13 ? 23.125 -12.32 -8.008 1 98.81 13 ASN B N 1
ATOM 3018 C CA . ASN B 1 13 ? 23.75 -13.414 -7.27 1 98.81 13 ASN B CA 1
ATOM 3019 C C . ASN B 1 13 ? 22.719 -14.414 -6.762 1 98.81 13 ASN B C 1
ATOM 3021 O O . ASN B 1 13 ? 22.922 -15.625 -6.855 1 98.81 13 ASN B O 1
ATOM 3025 N N . ASN B 1 14 ? 21.625 -13.906 -6.172 1 98.81 14 ASN B N 1
ATOM 3026 C CA . ASN B 1 14 ? 20.562 -14.789 -5.715 1 98.81 14 ASN B CA 1
ATOM 3027 C C . ASN B 1 14 ? 20.062 -15.695 -6.84 1 98.81 14 ASN B C 1
ATOM 3029 O O . ASN B 1 14 ? 19.938 -16.906 -6.652 1 98.81 14 ASN B O 1
ATOM 3033 N N . ILE B 1 15 ? 19.797 -15.117 -8.023 1 98.75 15 ILE B N 1
ATOM 3034 C CA . ILE B 1 15 ? 19.25 -15.859 -9.148 1 98.75 15 ILE B CA 1
ATOM 3035 C C . ILE B 1 15 ? 20.266 -16.875 -9.641 1 98.75 15 ILE B C 1
ATOM 3037 O O . ILE B 1 15 ? 19.922 -18.016 -9.969 1 98.75 15 ILE B O 1
ATOM 3041 N N . ARG B 1 16 ? 21.531 -16.531 -9.641 1 98.62 16 ARG B N 1
ATOM 3042 C CA . ARG B 1 16 ? 22.578 -17.453 -10.078 1 98.62 16 ARG B CA 1
ATOM 3043 C C . ARG B 1 16 ? 22.672 -18.641 -9.141 1 98.62 16 ARG B C 1
ATOM 3045 O O . ARG B 1 16 ? 22.812 -19.781 -9.586 1 98.62 16 ARG B O 1
ATOM 3052 N N . ILE B 1 17 ? 22.594 -18.359 -7.844 1 98.44 17 ILE B N 1
ATOM 3053 C CA . ILE B 1 17 ? 22.641 -19.438 -6.855 1 98.44 17 ILE B CA 1
ATOM 3054 C C . ILE B 1 17 ? 21.469 -20.391 -7.086 1 98.44 17 ILE B C 1
ATOM 3056 O O . ILE B 1 17 ? 21.656 -21.609 -7.078 1 98.44 17 ILE B O 1
ATOM 3060 N N . ILE B 1 18 ? 20.312 -19.859 -7.344 1 98.06 18 ILE B N 1
ATOM 3061 C CA . ILE B 1 18 ? 19.125 -20.656 -7.578 1 98.06 18 ILE B CA 1
ATOM 3062 C C . ILE B 1 18 ? 19.297 -21.484 -8.859 1 98.06 18 ILE B C 1
ATOM 3064 O O . ILE B 1 18 ? 19 -22.672 -8.883 1 98.06 18 ILE B O 1
ATOM 3068 N N . LYS B 1 19 ? 19.781 -20.828 -9.891 1 97.25 19 LYS B N 1
ATOM 3069 C CA . LYS B 1 19 ? 19.984 -21.484 -11.172 1 97.25 19 LYS B CA 1
ATOM 3070 C C . LYS B 1 19 ? 20.938 -22.688 -11.023 1 97.25 19 LYS B C 1
ATOM 3072 O O . LYS B 1 19 ? 20.656 -23.75 -11.562 1 97.25 19 LYS B O 1
ATOM 3077 N N . GLU B 1 20 ? 21.984 -22.438 -10.32 1 96.62 20 GLU B N 1
ATOM 3078 C CA . GLU B 1 20 ? 22.938 -23.516 -10.078 1 96.62 20 GLU B CA 1
ATOM 3079 C C . GLU B 1 20 ? 22.297 -24.641 -9.266 1 96.62 20 GLU B C 1
ATOM 3081 O O . GLU B 1 20 ? 22.547 -25.812 -9.523 1 96.62 20 GLU B O 1
ATOM 3086 N N . TYR B 1 21 ? 21.516 -24.281 -8.352 1 95.75 21 TYR B N 1
ATOM 3087 C CA . TYR B 1 21 ? 20.906 -25.234 -7.43 1 95.75 21 TYR B CA 1
ATOM 3088 C C . TYR B 1 21 ? 19.906 -26.125 -8.156 1 95.75 21 TYR B C 1
ATOM 3090 O O . TYR B 1 21 ? 19.844 -27.328 -7.898 1 95.75 21 TYR B O 1
ATOM 3098 N N . VAL B 1 22 ? 19.141 -25.516 -9.117 1 95.44 22 VAL B N 1
ATOM 3099 C CA . VAL B 1 22 ? 18.031 -26.25 -9.727 1 95.44 22 VAL B CA 1
ATOM 3100 C C . VAL B 1 22 ? 18.531 -26.969 -10.992 1 95.44 22 VAL B C 1
ATOM 3102 O O . VAL B 1 22 ? 17.797 -27.766 -11.586 1 95.44 22 VAL B O 1
ATOM 3105 N N . GLY B 1 23 ? 19.75 -26.609 -11.484 1 93.81 23 GLY B N 1
ATOM 3106 C CA . GLY B 1 23 ? 20.359 -27.312 -12.594 1 93.81 23 GLY B CA 1
ATOM 3107 C C . GLY B 1 23 ? 19.766 -26.953 -13.938 1 93.81 23 GLY B C 1
ATOM 3108 O O . GLY B 1 23 ? 19.719 -25.781 -14.305 1 93.81 23 GLY B O 1
ATOM 3109 N N . SER B 1 24 ? 19.172 -27.922 -14.555 1 94.62 24 SER B N 1
ATOM 3110 C CA . SER B 1 24 ? 18.766 -27.734 -15.945 1 94.62 24 SER B CA 1
ATOM 3111 C C . SER B 1 24 ? 17.359 -27.156 -16.047 1 94.62 24 SER B C 1
ATOM 3113 O O . SER B 1 24 ? 16.938 -26.734 -17.125 1 94.62 24 SER B O 1
ATOM 3115 N N . ALA B 1 25 ? 16.656 -27.062 -14.984 1 96.75 25 ALA B N 1
ATOM 3116 C CA . ALA B 1 25 ? 15.289 -26.531 -15.016 1 96.75 25 ALA B CA 1
ATOM 3117 C C . ALA B 1 25 ? 15.289 -25.078 -15.461 1 96.75 25 ALA B C 1
ATOM 3119 O O . ALA B 1 25 ? 16.172 -24.297 -15.078 1 96.75 25 ALA B O 1
ATOM 3120 N N . LYS B 1 26 ? 14.328 -24.703 -16.266 1 97.94 26 LYS B N 1
ATOM 3121 C CA . LYS B 1 26 ? 14.125 -23.297 -16.625 1 97.94 26 LYS B CA 1
ATOM 3122 C C . LYS B 1 26 ? 13.703 -22.484 -15.406 1 97.94 26 LYS B C 1
ATOM 3124 O O . LYS B 1 26 ? 13.219 -23.031 -14.414 1 97.94 26 LYS B O 1
ATOM 3129 N N . ILE B 1 27 ? 13.906 -21.203 -15.508 1 98.19 27 ILE B N 1
ATOM 3130 C CA . ILE B 1 27 ? 13.516 -20.297 -14.422 1 98.19 27 ILE B CA 1
ATOM 3131 C C . ILE B 1 27 ? 12.453 -19.328 -14.922 1 98.19 27 ILE B C 1
ATOM 3133 O O . ILE B 1 27 ? 12.695 -18.547 -15.836 1 98.19 27 ILE B O 1
ATOM 3137 N N . CYS B 1 28 ? 11.281 -19.422 -14.398 1 98.69 28 CYS B N 1
ATOM 3138 C CA . CYS B 1 28 ? 10.25 -18.406 -14.523 1 98.69 28 CYS B CA 1
ATOM 3139 C C . CYS B 1 28 ? 10.242 -17.484 -13.312 1 98.69 28 CYS B C 1
ATOM 3141 O O . CYS B 1 28 ? 9.844 -17.891 -12.219 1 98.69 28 CYS B O 1
ATOM 3143 N N . PHE B 1 29 ? 10.633 -16.266 -13.508 1 98.75 29 PHE B N 1
ATOM 3144 C CA . PHE B 1 29 ? 10.844 -15.336 -12.398 1 98.75 29 PHE B CA 1
ATOM 3145 C C . PHE B 1 29 ? 9.602 -14.477 -12.164 1 98.75 29 PHE B C 1
ATOM 3147 O O . PHE B 1 29 ? 9.266 -13.625 -12.992 1 98.75 29 PHE B O 1
ATOM 3154 N N . PRO B 1 30 ? 8.906 -14.719 -11.039 1 98.69 30 PRO B N 1
ATOM 3155 C CA . PRO B 1 30 ? 7.742 -13.883 -10.742 1 98.69 30 PRO B CA 1
ATOM 3156 C C . PRO B 1 30 ? 8.125 -12.445 -10.414 1 98.69 30 PRO B C 1
ATOM 3158 O O . PRO B 1 30 ? 9 -12.211 -9.578 1 98.69 30 PRO B O 1
ATOM 3161 N N . VAL B 1 31 ? 7.445 -11.492 -11.078 1 98.62 31 VAL B N 1
ATOM 3162 C CA . VAL B 1 31 ? 7.676 -10.078 -10.82 1 98.62 31 VAL B CA 1
ATOM 3163 C C . VAL B 1 31 ? 6.34 -9.367 -10.625 1 98.62 31 VAL B C 1
ATOM 3165 O O . VAL B 1 31 ? 6.215 -8.172 -10.898 1 98.62 31 VAL B O 1
ATOM 3168 N N . LYS B 1 32 ? 5.32 -10.109 -10.234 1 97.38 32 LYS B N 1
ATOM 3169 C CA . LYS B 1 32 ? 4.008 -9.523 -9.961 1 97.38 32 LYS B CA 1
ATOM 3170 C C . LYS B 1 32 ? 4.059 -8.602 -8.75 1 97.38 32 LYS B C 1
ATOM 3172 O O . LYS B 1 32 ? 5.043 -8.594 -8.008 1 97.38 32 LYS B O 1
ATOM 3177 N N . ALA B 1 33 ? 2.98 -7.77 -8.578 1 96.69 33 ALA B N 1
ATOM 3178 C CA . ALA B 1 33 ? 2.877 -6.816 -7.477 1 96.69 33 ALA B CA 1
ATOM 3179 C C . ALA B 1 33 ? 4.086 -5.887 -7.438 1 96.69 33 ALA B C 1
ATOM 3181 O O . ALA B 1 33 ? 4.715 -5.715 -6.391 1 96.69 33 ALA B O 1
ATOM 3182 N N . ASN B 1 34 ? 4.496 -5.316 -8.625 1 97.19 34 ASN B N 1
ATOM 3183 C CA . ASN B 1 34 ? 5.629 -4.402 -8.742 1 97.19 34 ASN B CA 1
ATOM 3184 C C . ASN B 1 34 ? 6.934 -5.066 -8.305 1 97.19 34 ASN B C 1
ATOM 3186 O O . ASN B 1 34 ? 7.703 -4.488 -7.539 1 97.19 34 ASN B O 1
ATOM 3190 N N . ALA B 1 35 ? 7.109 -6.305 -8.742 1 98 35 ALA B N 1
ATOM 3191 C CA . ALA B 1 35 ? 8.25 -7.125 -8.336 1 98 35 ALA B CA 1
ATOM 3192 C C . ALA B 1 35 ? 8.336 -7.227 -6.816 1 98 35 ALA B C 1
ATOM 3194 O O . ALA B 1 35 ? 9.383 -6.938 -6.23 1 98 35 ALA B O 1
ATOM 3195 N N . TYR B 1 36 ? 7.199 -7.652 -6.293 1 97.06 36 TYR B N 1
ATOM 3196 C CA . TYR B 1 36 ? 7.074 -7.812 -4.848 1 97.06 36 TYR B CA 1
ATOM 3197 C C . TYR B 1 36 ? 7.461 -6.531 -4.121 1 97.06 36 TYR B C 1
ATOM 3199 O O . TYR B 1 36 ? 8.062 -6.578 -3.043 1 97.06 36 TYR B O 1
ATOM 3207 N N . GLY B 1 37 ? 7.246 -5.406 -4.723 1 97.12 37 GLY B N 1
ATOM 3208 C CA . GLY B 1 37 ? 7.465 -4.117 -4.09 1 97.12 37 GLY B CA 1
ATOM 3209 C C . GLY B 1 37 ? 8.812 -3.51 -4.422 1 97.12 37 GLY B C 1
ATOM 3210 O O . GLY B 1 37 ? 9.117 -2.387 -4.008 1 97.12 37 GLY B O 1
ATOM 3211 N N . HIS B 1 38 ? 9.633 -4.133 -5.266 1 98.44 38 HIS B N 1
ATOM 3212 C CA . HIS B 1 38 ? 11.023 -3.721 -5.449 1 98.44 38 HIS B CA 1
ATOM 3213 C C . HIS B 1 38 ? 11.188 -2.881 -6.711 1 98.44 38 HIS B C 1
ATOM 3215 O O . HIS B 1 38 ? 12.266 -2.346 -6.973 1 98.44 38 HIS B O 1
ATOM 3221 N N . GLY B 1 39 ? 10.07 -2.74 -7.477 1 97.88 39 GLY B N 1
ATOM 3222 C CA . GLY B 1 39 ? 10.156 -2.016 -8.734 1 97.88 39 GLY B CA 1
ATOM 3223 C C . GLY B 1 39 ? 10.258 -2.926 -9.945 1 97.88 39 GLY B C 1
ATOM 3224 O O . GLY B 1 39 ? 11.352 -3.395 -10.281 1 97.88 39 GLY B O 1
ATOM 3225 N N . LEU B 1 40 ? 9.164 -3.064 -10.633 1 98.25 40 LEU B N 1
ATOM 3226 C CA . LEU B 1 40 ? 9.023 -4.062 -11.688 1 98.25 40 LEU B CA 1
ATOM 3227 C C . LEU B 1 40 ? 10.039 -3.822 -12.805 1 98.25 40 LEU B C 1
ATOM 3229 O O . LEU B 1 40 ? 10.828 -4.715 -13.141 1 98.25 40 LEU B O 1
ATOM 3233 N N . GLU B 1 41 ? 10.141 -2.621 -13.32 1 98.5 41 GLU B N 1
ATOM 3234 C CA . GLU B 1 41 ? 11.008 -2.32 -14.453 1 98.5 41 GLU B CA 1
ATOM 3235 C C . GLU B 1 41 ? 12.477 -2.506 -14.086 1 98.5 41 GLU B C 1
ATOM 3237 O O . GLU B 1 41 ? 13.25 -3.074 -14.859 1 98.5 41 GLU B O 1
ATOM 3242 N N . LEU B 1 42 ? 12.844 -2.045 -12.867 1 98.56 42 LEU B N 1
ATOM 3243 C CA . LEU B 1 42 ? 14.219 -2.154 -12.406 1 98.56 42 LEU B CA 1
ATOM 3244 C C . LEU B 1 42 ? 14.633 -3.615 -12.266 1 98.56 42 LEU B C 1
ATOM 3246 O O . LEU B 1 42 ? 15.711 -4.008 -12.711 1 98.56 42 LEU B O 1
ATOM 3250 N N . ILE B 1 43 ? 13.805 -4.398 -11.672 1 98.81 43 ILE B N 1
ATOM 3251 C CA . ILE B 1 43 ? 14.102 -5.805 -11.43 1 98.81 43 ILE B CA 1
ATOM 3252 C C . ILE B 1 43 ? 14.219 -6.547 -12.758 1 98.81 43 ILE B C 1
ATOM 3254 O O . ILE B 1 43 ? 15.148 -7.328 -12.953 1 98.81 43 ILE B O 1
ATOM 3258 N N . VAL B 1 44 ? 13.266 -6.289 -13.664 1 98.81 44 VAL B N 1
ATOM 3259 C CA . VAL B 1 44 ? 13.25 -6.941 -14.969 1 98.81 44 VAL B CA 1
ATOM 3260 C C . VAL B 1 44 ? 14.516 -6.582 -15.742 1 98.81 44 VAL B C 1
ATOM 3262 O O . VAL B 1 44 ? 15.195 -7.461 -16.281 1 98.81 44 VAL B O 1
ATOM 3265 N N . GLU B 1 45 ? 14.844 -5.34 -15.727 1 98.69 45 GLU B N 1
ATOM 3266 C CA . GLU B 1 45 ? 16.016 -4.852 -16.453 1 98.69 45 GLU B CA 1
ATOM 3267 C C . GLU B 1 45 ? 17.297 -5.547 -15.961 1 98.69 45 GLU B C 1
ATOM 3269 O O . GLU B 1 45 ? 18.172 -5.852 -16.766 1 98.69 45 GLU B O 1
ATOM 3274 N N . HIS B 1 46 ? 17.328 -5.887 -14.734 1 98.56 46 HIS B N 1
ATOM 3275 C CA . HIS B 1 46 ? 18.594 -6.355 -14.164 1 98.56 46 HIS B CA 1
ATOM 3276 C C . HIS B 1 46 ? 18.578 -7.867 -13.969 1 98.56 46 HIS B C 1
ATOM 3278 O O . HIS B 1 46 ? 19.484 -8.422 -13.352 1 98.56 46 HIS B O 1
ATOM 3284 N N . SER B 1 47 ? 17.594 -8.523 -14.492 1 98.62 47 SER B N 1
ATOM 3285 C CA . SER B 1 47 ? 17.547 -9.961 -14.273 1 98.62 47 SER B CA 1
ATOM 3286 C C . SER B 1 47 ? 17.203 -10.711 -15.555 1 98.62 47 SER B C 1
ATOM 3288 O O . SER B 1 47 ? 17.328 -11.938 -15.617 1 98.62 47 SER B O 1
ATOM 3290 N N . HIS B 1 48 ? 16.859 -10.008 -16.656 1 98.5 48 HIS B N 1
ATOM 3291 C CA . HIS B 1 48 ? 16.266 -10.625 -17.828 1 98.5 48 HIS B CA 1
ATOM 3292 C C . HIS B 1 48 ? 17.219 -11.609 -18.484 1 98.5 48 HIS B C 1
ATOM 3294 O O . HIS B 1 48 ? 16.797 -12.609 -19.078 1 98.5 48 HIS B O 1
ATOM 3300 N N . ASP B 1 49 ? 18.469 -11.414 -18.406 1 98.38 49 ASP B N 1
ATOM 3301 C CA . ASP B 1 49 ? 19.469 -12.273 -19.047 1 98.38 49 ASP B CA 1
ATOM 3302 C C . ASP B 1 49 ? 19.688 -13.547 -18.234 1 98.38 49 ASP B C 1
ATOM 3304 O O . ASP B 1 49 ? 20.312 -14.492 -18.734 1 98.38 49 ASP B O 1
ATOM 3308 N N . LEU B 1 50 ? 19.094 -13.633 -17.047 1 98.44 50 LEU B N 1
ATOM 3309 C CA . LEU B 1 50 ? 19.375 -14.758 -16.156 1 98.44 50 LEU B CA 1
ATOM 3310 C C . LEU B 1 50 ? 18.188 -15.695 -16.078 1 98.44 50 LEU B C 1
ATOM 3312 O O . LEU B 1 50 ? 18.281 -16.781 -15.5 1 98.44 50 LEU B O 1
ATOM 3316 N N . VAL B 1 51 ? 17.047 -15.328 -16.641 1 98.56 51 VAL B N 1
ATOM 3317 C CA . VAL B 1 51 ? 15.836 -16.109 -16.484 1 98.56 51 VAL B CA 1
ATOM 3318 C C . VAL B 1 51 ? 15.234 -16.422 -17.844 1 98.56 51 VAL B C 1
ATOM 3320 O O . VAL B 1 51 ? 15.602 -15.812 -18.844 1 98.56 51 VAL B O 1
ATOM 3323 N N . ASP B 1 52 ? 14.297 -17.344 -17.875 1 98.5 52 ASP B N 1
ATOM 3324 C CA . ASP B 1 52 ? 13.711 -17.781 -19.141 1 98.5 52 ASP B CA 1
ATOM 3325 C C . ASP B 1 52 ? 12.352 -17.125 -19.375 1 98.5 52 ASP B C 1
ATOM 3327 O O . ASP B 1 52 ? 11.969 -16.859 -20.516 1 98.5 52 ASP B O 1
ATOM 3331 N N . PHE B 1 53 ? 11.609 -16.938 -18.297 1 98.31 53 PHE B N 1
ATOM 3332 C CA . PHE B 1 53 ? 10.289 -16.328 -18.281 1 98.31 53 PHE B CA 1
ATOM 3333 C C . PHE B 1 53 ? 10.172 -15.305 -17.156 1 98.31 53 PHE B C 1
ATOM 3335 O O . PHE B 1 53 ? 10.898 -15.375 -16.172 1 98.31 53 PHE B O 1
ATOM 3342 N N . PHE B 1 54 ? 9.352 -14.352 -17.422 1 98.81 54 PHE B N 1
ATOM 3343 C CA . PHE B 1 54 ? 8.797 -13.594 -16.297 1 98.81 54 PHE B CA 1
ATOM 3344 C C . PHE B 1 54 ? 7.34 -13.961 -16.062 1 98.81 54 PHE B C 1
ATOM 3346 O O . PHE B 1 54 ? 6.656 -14.422 -16.984 1 98.81 54 PHE B O 1
ATOM 3353 N N . ALA B 1 55 ? 6.902 -13.828 -14.875 1 98.69 55 ALA B N 1
ATOM 3354 C CA . ALA B 1 55 ? 5.504 -14.078 -14.547 1 98.69 55 ALA B CA 1
ATOM 3355 C C . ALA B 1 55 ? 4.895 -12.906 -13.781 1 98.69 55 ALA B C 1
ATOM 3357 O O . ALA B 1 55 ? 5.555 -12.312 -12.922 1 98.69 55 ALA B O 1
ATOM 3358 N N . VAL B 1 56 ? 3.654 -12.617 -14.078 1 98.25 56 VAL B N 1
ATOM 3359 C CA . VAL B 1 56 ? 2.918 -11.516 -13.469 1 98.25 56 VAL B CA 1
ATOM 3360 C C . VAL B 1 56 ? 1.507 -11.969 -13.109 1 98.25 56 VAL B C 1
ATOM 3362 O O . VAL B 1 56 ? 1.12 -13.102 -13.406 1 98.25 56 VAL B O 1
ATOM 3365 N N . ALA B 1 57 ? 0.805 -11.078 -12.375 1 96.94 57 ALA B N 1
ATOM 3366 C CA . ALA B 1 57 ? -0.539 -11.43 -11.922 1 96.94 57 ALA B CA 1
ATOM 3367 C C . ALA B 1 57 ? -1.584 -11.055 -12.969 1 96.94 57 ALA B C 1
ATOM 3369 O O . ALA B 1 57 ? -2.637 -11.695 -13.055 1 96.94 57 ALA B O 1
ATOM 3370 N N . ASN B 1 58 ? -1.327 -10.023 -13.75 1 95.38 58 ASN B N 1
ATOM 3371 C CA . ASN B 1 58 ? -2.32 -9.508 -14.688 1 95.38 58 ASN B CA 1
ATOM 3372 C C . ASN B 1 58 ? -1.662 -8.898 -15.922 1 95.38 58 ASN B C 1
ATOM 3374 O O . ASN B 1 58 ? -0.441 -8.742 -15.961 1 95.38 58 ASN B O 1
ATOM 3378 N N . VAL B 1 59 ? -2.496 -8.539 -16.875 1 96.75 59 VAL B N 1
ATOM 3379 C CA . VAL B 1 59 ? -2.012 -8.164 -18.203 1 96.75 59 VAL B CA 1
ATOM 3380 C C . VAL B 1 59 ? -1.35 -6.785 -18.141 1 96.75 59 VAL B C 1
ATOM 3382 O O . VAL B 1 59 ? -0.377 -6.523 -18.844 1 96.75 59 VAL B O 1
ATOM 3385 N N . LEU B 1 60 ? -1.757 -5.93 -17.281 1 95.75 60 LEU B N 1
ATOM 3386 C CA . LEU B 1 60 ? -1.171 -4.598 -17.172 1 95.75 60 LEU B CA 1
ATOM 3387 C C . LEU B 1 60 ? 0.283 -4.676 -16.719 1 95.75 60 LEU B C 1
ATOM 3389 O O . LEU B 1 60 ? 1.13 -3.922 -17.219 1 95.75 60 LEU B O 1
ATOM 3393 N N . GLU B 1 61 ? 0.552 -5.574 -15.836 1 97.12 61 GLU B N 1
ATOM 3394 C CA . GLU B 1 61 ? 1.932 -5.809 -15.422 1 97.12 61 GLU B CA 1
ATOM 3395 C C . GLU B 1 61 ? 2.75 -6.426 -16.547 1 97.12 61 GLU B C 1
ATOM 3397 O O . GLU B 1 61 ? 3.941 -6.145 -16.688 1 97.12 61 GLU B O 1
ATOM 3402 N N . ALA B 1 62 ? 2.066 -7.266 -17.312 1 98.38 62 ALA B N 1
ATOM 3403 C CA . ALA B 1 62 ? 2.76 -7.875 -18.438 1 98.38 62 ALA B CA 1
ATOM 3404 C C . ALA B 1 62 ? 3.258 -6.812 -19.422 1 98.38 62 ALA B C 1
ATOM 3406 O O . ALA B 1 62 ? 4.387 -6.891 -19.906 1 98.38 62 ALA B O 1
ATOM 3407 N N . PHE B 1 63 ? 2.414 -5.797 -19.672 1 97.94 63 PHE B N 1
ATOM 3408 C CA . PHE B 1 63 ? 2.801 -4.711 -20.562 1 97.94 63 PHE B CA 1
ATOM 3409 C C . PHE B 1 63 ? 4.02 -3.975 -20.031 1 97.94 63 PHE B C 1
ATOM 3411 O O . PHE B 1 63 ? 4.922 -3.613 -20.797 1 97.94 63 PHE B O 1
ATOM 3418 N N . ARG B 1 64 ? 4.074 -3.836 -18.766 1 97.75 64 ARG B N 1
ATOM 3419 C CA . ARG B 1 64 ? 5.199 -3.15 -18.141 1 97.75 64 ARG B CA 1
ATOM 3420 C C . ARG B 1 64 ? 6.492 -3.936 -18.328 1 97.75 64 ARG B C 1
ATOM 3422 O O . ARG B 1 64 ? 7.555 -3.35 -18.562 1 97.75 64 ARG B O 1
ATOM 3429 N N . VAL B 1 65 ? 6.391 -5.227 -18.203 1 98.75 65 VAL B N 1
ATOM 3430 C CA . VAL B 1 65 ? 7.562 -6.066 -18.422 1 98.75 65 VAL B CA 1
ATOM 3431 C C . VAL B 1 65 ? 8.039 -5.914 -19.875 1 98.75 65 VAL B C 1
ATOM 3433 O O . VAL B 1 65 ? 9.227 -5.707 -20.125 1 98.75 65 VAL B O 1
ATOM 3436 N N . LEU B 1 66 ? 7.121 -5.941 -20.797 1 98.56 66 LEU B N 1
ATOM 3437 C CA . LEU B 1 66 ? 7.434 -5.949 -22.219 1 98.56 66 LEU B CA 1
ATOM 3438 C C . LEU B 1 66 ? 7.945 -4.586 -22.672 1 98.56 66 LEU B C 1
ATOM 3440 O O . LEU B 1 66 ? 8.57 -4.473 -23.734 1 98.56 66 LEU B O 1
ATOM 3444 N N . ASP B 1 67 ? 7.664 -3.539 -21.891 1 97.88 67 ASP B N 1
ATOM 3445 C CA . ASP B 1 67 ? 8.211 -2.215 -22.156 1 97.88 67 ASP B CA 1
ATOM 3446 C C . ASP B 1 67 ? 9.719 -2.186 -21.906 1 97.88 67 ASP B C 1
ATOM 3448 O O . ASP B 1 67 ? 10.414 -1.292 -22.391 1 97.88 67 ASP B O 1
ATOM 3452 N N . VAL B 1 68 ? 10.211 -3.172 -21.188 1 98.12 68 VAL B N 1
ATOM 3453 C CA . VAL B 1 68 ? 11.609 -3.172 -20.766 1 98.12 68 VAL B CA 1
ATOM 3454 C C . VAL B 1 68 ? 12.391 -4.184 -21.609 1 98.12 68 VAL B C 1
ATOM 3456 O O . VAL B 1 68 ? 13.523 -3.922 -22 1 98.12 68 VAL B O 1
ATOM 3459 N N . VAL B 1 69 ? 11.734 -5.363 -21.828 1 97.62 69 VAL B N 1
ATOM 3460 C CA . VAL B 1 69 ? 12.477 -6.438 -22.484 1 97.62 69 VAL B CA 1
ATOM 3461 C C . VAL B 1 69 ? 11.531 -7.285 -23.312 1 97.62 69 VAL B C 1
ATOM 3463 O O . VAL B 1 69 ? 10.32 -7.309 -23.078 1 97.62 69 VAL B O 1
ATOM 3466 N N . GLU B 1 70 ? 12.148 -7.91 -24.281 1 95.56 70 GLU B N 1
ATOM 3467 C CA . GLU B 1 70 ? 11.414 -8.922 -25.047 1 95.56 70 GLU B CA 1
ATOM 3468 C C . GLU B 1 70 ? 11.688 -10.32 -24.5 1 95.56 70 GLU B C 1
ATOM 3470 O O . GLU B 1 70 ? 12.711 -10.93 -24.828 1 95.56 70 GLU B O 1
ATOM 3475 N N . LYS B 1 71 ? 10.93 -10.797 -23.625 1 96.38 71 LYS B N 1
ATOM 3476 C CA . LYS B 1 71 ? 10.969 -12.109 -22.984 1 96.38 71 LYS B CA 1
ATOM 3477 C C . LYS B 1 71 ? 9.57 -12.695 -22.828 1 96.38 71 LYS B C 1
ATOM 3479 O O . LYS B 1 71 ? 8.586 -11.953 -22.766 1 96.38 71 LYS B O 1
ATOM 3484 N N . PRO B 1 72 ? 9.484 -14.023 -22.875 1 98.31 72 PRO B N 1
ATOM 3485 C CA . PRO B 1 72 ? 8.18 -14.602 -22.562 1 98.31 72 PRO B CA 1
ATOM 3486 C C . PRO B 1 72 ? 7.633 -14.125 -21.219 1 98.31 72 PRO B C 1
ATOM 3488 O O . PRO B 1 72 ? 8.367 -14.094 -20.219 1 98.31 72 PRO B O 1
ATOM 3491 N N . VAL B 1 73 ? 6.402 -13.695 -21.203 1 98.81 73 VAL B N 1
ATOM 3492 C CA . VAL B 1 73 ? 5.73 -13.258 -19.984 1 98.81 73 VAL B CA 1
ATOM 3493 C C . VAL B 1 73 ? 4.465 -14.086 -19.766 1 98.81 73 VAL B C 1
ATOM 3495 O O . VAL B 1 73 ? 3.629 -14.195 -20.672 1 98.81 73 VAL B O 1
ATOM 3498 N N . MET B 1 74 ? 4.352 -14.641 -18.594 1 98.62 74 MET B N 1
ATOM 3499 C CA . MET B 1 74 ? 3.203 -15.469 -18.25 1 98.62 74 MET B CA 1
ATOM 3500 C C . MET B 1 74 ? 2.303 -14.758 -17.25 1 98.62 74 MET B C 1
ATOM 3502 O O . MET B 1 74 ? 2.789 -14.164 -16.281 1 98.62 74 MET B O 1
ATOM 3506 N N . ILE B 1 75 ? 1.026 -14.852 -17.484 1 98.25 75 ILE B N 1
ATOM 3507 C CA . ILE B 1 75 ? 0.052 -14.305 -16.547 1 98.25 75 ILE B CA 1
ATOM 3508 C C . ILE B 1 75 ? -0.529 -15.43 -15.695 1 98.25 75 ILE B C 1
ATOM 3510 O O . ILE B 1 75 ? -1.154 -16.359 -16.219 1 98.25 75 ILE B O 1
ATOM 3514 N N . PHE B 1 76 ? -0.349 -15.328 -14.367 1 97.06 76 PHE B N 1
ATOM 3515 C CA . PHE B 1 76 ? -0.875 -16.328 -13.438 1 97.06 76 PHE B CA 1
ATOM 3516 C C . PHE B 1 76 ? -2.377 -16.156 -13.258 1 97.06 76 PHE B C 1
ATOM 3518 O O . PHE B 1 76 ? -3.094 -17.125 -13.016 1 97.06 76 PHE B O 1
ATOM 3525 N N . GLY B 1 77 ? -2.85 -14.914 -13.383 1 94.56 77 GLY B N 1
ATOM 3526 C CA . GLY B 1 77 ? -4.246 -14.617 -13.109 1 94.56 77 GLY B CA 1
ATOM 3527 C C . GLY B 1 77 ? -5.172 -15 -14.25 1 94.56 77 GLY B C 1
ATOM 3528 O O . GLY B 1 77 ? -4.793 -15.773 -15.125 1 94.56 77 GLY B O 1
ATOM 3529 N N . VAL B 1 78 ? -6.391 -14.523 -14.195 1 93.56 78 VAL B N 1
ATOM 3530 C CA . VAL B 1 78 ? -7.395 -14.859 -15.195 1 93.56 78 VAL B CA 1
ATOM 3531 C C . VAL B 1 78 ? -7.145 -14.055 -16.469 1 93.56 78 VAL B C 1
ATOM 3533 O O . VAL B 1 78 ? -6.453 -13.031 -16.438 1 93.56 78 VAL B O 1
ATOM 3536 N N . ILE B 1 79 ? -7.699 -14.523 -17.516 1 93.88 79 ILE B N 1
ATOM 3537 C CA . ILE B 1 79 ? -7.562 -13.867 -18.812 1 93.88 79 ILE B CA 1
ATOM 3538 C C . ILE B 1 79 ? -8.469 -12.633 -18.859 1 93.88 79 ILE B C 1
ATOM 3540 O O . ILE B 1 79 ? -9.672 -12.734 -18.625 1 93.88 79 ILE B O 1
ATOM 3544 N N . GLU B 1 80 ? -7.84 -11.523 -19.109 1 93.44 80 GLU B N 1
ATOM 3545 C CA . GLU B 1 80 ? -8.609 -10.305 -19.359 1 93.44 80 GLU B CA 1
ATOM 3546 C C . GLU B 1 80 ? -8.891 -10.125 -20.844 1 93.44 80 GLU B C 1
ATOM 3548 O O . GLU B 1 80 ? -8.117 -9.484 -21.562 1 93.44 80 GLU B O 1
ATOM 3553 N N . TYR B 1 81 ? -10.078 -10.484 -21.25 1 94.44 81 TYR B N 1
ATOM 3554 C CA . TYR B 1 81 ? -10.398 -10.602 -22.672 1 94.44 81 TYR B CA 1
ATOM 3555 C C . TYR B 1 81 ? -10.469 -9.227 -23.328 1 94.44 81 TYR B C 1
ATOM 3557 O O . TYR B 1 81 ? -10.336 -9.102 -24.547 1 94.44 81 TYR B O 1
ATOM 3565 N N . ASN B 1 82 ? -10.641 -8.164 -22.5 1 94.25 82 ASN B N 1
ATOM 3566 C CA . ASN B 1 82 ? -10.633 -6.805 -23.031 1 94.25 82 ASN B CA 1
ATOM 3567 C C . ASN B 1 82 ? -9.289 -6.461 -23.656 1 94.25 82 ASN B C 1
ATOM 3569 O O . ASN B 1 82 ? -9.195 -5.539 -24.469 1 94.25 82 ASN B O 1
ATOM 3573 N N . TYR B 1 83 ? -8.273 -7.203 -23.266 1 96.31 83 TYR B N 1
ATOM 3574 C CA . TYR B 1 83 ? -6.938 -6.93 -23.781 1 96.31 83 TYR B CA 1
ATOM 3575 C C . TYR B 1 83 ? -6.453 -8.062 -24.672 1 96.31 83 TYR B C 1
ATOM 3577 O O . TYR B 1 83 ? -5.25 -8.219 -24.891 1 96.31 83 TYR B O 1
ATOM 3585 N N . ILE B 1 84 ? -7.422 -8.859 -25.188 1 97.44 84 ILE B N 1
ATOM 3586 C CA . ILE B 1 84 ? -7.074 -10.102 -25.859 1 97.44 84 ILE B CA 1
ATOM 3587 C C . ILE B 1 84 ? -6.277 -9.797 -27.125 1 97.44 84 ILE B C 1
ATOM 3589 O O . ILE B 1 84 ? -5.359 -10.539 -27.484 1 97.44 84 ILE B O 1
ATOM 3593 N N . ASP B 1 85 ? -6.555 -8.695 -27.812 1 97.19 85 ASP B N 1
ATOM 3594 C CA . ASP B 1 85 ? -5.82 -8.305 -29.016 1 97.19 85 ASP B CA 1
ATOM 3595 C C . ASP B 1 85 ? -4.336 -8.094 -28.703 1 97.19 85 ASP B C 1
ATOM 3597 O O . ASP B 1 85 ? -3.471 -8.602 -29.422 1 97.19 85 ASP B O 1
ATOM 3601 N N . ARG B 1 86 ? -4.039 -7.434 -27.703 1 96.69 86 ARG B N 1
ATOM 3602 C CA . ARG B 1 86 ? -2.66 -7.164 -27.297 1 96.69 86 ARG B CA 1
ATOM 3603 C C . ARG B 1 86 ? -1.99 -8.422 -26.75 1 96.69 86 ARG B C 1
ATOM 3605 O O . ARG B 1 86 ? -0.786 -8.609 -26.922 1 96.69 86 ARG B O 1
ATOM 3612 N N . ILE B 1 87 ? -2.766 -9.211 -25.984 1 98.06 87 ILE B N 1
ATOM 3613 C CA . ILE B 1 87 ? -2.248 -10.469 -25.453 1 98.06 87 ILE B CA 1
ATOM 3614 C C . ILE B 1 87 ? -1.744 -11.336 -26.609 1 98.06 87 ILE B C 1
ATOM 3616 O O . ILE B 1 87 ? -0.632 -11.867 -26.547 1 98.06 87 ILE B O 1
ATOM 3620 N N . LEU B 1 88 ? -2.531 -11.414 -27.688 1 97.88 88 LEU B N 1
ATOM 3621 C CA . LEU B 1 88 ? -2.186 -12.219 -28.844 1 97.88 88 LEU B CA 1
ATOM 3622 C C . LEU B 1 88 ? -1.02 -11.602 -29.609 1 97.88 88 LEU B C 1
ATOM 3624 O O . LEU B 1 88 ? -0.07 -12.305 -29.969 1 97.88 88 LEU B O 1
ATOM 3628 N N . SER B 1 89 ? -1.056 -10.289 -29.734 1 97.19 89 SER B N 1
ATOM 3629 C CA . SER B 1 89 ? -0.053 -9.602 -30.547 1 97.19 89 SER B CA 1
ATOM 3630 C C . SER B 1 89 ? 1.317 -9.641 -29.875 1 97.19 89 SER B C 1
ATOM 3632 O O . SER B 1 89 ? 2.344 -9.68 -30.547 1 97.19 89 SER B O 1
ATOM 3634 N N . LYS B 1 90 ? 1.387 -9.695 -28.578 1 97.5 90 LYS B N 1
ATOM 3635 C CA . LYS B 1 90 ? 2.652 -9.633 -27.844 1 97.5 90 LYS B CA 1
ATOM 3636 C C . LYS B 1 90 ? 3.09 -11.016 -27.375 1 97.5 90 LYS B C 1
ATOM 3638 O O . LYS B 1 90 ? 4.094 -11.148 -26.672 1 97.5 90 LYS B O 1
ATOM 3643 N N . ASN B 1 91 ? 2.314 -12 -27.734 1 97.88 91 ASN B N 1
ATOM 3644 C CA . ASN B 1 91 ? 2.605 -13.391 -27.391 1 97.88 91 ASN B CA 1
ATOM 3645 C C . ASN B 1 91 ? 2.693 -13.594 -25.875 1 97.88 91 ASN B C 1
ATOM 3647 O O . ASN B 1 91 ? 3.596 -14.273 -25.391 1 97.88 91 ASN B O 1
ATOM 3651 N N . ILE B 1 92 ? 1.866 -12.906 -25.172 1 98.5 92 ILE B N 1
ATOM 3652 C CA . ILE B 1 92 ? 1.782 -13.086 -23.719 1 98.5 92 ILE B CA 1
ATOM 3653 C C . ILE B 1 92 ? 1.144 -14.438 -23.406 1 98.5 92 ILE B C 1
ATOM 3655 O O . ILE B 1 92 ? 0.156 -14.82 -24.031 1 98.5 92 ILE B O 1
ATOM 3659 N N . ARG B 1 93 ? 1.765 -15.211 -22.562 1 98.75 93 ARG B N 1
ATOM 3660 C CA . ARG B 1 93 ? 1.215 -16.5 -22.156 1 98.75 93 ARG B CA 1
ATOM 3661 C C . ARG B 1 93 ? 0.077 -16.328 -21.156 1 98.75 93 ARG B C 1
ATOM 3663 O O . ARG B 1 93 ? 0.207 -15.562 -20.188 1 98.75 93 ARG B O 1
ATOM 3670 N N . VAL B 1 94 ? -0.991 -17 -21.422 1 98.44 94 VAL B N 1
ATOM 3671 C CA . VAL B 1 94 ? -2.129 -16.906 -20.516 1 98.44 94 VAL B CA 1
ATOM 3672 C C . VAL B 1 94 ? -2.35 -18.234 -19.812 1 98.44 94 VAL B C 1
ATOM 3674 O O . VAL B 1 94 ? -1.919 -19.281 -20.312 1 98.44 94 VAL B O 1
ATOM 3677 N N . SER B 1 95 ? -2.967 -18.203 -18.703 1 98.5 95 SER B N 1
ATOM 3678 C CA . SER B 1 95 ? -3.256 -19.406 -17.906 1 98.5 95 SER B CA 1
ATOM 3679 C C . SER B 1 95 ? -4.695 -19.859 -18.109 1 98.5 95 SER B C 1
ATOM 3681 O O . SER B 1 95 ? -5.633 -19.094 -17.891 1 98.5 95 SER B O 1
ATOM 3683 N N . ILE B 1 96 ? -4.855 -21.078 -18.5 1 98.31 96 ILE B N 1
ATOM 3684 C CA . ILE B 1 96 ? -6.172 -21.703 -18.531 1 98.31 96 ILE B CA 1
ATOM 3685 C C . ILE B 1 96 ? -6.559 -22.156 -17.125 1 98.31 96 ILE B C 1
ATOM 3687 O O . ILE B 1 96 ? -5.844 -22.938 -16.5 1 98.31 96 ILE B O 1
ATOM 3691 N N . GLN B 1 97 ? -7.684 -21.609 -16.719 1 97.31 97 GLN B N 1
ATOM 3692 C CA . GLN B 1 97 ? -8.117 -21.891 -15.352 1 97.31 97 GLN B CA 1
ATOM 3693 C C . GLN B 1 97 ? -9.305 -22.844 -15.336 1 97.31 97 GLN B C 1
ATOM 3695 O O . GLN B 1 97 ? -9.641 -23.406 -14.297 1 97.31 97 GLN B O 1
ATOM 3700 N N . ASP B 1 98 ? -9.945 -22.984 -16.484 1 94.88 98 ASP B N 1
ATOM 3701 C CA . ASP B 1 98 ? -11.125 -23.812 -16.672 1 94.88 98 ASP B CA 1
ATOM 3702 C C . ASP B 1 98 ? -11.188 -24.375 -18.094 1 94.88 98 ASP B C 1
ATOM 3704 O O . ASP B 1 98 ? -10.672 -23.766 -19.031 1 94.88 98 ASP B O 1
ATOM 3708 N N . TYR B 1 99 ? -11.914 -25.484 -18.125 1 96 99 TYR B N 1
ATOM 3709 C CA . TYR B 1 99 ? -12.102 -26.109 -19.438 1 96 99 TYR B CA 1
ATOM 3710 C C . TYR B 1 99 ? -12.703 -25.125 -20.438 1 96 99 TYR B C 1
ATOM 3712 O O . TYR B 1 99 ? -12.289 -25.078 -21.594 1 96 99 TYR B O 1
ATOM 3720 N N . ASN B 1 100 ? -13.602 -24.266 -20.016 1 94.75 100 ASN B N 1
ATOM 3721 C CA . ASN B 1 100 ? -14.344 -23.344 -20.891 1 94.75 100 ASN B CA 1
ATOM 3722 C C . ASN B 1 100 ? -13.461 -22.203 -21.375 1 94.75 100 ASN B C 1
ATOM 3724 O O . ASN B 1 100 ? -13.812 -21.516 -22.328 1 94.75 100 ASN B O 1
ATOM 3728 N N . ASP B 1 101 ? -12.344 -21.969 -20.734 1 96.62 101 ASP B N 1
ATOM 3729 C CA . ASP B 1 101 ? -11.406 -20.953 -21.203 1 96.62 101 ASP B CA 1
ATOM 3730 C C . ASP B 1 101 ? -10.906 -21.281 -22.609 1 96.62 101 ASP B C 1
ATOM 3732 O O . ASP B 1 101 ? -10.648 -20.375 -23.406 1 96.62 101 ASP B O 1
ATOM 3736 N N . ILE B 1 102 ? -10.852 -22.547 -22.938 1 98.12 102 ILE B N 1
ATOM 3737 C CA . ILE B 1 102 ? -10.297 -23.016 -24.203 1 98.12 102 ILE B CA 1
ATOM 3738 C C . ILE B 1 102 ? -11.18 -22.531 -25.359 1 98.12 102 ILE B C 1
ATOM 3740 O O . ILE B 1 102 ? -10.695 -21.906 -26.312 1 98.12 102 ILE B O 1
ATOM 3744 N N . GLU B 1 103 ? -12.43 -22.797 -25.203 1 97.5 103 GLU B N 1
ATOM 3745 C CA . GLU B 1 103 ? -13.359 -22.406 -26.25 1 97.5 103 GLU B CA 1
ATOM 3746 C C . GLU B 1 103 ? -13.359 -20.891 -26.453 1 97.5 103 GLU B C 1
ATOM 3748 O O . GLU B 1 103 ? -13.367 -20.406 -27.594 1 97.5 103 GLU B O 1
ATOM 3753 N N . LYS B 1 104 ? -13.352 -20.141 -25.375 1 96.75 104 LYS B N 1
ATOM 3754 C CA . LYS B 1 104 ? -13.344 -18.688 -25.469 1 96.75 104 LYS B CA 1
ATOM 3755 C C . LYS B 1 104 ? -12.086 -18.188 -26.172 1 96.75 104 LYS B C 1
ATOM 3757 O O . LYS B 1 104 ? -12.164 -17.328 -27.047 1 96.75 104 LYS B O 1
ATOM 3762 N N . LEU B 1 105 ? -10.992 -18.75 -25.844 1 98 105 LEU B N 1
ATOM 3763 C CA . LEU B 1 105 ? -9.727 -18.359 -26.438 1 98 105 LEU B CA 1
ATOM 3764 C C . LEU B 1 105 ? -9.695 -18.703 -27.922 1 98 105 LEU B C 1
ATOM 3766 O O . LEU B 1 105 ? -9.164 -17.938 -28.734 1 98 105 LEU B O 1
ATOM 3770 N N . GLU B 1 106 ? -10.266 -19.859 -28.25 1 98.31 106 GLU B N 1
ATOM 3771 C CA . GLU B 1 106 ? -10.312 -20.281 -29.656 1 98.31 106 GLU B CA 1
ATOM 3772 C C . GLU B 1 106 ? -11.086 -19.281 -30.5 1 98.31 106 GLU B C 1
ATOM 3774 O O . GLU B 1 106 ? -10.695 -18.984 -31.641 1 98.31 106 GLU B O 1
ATOM 3779 N N . LYS B 1 107 ? -12.172 -18.797 -29.953 1 98 107 LYS B N 1
ATOM 3780 C CA . LYS B 1 107 ? -12.969 -17.812 -30.672 1 98 107 LYS B CA 1
ATOM 3781 C C . LYS B 1 107 ? -12.148 -16.578 -31.031 1 98 107 LYS B C 1
ATOM 3783 O O . LYS B 1 107 ? -12.188 -16.094 -32.156 1 98 107 LYS B O 1
ATOM 3788 N N . PHE B 1 108 ? -11.414 -16.078 -30.094 1 97.69 108 PHE B N 1
ATOM 3789 C CA . PHE B 1 108 ? -10.586 -14.906 -30.328 1 97.69 108 PHE B CA 1
ATOM 3790 C C . PHE B 1 108 ? -9.422 -15.219 -31.25 1 97.69 108 PHE B C 1
ATOM 3792 O O . PHE B 1 108 ? -9.055 -14.406 -32.094 1 97.69 108 PHE B O 1
ATOM 3799 N N . ALA B 1 109 ? -8.812 -16.406 -31.047 1 98.19 109 ALA B N 1
ATOM 3800 C CA . ALA B 1 109 ? -7.703 -16.844 -31.891 1 98.19 109 ALA B CA 1
ATOM 3801 C C . ALA B 1 109 ? -8.117 -16.875 -33.375 1 98.19 109 ALA B C 1
ATOM 3803 O O . ALA B 1 109 ? -7.379 -16.406 -34.219 1 98.19 109 ALA B O 1
ATOM 3804 N N . LYS B 1 110 ? -9.258 -17.406 -33.625 1 98.12 110 LYS B N 1
ATOM 3805 C CA . LYS B 1 110 ? -9.797 -17.469 -34.969 1 98.12 110 LYS B CA 1
ATOM 3806 C C . LYS B 1 110 ? -10.047 -16.078 -35.531 1 98.12 110 LYS B C 1
ATOM 3808 O O . LYS B 1 110 ? -9.695 -15.781 -36.688 1 98.12 110 LYS B O 1
ATOM 3813 N N . TYR B 1 111 ? -10.656 -15.281 -34.719 1 97.81 111 TYR B N 1
ATOM 3814 C CA . TYR B 1 111 ? -10.984 -13.93 -35.125 1 97.81 111 TYR B CA 1
ATOM 3815 C C . TYR B 1 111 ? -9.734 -13.148 -35.5 1 97.81 111 TYR B C 1
ATOM 3817 O O . TYR B 1 111 ? -9.695 -12.469 -36.531 1 97.81 111 TYR B O 1
ATOM 3825 N N . TYR B 1 112 ? -8.703 -13.234 -34.75 1 97.56 112 TYR B N 1
ATOM 3826 C CA . TYR B 1 112 ? -7.484 -12.461 -34.969 1 97.56 112 TYR B CA 1
ATOM 3827 C C . TYR B 1 112 ? -6.48 -13.25 -35.812 1 97.56 112 TYR B C 1
ATOM 3829 O O . TYR B 1 112 ? -5.43 -12.727 -36.188 1 97.56 112 TYR B O 1
ATOM 3837 N N . ASN B 1 113 ? -6.723 -14.469 -36.062 1 98.06 113 ASN B N 1
ATOM 3838 C CA . ASN B 1 113 ? -5.848 -15.383 -36.812 1 98.06 113 ASN B CA 1
ATOM 3839 C C . ASN B 1 113 ? -4.473 -15.484 -36.156 1 98.06 113 ASN B C 1
ATOM 3841 O O . ASN B 1 113 ? -3.449 -15.297 -36.812 1 98.06 113 ASN B O 1
ATOM 3845 N N . LYS B 1 114 ? -4.488 -15.68 -34.875 1 98.25 114 LYS B N 1
ATOM 3846 C CA . LYS B 1 114 ? -3.275 -15.82 -34.062 1 98.25 114 LYS B CA 1
ATOM 3847 C C . LYS B 1 114 ? -3.5 -16.766 -32.906 1 98.25 114 LYS B C 1
ATOM 3849 O O . LYS B 1 114 ? -4.496 -16.641 -32.188 1 98.25 114 LYS B O 1
ATOM 3854 N N . LYS B 1 115 ? -2.613 -17.688 -32.656 1 98 115 LYS B N 1
ATOM 3855 C CA . LYS B 1 115 ? -2.746 -18.688 -31.609 1 98 115 LYS B CA 1
ATOM 3856 C C . LYS B 1 115 ? -2.09 -18.203 -30.312 1 98 115 LYS B C 1
ATOM 3858 O O . LYS B 1 115 ? -0.917 -17.828 -30.312 1 98 115 LYS B O 1
ATOM 3863 N N . PRO B 1 116 ? -2.83 -18.172 -29.281 1 98.19 116 PRO B N 1
ATOM 3864 C CA . PRO B 1 116 ? -2.217 -17.812 -28 1 98.19 116 PRO B CA 1
ATOM 3865 C C . PRO B 1 116 ? -1.373 -18.953 -27.406 1 98.19 116 PRO B C 1
ATOM 3867 O O . PRO B 1 116 ? -1.684 -20.125 -27.609 1 98.19 116 PRO B O 1
ATOM 3870 N N . PHE B 1 117 ? -0.297 -18.562 -26.734 1 98.62 117 PHE B N 1
ATOM 3871 C CA . PHE B 1 117 ? 0.421 -19.484 -25.859 1 98.62 117 PHE B CA 1
ATOM 3872 C C . PHE B 1 117 ? -0.316 -19.672 -24.547 1 98.62 117 PHE B C 1
ATOM 3874 O O . PHE B 1 117 ? -0.68 -18.703 -23.891 1 98.62 117 PHE B O 1
ATOM 3881 N N . VAL B 1 118 ? -0.519 -20.953 -24.172 1 98.75 118 VAL B N 1
ATOM 3882 C CA . VAL B 1 118 ? -1.307 -21.156 -22.969 1 98.75 118 VAL B CA 1
ATOM 3883 C C . VAL B 1 118 ? -0.581 -22.141 -22.047 1 98.75 118 VAL B C 1
ATOM 3885 O O . VAL B 1 118 ? 0.142 -23.016 -22.5 1 98.75 118 VAL B O 1
ATOM 3888 N N . HIS B 1 119 ? -0.639 -21.906 -20.781 1 98.88 119 HIS B N 1
ATOM 3889 C CA . HIS B 1 119 ? -0.309 -22.844 -19.719 1 98.88 119 HIS B CA 1
ATOM 3890 C C . HIS B 1 119 ? -1.556 -23.266 -18.938 1 98.88 119 HIS B C 1
ATOM 3892 O O . HIS B 1 119 ? -2.332 -22.406 -18.5 1 98.88 119 HIS B O 1
ATOM 3898 N N . VAL B 1 120 ? -1.802 -24.531 -18.766 1 98.81 120 VAL B N 1
ATOM 3899 C CA . VAL B 1 120 ? -2.949 -25 -18 1 98.81 120 VAL B CA 1
ATOM 3900 C C . VAL B 1 120 ? -2.59 -25.047 -16.516 1 98.81 120 VAL B C 1
ATOM 3902 O O . VAL B 1 120 ? -1.661 -25.766 -16.125 1 98.81 120 VAL B O 1
ATOM 3905 N N . ASN B 1 121 ? -3.207 -24.234 -15.773 1 98.75 121 ASN B N 1
ATOM 3906 C CA . ASN B 1 121 ? -3.074 -24.281 -14.32 1 98.75 121 ASN B CA 1
ATOM 3907 C C . ASN B 1 121 ? -3.971 -25.344 -13.703 1 98.75 121 ASN B C 1
ATOM 3909 O O . ASN B 1 121 ? -5.156 -25.438 -14.023 1 98.75 121 ASN B O 1
ATOM 3913 N N . LEU B 1 122 ? -3.414 -26.141 -12.844 1 98.44 122 LEU B N 1
ATOM 3914 C CA . LEU B 1 122 ? -4.16 -27.266 -12.281 1 98.44 122 LEU B CA 1
ATOM 3915 C C . LEU B 1 122 ? -4.27 -27.141 -10.766 1 98.44 122 LEU B C 1
ATOM 3917 O O . LEU B 1 122 ? -3.297 -26.797 -10.094 1 98.44 122 LEU B O 1
ATOM 3921 N N . ASN B 1 123 ? -5.445 -27.375 -10.297 1 97.88 123 ASN B N 1
ATOM 3922 C CA . ASN B 1 123 ? -5.668 -27.453 -8.859 1 97.88 123 ASN B CA 1
ATOM 3923 C C . ASN B 1 123 ? -5.344 -28.844 -8.312 1 97.88 123 ASN B C 1
ATOM 3925 O O . ASN B 1 123 ? -6.191 -29.734 -8.336 1 97.88 123 ASN B O 1
ATOM 3929 N N . THR B 1 124 ? -4.188 -28.922 -7.73 1 97.12 124 THR B N 1
ATOM 3930 C CA . THR B 1 124 ? -3.766 -30.219 -7.234 1 97.12 124 THR B CA 1
ATOM 3931 C C . THR B 1 124 ? -4.008 -30.328 -5.73 1 97.12 124 THR B C 1
ATOM 3933 O O . THR B 1 124 ? -3.674 -31.344 -5.117 1 97.12 124 THR B O 1
ATOM 3936 N N . GLY B 1 125 ? -4.598 -29.234 -5.18 1 95.06 125 GLY B N 1
ATOM 3937 C CA . GLY B 1 125 ? -4.891 -29.391 -3.762 1 95.06 125 GLY B CA 1
ATOM 3938 C C . GLY B 1 125 ? -4.973 -28.062 -3.029 1 95.06 125 GLY B C 1
ATOM 3939 O O . GLY B 1 125 ? -5.496 -28 -1.915 1 95.06 125 GLY B O 1
ATOM 3940 N N . MET B 1 126 ? -4.473 -26.922 -3.568 1 95.12 126 MET B N 1
ATOM 3941 C CA . MET B 1 126 ? -4.438 -25.625 -2.912 1 95.12 126 MET B CA 1
ATOM 3942 C C . MET B 1 126 ? -5.836 -25.016 -2.838 1 95.12 126 MET B C 1
ATOM 3944 O O . MET B 1 126 ? -6.148 -24.266 -1.903 1 95.12 126 MET B O 1
ATOM 3948 N N . ASN B 1 127 ? -6.68 -25.312 -3.852 1 96 127 ASN B N 1
ATOM 3949 C CA . ASN B 1 127 ? -8.062 -24.859 -3.926 1 96 127 ASN B CA 1
ATOM 3950 C C . ASN B 1 127 ? -8.141 -23.328 -3.916 1 96 127 ASN B C 1
ATOM 3952 O O . ASN B 1 127 ? -8.883 -22.75 -3.119 1 96 127 ASN B O 1
ATOM 3956 N N . ARG B 1 128 ? -7.523 -22.703 -4.789 1 94.06 128 ARG B N 1
ATOM 3957 C CA . ARG B 1 128 ? -7.52 -21.266 -4.98 1 94.06 128 ARG B CA 1
ATOM 3958 C C . ARG B 1 128 ? -7.773 -20.906 -6.438 1 94.06 128 ARG B C 1
ATOM 3960 O O . ARG B 1 128 ? -8.5 -19.953 -6.73 1 94.06 128 ARG B O 1
ATOM 3967 N N . MET B 1 129 ? -7.188 -21.625 -7.312 1 96.06 129 MET B N 1
ATOM 3968 C CA . MET B 1 129 ? -7.344 -21.484 -8.758 1 96.06 129 MET B CA 1
ATOM 3969 C C . MET B 1 129 ? -7.055 -22.797 -9.469 1 96.06 129 MET B C 1
ATOM 3971 O O . MET B 1 129 ? -6.789 -23.812 -8.828 1 96.06 129 MET B O 1
ATOM 3975 N N . GLY B 1 130 ? -7.297 -22.781 -10.773 1 97.5 130 GLY B N 1
ATOM 3976 C CA . GLY B 1 130 ? -6.867 -23.906 -11.586 1 97.5 130 GLY B CA 1
ATOM 3977 C C . GLY B 1 130 ? -7.992 -24.859 -11.938 1 97.5 130 GLY B C 1
ATOM 3978 O O . GLY B 1 130 ? -9.008 -24.906 -11.242 1 97.5 130 GLY B O 1
ATOM 3979 N N . VAL B 1 131 ? -7.758 -25.672 -12.906 1 97.81 131 VAL B N 1
ATOM 3980 C CA . VAL B 1 131 ? -8.656 -26.734 -13.32 1 97.81 131 VAL B CA 1
ATOM 3981 C C . VAL B 1 131 ? -8.672 -27.844 -12.266 1 97.81 131 VAL B C 1
ATOM 3983 O O . VAL B 1 131 ? -7.625 -28.219 -11.734 1 97.81 131 VAL B O 1
ATOM 3986 N N . ASP B 1 132 ? -9.859 -28.297 -12.016 1 95.94 132 ASP B N 1
ATOM 3987 C CA . ASP B 1 132 ? -9.992 -29.391 -11.062 1 95.94 132 ASP B CA 1
ATOM 3988 C C . ASP B 1 132 ? -9.117 -30.578 -11.469 1 95.94 132 ASP B C 1
ATOM 3990 O O . ASP B 1 132 ? -9.047 -30.938 -12.641 1 95.94 132 ASP B O 1
ATOM 3994 N N . TYR B 1 133 ? -8.516 -31.172 -10.477 1 96.5 133 TYR B N 1
ATOM 3995 C CA . TYR B 1 133 ? -7.609 -32.281 -10.719 1 96.5 133 TYR B CA 1
ATOM 3996 C C . TYR B 1 133 ? -8.297 -33.375 -11.523 1 96.5 133 TYR B C 1
ATOM 3998 O O . TYR B 1 133 ? -7.691 -33.969 -12.422 1 96.5 133 TYR B O 1
ATOM 4006 N N . ASN B 1 134 ? -9.539 -33.625 -11.234 1 95.06 134 ASN B N 1
ATOM 4007 C CA . ASN B 1 134 ? -10.273 -34.688 -11.898 1 95.06 134 ASN B CA 1
ATOM 4008 C C . ASN B 1 134 ? -10.531 -34.375 -13.367 1 95.06 134 ASN B C 1
ATOM 4010 O O . ASN B 1 134 ? -10.836 -35.281 -14.164 1 95.06 134 ASN B O 1
ATOM 4014 N N . ASP B 1 135 ? -10.414 -33.125 -13.727 1 96.75 135 ASP B N 1
ATOM 4015 C CA . ASP B 1 135 ? -10.648 -32.688 -15.102 1 96.75 135 ASP B CA 1
ATOM 4016 C C . ASP B 1 135 ? -9.344 -32.344 -15.805 1 96.75 135 ASP B C 1
ATOM 4018 O O . ASP B 1 135 ? -9.344 -31.844 -16.938 1 96.75 135 ASP B O 1
ATOM 4022 N N . ALA B 1 136 ? -8.266 -32.625 -15.164 1 98.12 136 ALA B N 1
ATOM 4023 C CA . ALA B 1 136 ? -6.957 -32.156 -15.633 1 98.12 136 ALA B CA 1
ATOM 4024 C C . ALA B 1 136 ? -6.613 -32.75 -16.984 1 98.12 136 ALA B C 1
ATOM 4026 O O . ALA B 1 136 ? -6.355 -32.031 -17.953 1 98.12 136 ALA B O 1
ATOM 4027 N N . CYS B 1 137 ? -6.652 -34.094 -17.078 1 98.38 137 CYS B N 1
ATOM 4028 C CA . CYS B 1 137 ? -6.242 -34.781 -18.297 1 98.38 137 CYS B CA 1
ATOM 4029 C C . CYS B 1 137 ? -7.137 -34.406 -19.469 1 98.38 137 CYS B C 1
ATOM 4031 O O . CYS B 1 137 ? -6.648 -34.156 -20.578 1 98.38 137 CYS B O 1
ATOM 4033 N N . ARG B 1 138 ? -8.422 -34.281 -19.172 1 98.31 138 ARG B N 1
ATOM 4034 C CA . ARG B 1 138 ? -9.375 -33.906 -20.203 1 98.31 138 ARG B CA 1
ATOM 4035 C C . ARG B 1 138 ? -9.062 -32.5 -20.734 1 98.31 138 ARG B C 1
ATOM 4037 O O . ARG B 1 138 ? -9.07 -32.281 -21.938 1 98.31 138 ARG B O 1
ATOM 4044 N N . THR B 1 139 ? -8.82 -31.594 -19.859 1 98.69 139 THR B N 1
ATOM 4045 C CA . THR B 1 139 ? -8.547 -30.219 -20.219 1 98.69 139 THR B CA 1
ATOM 4046 C C . THR B 1 139 ? -7.227 -30.109 -20.984 1 98.69 139 THR B C 1
ATOM 4048 O O . THR B 1 139 ? -7.152 -29.422 -22.016 1 98.69 139 THR B O 1
ATOM 4051 N N . ILE B 1 140 ? -6.188 -30.797 -20.516 1 98.81 140 ILE B N 1
ATOM 4052 C CA . ILE B 1 140 ? -4.879 -30.781 -21.156 1 98.81 140 ILE B CA 1
ATOM 4053 C C . ILE B 1 140 ? -4.992 -31.359 -22.578 1 98.81 140 ILE B C 1
ATOM 4055 O O . ILE B 1 140 ? -4.473 -30.781 -23.531 1 98.81 140 ILE B O 1
ATOM 4059 N N . GLN B 1 141 ? -5.695 -32.469 -22.672 1 98.75 141 GLN B N 1
ATOM 4060 C CA . GLN B 1 141 ? -5.891 -33.094 -23.969 1 98.75 141 GLN B CA 1
ATOM 4061 C C . GLN B 1 141 ? -6.605 -32.156 -24.938 1 98.75 141 GLN B C 1
ATOM 4063 O O . GLN B 1 141 ? -6.199 -32.031 -26.094 1 98.75 141 GLN B O 1
ATOM 4068 N N . ARG B 1 142 ? -7.625 -31.547 -24.438 1 98.62 142 ARG B N 1
ATOM 4069 C CA . ARG B 1 142 ? -8.406 -30.625 -25.25 1 98.62 142 ARG B CA 1
ATOM 4070 C C . ARG B 1 142 ? -7.551 -29.453 -25.719 1 98.62 142 ARG B C 1
ATOM 4072 O O . ARG B 1 142 ? -7.656 -29.031 -26.875 1 98.62 142 ARG B O 1
ATOM 4079 N N . ALA B 1 143 ? -6.77 -28.891 -24.859 1 98.75 143 ALA B N 1
ATOM 4080 C CA . ALA B 1 143 ? -5.891 -27.781 -25.219 1 98.75 143 ALA B CA 1
ATOM 4081 C C . ALA B 1 143 ? -4.84 -28.203 -26.234 1 98.75 143 ALA B C 1
ATOM 4083 O O . ALA B 1 143 ? -4.535 -27.469 -27.172 1 98.75 143 ALA B O 1
ATOM 4084 N N . TYR B 1 144 ? -4.324 -29.406 -26.016 1 98.62 144 TYR B N 1
ATOM 4085 C CA . TYR B 1 144 ? -3.275 -29.938 -26.891 1 98.62 144 TYR B CA 1
ATOM 4086 C C . TYR B 1 144 ? -3.803 -30.172 -28.297 1 98.62 144 TYR B C 1
ATOM 4088 O O . TYR B 1 144 ? -3.098 -29.922 -29.281 1 98.62 144 TYR B O 1
ATOM 4096 N N . GLU B 1 145 ? -4.973 -30.609 -28.406 1 98.25 145 GLU B N 1
ATOM 4097 C CA . GLU B 1 145 ? -5.543 -31.016 -29.688 1 98.25 145 GLU B CA 1
ATOM 4098 C C . GLU B 1 145 ? -6.102 -29.797 -30.438 1 98.25 145 GLU B C 1
ATOM 4100 O O . GLU B 1 145 ? -6.438 -29.891 -31.609 1 98.25 145 GLU B O 1
ATOM 4105 N N . SER B 1 146 ? -6.164 -28.719 -29.766 1 98.38 146 SER B N 1
ATOM 4106 C CA . SER B 1 146 ? -6.738 -27.547 -30.406 1 98.38 146 SER B CA 1
ATOM 4107 C C . SER B 1 146 ? -5.848 -27.047 -31.531 1 98.38 146 SER B C 1
ATOM 4109 O O . SER B 1 146 ? -4.629 -26.938 -31.375 1 98.38 146 SER B O 1
ATOM 4111 N N . ASP B 1 147 ? -6.453 -26.641 -32.656 1 98 147 ASP B N 1
ATOM 4112 C CA . ASP B 1 147 ? -5.734 -26.047 -33.781 1 98 147 ASP B CA 1
ATOM 4113 C C . ASP B 1 147 ? -5.52 -24.562 -33.562 1 98 147 ASP B C 1
ATOM 4115 O O . ASP B 1 147 ? -4.824 -23.906 -34.344 1 98 147 ASP B O 1
ATOM 4119 N N . TRP B 1 148 ? -6.051 -24.031 -32.469 1 98.25 148 TRP B N 1
ATOM 4120 C CA . TRP B 1 148 ? -6.074 -22.578 -32.312 1 98.25 148 TRP B CA 1
ATOM 4121 C C . TRP B 1 148 ? -5.379 -22.141 -31.031 1 98.25 148 TRP B C 1
ATOM 4123 O O . TRP B 1 148 ? -5.418 -20.969 -30.672 1 98.25 148 TRP B O 1
ATOM 4133 N N . LEU B 1 149 ? -4.797 -23.062 -30.359 1 98 149 LEU B N 1
ATOM 4134 C CA . LEU B 1 149 ? -3.994 -22.781 -29.172 1 98 149 LEU B CA 1
ATOM 4135 C C . LEU B 1 149 ? -2.633 -23.469 -29.266 1 98 149 LEU B C 1
ATOM 4137 O O . LEU B 1 149 ? -2.486 -24.469 -29.953 1 98 149 LEU B O 1
ATOM 4141 N N . ILE B 1 150 ? -1.668 -22.891 -28.672 1 98.56 150 ILE B N 1
ATOM 4142 C CA . ILE B 1 150 ? -0.383 -23.547 -28.453 1 98.56 150 ILE B CA 1
ATOM 4143 C C . ILE B 1 150 ? -0.231 -23.906 -26.984 1 98.56 150 ILE B C 1
ATOM 4145 O O . ILE B 1 150 ? -0.003 -23.031 -26.141 1 98.56 150 ILE B O 1
ATOM 4149 N N . LEU B 1 151 ? -0.399 -25.156 -26.672 1 98.81 151 LEU B N 1
ATOM 4150 C CA . LEU B 1 151 ? -0.166 -25.609 -25.297 1 98.81 151 LEU B CA 1
ATOM 4151 C C . LEU B 1 151 ? 1.325 -25.625 -24.984 1 98.81 151 LEU B C 1
ATOM 4153 O O . LEU B 1 151 ? 2.029 -26.562 -25.344 1 98.81 151 LEU B O 1
ATOM 4157 N N . GLU B 1 152 ? 1.755 -24.578 -24.281 1 98.75 152 GLU B N 1
ATOM 4158 C CA . GLU B 1 152 ? 3.178 -24.438 -23.984 1 98.75 152 GLU B CA 1
ATOM 4159 C C . GLU B 1 152 ? 3.531 -25.094 -22.656 1 98.75 152 GLU B C 1
ATOM 4161 O O . GLU B 1 152 ? 4.645 -25.594 -22.469 1 98.75 152 GLU B O 1
ATOM 4166 N N . GLY B 1 153 ? 2.557 -25.109 -21.75 1 98.81 153 GLY B N 1
ATOM 4167 C CA . GLY B 1 153 ? 2.928 -25.672 -20.469 1 98.81 153 GLY B CA 1
ATOM 4168 C C . GLY B 1 153 ? 1.731 -26.078 -19.625 1 98.81 153 GLY B C 1
ATOM 4169 O O . GLY B 1 153 ? 0.588 -25.781 -19.984 1 98.81 153 GLY B O 1
ATOM 4170 N N . VAL B 1 154 ? 1.993 -26.828 -18.562 1 98.81 154 VAL B N 1
ATOM 4171 C CA . VAL B 1 154 ? 1.064 -27.219 -17.5 1 98.81 154 VAL B CA 1
ATOM 4172 C C . VAL B 1 154 ? 1.703 -27 -16.141 1 98.81 154 VAL B C 1
ATOM 4174 O O . VAL B 1 154 ? 2.895 -27.25 -15.945 1 98.81 154 VAL B O 1
ATOM 4177 N N . TYR B 1 155 ? 0.877 -26.406 -15.234 1 98.62 155 TYR B N 1
ATOM 4178 C CA . TYR B 1 155 ? 1.516 -26.125 -13.953 1 98.62 155 TYR B CA 1
ATOM 4179 C C . TYR B 1 155 ? 0.505 -26.203 -12.812 1 98.62 155 TYR B C 1
ATOM 4181 O O . TYR B 1 155 ? -0.701 -26.297 -13.055 1 98.62 155 TYR B O 1
ATOM 4189 N N . SER B 1 156 ? 0.968 -26.328 -11.648 1 98.25 156 SER B N 1
ATOM 4190 C CA . SER B 1 156 ? 0.252 -26.188 -10.391 1 98.25 156 SER B CA 1
ATOM 4191 C C . SER B 1 156 ? 1.062 -25.375 -9.383 1 98.25 156 SER B C 1
ATOM 4193 O O . SER B 1 156 ? 2.008 -24.672 -9.75 1 98.25 156 SER B O 1
ATOM 4195 N N . HIS B 1 157 ? 0.592 -25.25 -8.203 1 96.94 157 HIS B N 1
ATOM 4196 C CA . HIS B 1 157 ? 1.246 -24.453 -7.176 1 96.94 157 HIS B CA 1
ATOM 4197 C C . HIS B 1 157 ? 1.159 -25.125 -5.809 1 96.94 157 HIS B C 1
ATOM 4199 O O . HIS B 1 157 ? 0.072 -25.5 -5.367 1 96.94 157 HIS B O 1
ATOM 4205 N N . LEU B 1 158 ? 2.258 -25.219 -5.141 1 96.25 158 LEU B N 1
ATOM 4206 C CA . LEU B 1 158 ? 2.275 -25.859 -3.836 1 96.25 158 LEU B CA 1
ATOM 4207 C C . LEU B 1 158 ? 1.624 -24.984 -2.777 1 96.25 158 LEU B C 1
ATOM 4209 O O . LEU B 1 158 ? 1.95 -23.797 -2.668 1 96.25 158 LEU B O 1
ATOM 4213 N N . ALA B 1 159 ? 0.82 -25.562 -1.952 1 95.5 159 ALA B N 1
ATOM 4214 C CA . ALA B 1 159 ? 0.081 -24.844 -0.92 1 95.5 159 ALA B CA 1
ATOM 4215 C C . ALA B 1 159 ? 0.904 -24.719 0.359 1 95.5 159 ALA B C 1
ATOM 4217 O O . ALA B 1 159 ? 0.749 -23.75 1.112 1 95.5 159 ALA B O 1
ATOM 4218 N N . CYS B 1 160 ? 1.806 -25.656 0.614 1 95.69 160 CYS B N 1
ATOM 4219 C CA . CYS B 1 160 ? 2.426 -25.75 1.931 1 95.69 160 CYS B CA 1
ATOM 4220 C C . CYS B 1 160 ? 3.941 -25.875 1.812 1 95.69 160 CYS B C 1
ATOM 4222 O O . CYS B 1 160 ? 4.574 -26.594 2.58 1 95.69 160 CYS B O 1
ATOM 4224 N N . ALA B 1 161 ? 4.477 -25.172 0.825 1 93.94 161 ALA B N 1
ATOM 4225 C CA . ALA B 1 161 ? 5.91 -25.266 0.571 1 93.94 161 ALA B CA 1
ATOM 4226 C C . ALA B 1 161 ? 6.711 -24.688 1.736 1 93.94 161 ALA B C 1
ATOM 4228 O O . ALA B 1 161 ? 7.891 -25.016 1.903 1 93.94 161 ALA B O 1
ATOM 4229 N N . ASP B 1 162 ? 6.094 -23.844 2.525 1 91.5 162 ASP B N 1
ATOM 4230 C CA . ASP B 1 162 ? 6.77 -23.188 3.643 1 91.5 162 ASP B CA 1
ATOM 4231 C C . ASP B 1 162 ? 6.953 -24.156 4.812 1 91.5 162 ASP B C 1
ATOM 4233 O O . ASP B 1 162 ? 7.723 -23.875 5.734 1 91.5 162 ASP B O 1
ATOM 4237 N N . ASN B 1 163 ? 6.227 -25.219 4.766 1 93.12 163 ASN B N 1
ATOM 4238 C CA . ASN B 1 163 ? 6.391 -26.328 5.699 1 93.12 163 ASN B CA 1
ATOM 4239 C C . ASN B 1 163 ? 6.793 -27.609 4.98 1 93.12 163 ASN B C 1
ATOM 4241 O O . ASN B 1 163 ? 5.938 -28.344 4.477 1 93.12 163 ASN B O 1
ATOM 4245 N N . ARG B 1 164 ? 8 -27.922 5.031 1 90.75 164 ARG B N 1
ATOM 4246 C CA . ARG B 1 164 ? 8.594 -28.984 4.238 1 90.75 164 ARG B CA 1
ATOM 4247 C C . ARG B 1 164 ? 7.926 -30.328 4.539 1 90.75 164 ARG B C 1
ATOM 4249 O O . ARG B 1 164 ? 7.805 -31.188 3.658 1 90.75 164 ARG B O 1
ATOM 4256 N N . ASP B 1 165 ? 7.469 -30.484 5.738 1 91 165 ASP B N 1
ATOM 4257 C CA . ASP B 1 165 ? 6.988 -31.797 6.18 1 91 165 ASP B CA 1
ATOM 4258 C C . ASP B 1 165 ? 5.469 -31.891 6.062 1 91 165 ASP B C 1
ATOM 4260 O O . ASP B 1 165 ? 4.871 -32.906 6.449 1 91 165 ASP B O 1
ATOM 4264 N N . HIS B 1 166 ? 4.922 -30.891 5.605 1 93.12 166 HIS B N 1
ATOM 4265 C CA . HIS B 1 166 ? 3.469 -30.938 5.469 1 93.12 166 HIS B CA 1
ATOM 4266 C C . HIS B 1 166 ? 3.045 -32.031 4.488 1 93.12 166 HIS B C 1
ATOM 4268 O O . HIS B 1 166 ? 3.521 -32.062 3.35 1 93.12 166 HIS B O 1
ATOM 4274 N N . PRO B 1 167 ? 2.113 -32.844 4.82 1 92.88 167 PRO B N 1
ATOM 4275 C CA . PRO B 1 167 ? 1.738 -34 3.99 1 92.88 167 PRO B CA 1
ATOM 4276 C C . PRO B 1 167 ? 1.144 -33.594 2.645 1 92.88 167 PRO B C 1
ATOM 4278 O O . PRO B 1 167 ? 1.22 -34.344 1.674 1 92.88 167 PRO B O 1
ATOM 4281 N N . THR B 1 168 ? 0.607 -32.438 2.592 1 93.75 168 THR B N 1
ATOM 4282 C CA . THR B 1 168 ? -0.008 -31.953 1.362 1 93.75 168 THR B CA 1
ATOM 4283 C C . THR B 1 168 ? 1.031 -31.812 0.252 1 93.75 168 THR B C 1
ATOM 4285 O O . THR B 1 168 ? 0.704 -31.938 -0.93 1 93.75 168 THR B O 1
ATOM 4288 N N . ASN B 1 169 ? 2.256 -31.578 0.628 1 94.69 169 ASN B N 1
ATOM 4289 C CA . ASN B 1 169 ? 3.307 -31.469 -0.38 1 94.69 169 ASN B CA 1
ATOM 4290 C C . ASN B 1 169 ? 3.432 -32.75 -1.196 1 94.69 169 ASN B C 1
ATOM 4292 O O . ASN B 1 169 ? 3.438 -32.719 -2.428 1 94.69 169 ASN B O 1
ATOM 4296 N N . ILE B 1 170 ? 3.5 -33.844 -0.51 1 94.69 170 ILE B N 1
ATOM 4297 C CA . ILE B 1 170 ? 3.648 -35.125 -1.162 1 94.69 170 ILE B CA 1
ATOM 4298 C C . ILE B 1 170 ? 2.395 -35.438 -1.972 1 94.69 170 ILE B C 1
ATOM 4300 O O . ILE B 1 170 ? 2.48 -35.969 -3.08 1 94.69 170 ILE B O 1
ATOM 4304 N N . LYS B 1 171 ? 1.265 -35.156 -1.421 1 94.75 171 LYS B N 1
ATOM 4305 C CA . LYS B 1 171 ? 0.006 -35.375 -2.125 1 94.75 171 LYS B CA 1
ATOM 4306 C C . LYS B 1 171 ? -0.03 -34.625 -3.443 1 94.75 171 LYS B C 1
ATOM 4308 O O . LYS B 1 171 ? -0.359 -35.188 -4.488 1 94.75 171 LYS B O 1
ATOM 4313 N N . GLN B 1 172 ? 0.289 -33.375 -3.422 1 96.44 172 GLN B N 1
ATOM 4314 C CA . GLN B 1 172 ? 0.289 -32.531 -4.625 1 96.44 172 GLN B CA 1
ATOM 4315 C C . GLN B 1 172 ? 1.35 -33 -5.613 1 96.44 172 GLN B C 1
ATOM 4317 O O . GLN B 1 172 ? 1.121 -33 -6.824 1 96.44 172 GLN B O 1
ATOM 4322 N N . LYS B 1 173 ? 2.49 -33.406 -5.082 1 96.5 173 LYS B N 1
ATOM 4323 C CA . LYS B 1 173 ? 3.545 -33.906 -5.953 1 96.5 173 LYS B CA 1
ATOM 4324 C C . LYS B 1 173 ? 3.084 -35.156 -6.699 1 96.5 173 LYS B C 1
ATOM 4326 O O . LYS B 1 173 ? 3.299 -35.281 -7.906 1 96.5 173 LYS B O 1
ATOM 4331 N N . ASN B 1 174 ? 2.5 -36.094 -5.957 1 97 174 ASN B N 1
ATOM 4332 C CA . ASN B 1 174 ? 2.023 -37.312 -6.578 1 97 174 ASN B CA 1
ATOM 4333 C C . ASN B 1 174 ? 0.983 -37.031 -7.656 1 97 174 ASN B C 1
ATOM 4335 O O . ASN B 1 174 ? 1.032 -37.625 -8.742 1 97 174 ASN B O 1
ATOM 4339 N N . ARG B 1 175 ? 0.065 -36.188 -7.352 1 97.56 175 ARG B N 1
ATOM 4340 C CA . ARG B 1 175 ? -0.938 -35.781 -8.328 1 97.56 175 ARG B CA 1
ATOM 4341 C C . ARG B 1 175 ? -0.285 -35.156 -9.562 1 97.56 175 ARG B C 1
ATOM 4343 O O . ARG B 1 175 ? -0.636 -35.5 -10.695 1 97.56 175 ARG B O 1
ATOM 4350 N N . PHE B 1 176 ? 0.699 -34.344 -9.312 1 98.06 176 PHE B N 1
ATOM 4351 C CA . PHE B 1 176 ? 1.345 -33.656 -10.422 1 98.06 176 PHE B CA 1
ATOM 4352 C C . PHE B 1 176 ? 2.201 -34.625 -11.234 1 98.06 176 PHE B C 1
ATOM 4354 O O . PHE B 1 176 ? 2.295 -34.5 -12.453 1 98.06 176 PHE B O 1
ATOM 4361 N N . ASP B 1 177 ? 2.828 -35.594 -10.547 1 97.81 177 ASP B N 1
ATOM 4362 C CA . ASP B 1 177 ? 3.582 -36.625 -11.242 1 97.81 177 ASP B CA 1
ATOM 4363 C C . ASP B 1 177 ? 2.711 -37.344 -12.266 1 97.81 177 ASP B C 1
ATOM 4365 O O . ASP B 1 177 ? 3.146 -37.594 -13.391 1 97.81 177 ASP B O 1
ATOM 4369 N N . SER B 1 178 ? 1.53 -37.625 -11.859 1 98.31 178 SER B N 1
ATOM 4370 C CA . SER B 1 178 ? 0.593 -38.281 -12.766 1 98.31 178 SER B CA 1
ATOM 4371 C C . SER B 1 178 ? 0.255 -37.406 -13.961 1 98.31 178 SER B C 1
ATOM 4373 O O . SER B 1 178 ? 0.148 -37.906 -15.086 1 98.31 178 SER B O 1
ATOM 4375 N N . ILE B 1 179 ? 0.109 -36.156 -13.727 1 98.12 179 ILE B N 1
ATOM 4376 C CA . ILE B 1 179 ? -0.201 -35.188 -14.781 1 98.12 179 ILE B CA 1
ATOM 4377 C C . ILE B 1 179 ? 0.982 -35.094 -15.742 1 98.12 179 ILE B C 1
ATOM 4379 O O . ILE B 1 179 ? 0.799 -35 -16.953 1 98.12 179 ILE B O 1
ATOM 4383 N N . VAL B 1 180 ? 2.15 -35.031 -15.164 1 98.38 180 VAL B N 1
ATOM 4384 C CA . VAL B 1 180 ? 3.361 -34.938 -15.969 1 98.38 180 VAL B CA 1
ATOM 4385 C C . VAL B 1 180 ? 3.475 -36.125 -16.891 1 98.38 180 VAL B C 1
ATOM 4387 O O . VAL B 1 180 ? 3.781 -36 -18.078 1 98.38 180 VAL B O 1
ATOM 4390 N N . GLU B 1 181 ? 3.26 -37.312 -16.344 1 98.5 181 GLU B N 1
ATOM 4391 C CA . GLU B 1 181 ? 3.316 -38.531 -17.141 1 98.5 181 GLU B CA 1
ATOM 4392 C C . GLU B 1 181 ? 2.342 -38.469 -18.312 1 98.5 181 GLU B C 1
ATOM 4394 O O . GLU B 1 181 ? 2.713 -38.75 -19.453 1 98.5 181 GLU B O 1
ATOM 4399 N N . PHE B 1 182 ? 1.155 -38.062 -18.031 1 98.62 182 PHE B N 1
ATOM 4400 C CA . PHE B 1 182 ? 0.143 -37.938 -19.062 1 98.62 182 PHE B CA 1
ATOM 4401 C C . PHE B 1 182 ? 0.574 -36.906 -20.109 1 98.62 182 PHE B C 1
ATOM 4403 O O . PHE B 1 182 ? 0.516 -37.156 -21.312 1 98.62 182 PHE B O 1
ATOM 4410 N N . THR B 1 183 ? 0.994 -35.688 -19.641 1 98.81 183 THR B N 1
ATOM 4411 C CA . THR B 1 183 ? 1.345 -34.562 -20.484 1 98.81 183 THR B CA 1
ATOM 4412 C C . THR B 1 183 ? 2.525 -34.906 -21.391 1 98.81 183 THR B C 1
ATOM 4414 O O . THR B 1 183 ? 2.506 -34.594 -22.578 1 98.81 183 THR B O 1
ATOM 4417 N N . LYS B 1 184 ? 3.541 -35.531 -20.797 1 98.56 184 LYS B N 1
ATOM 4418 C CA . LYS B 1 184 ? 4.734 -35.906 -21.547 1 98.56 184 LYS B CA 1
ATOM 4419 C C . LYS B 1 184 ? 4.43 -37 -22.562 1 98.56 184 LYS B C 1
ATOM 4421 O O . LYS B 1 184 ? 5.148 -37.156 -23.547 1 98.56 184 LYS B O 1
ATOM 4426 N N . GLY B 1 185 ? 3.4 -37.781 -22.281 1 98.38 185 GLY B N 1
ATOM 4427 C CA . GLY B 1 185 ? 2.916 -38.75 -23.266 1 98.38 185 GLY B CA 1
ATOM 4428 C C . GLY B 1 185 ? 2.355 -38.094 -24.516 1 98.38 185 GLY B C 1
ATOM 4429 O O . GLY B 1 185 ? 2.385 -38.656 -25.594 1 98.38 185 GLY B O 1
ATOM 4430 N N . LEU B 1 186 ? 1.823 -36.906 -24.344 1 98.31 186 LEU B N 1
ATOM 4431 C CA . LEU B 1 186 ? 1.332 -36.125 -25.484 1 98.31 186 LEU B CA 1
ATOM 4432 C C . LEU B 1 186 ? 2.486 -35.469 -26.234 1 98.31 186 LEU B C 1
ATOM 4434 O O . LEU B 1 186 ? 2.535 -35.531 -27.469 1 98.31 186 LEU B O 1
ATOM 4438 N N . SER B 1 187 ? 3.375 -34.812 -25.5 1 98.31 187 SER B N 1
ATOM 4439 C CA . SER B 1 187 ? 4.527 -34.156 -26.094 1 98.31 187 SER B CA 1
ATOM 4440 C C . SER B 1 187 ? 5.598 -33.875 -25.031 1 98.31 187 SER B C 1
ATOM 4442 O O . SER B 1 187 ? 5.309 -33.25 -24 1 98.31 187 SER B O 1
ATOM 4444 N N . GLN B 1 188 ? 6.832 -34.125 -25.375 1 97.94 188 GLN B N 1
ATOM 4445 C CA . GLN B 1 188 ? 7.949 -33.906 -24.469 1 97.94 188 GLN B CA 1
ATOM 4446 C C . GLN B 1 188 ? 8.273 -32.406 -24.375 1 97.94 188 GLN B C 1
ATOM 4448 O O . GLN B 1 188 ? 8.984 -31.984 -23.453 1 97.94 188 GLN B O 1
ATOM 4453 N N . ASP B 1 189 ? 7.73 -31.656 -25.219 1 98 189 ASP B N 1
ATOM 4454 C CA . ASP B 1 189 ? 8.094 -30.25 -25.328 1 98 189 ASP B CA 1
ATOM 4455 C C . ASP B 1 189 ? 7.262 -29.391 -24.375 1 98 189 ASP B C 1
ATOM 4457 O O . ASP B 1 189 ? 7.59 -28.234 -24.109 1 98 189 ASP B O 1
ATOM 4461 N N . ILE B 1 190 ? 6.156 -29.953 -23.875 1 98.75 190 ILE B N 1
ATOM 4462 C CA . ILE B 1 190 ? 5.297 -29.203 -22.969 1 98.75 190 ILE B CA 1
ATOM 4463 C C . ILE B 1 190 ? 6 -29 -21.625 1 98.75 190 ILE B C 1
ATOM 4465 O O . ILE B 1 190 ? 6.48 -29.953 -21.031 1 98.75 190 ILE B O 1
ATOM 4469 N N . ILE B 1 191 ? 6.117 -27.781 -21.219 1 98.75 191 ILE B N 1
ATOM 4470 C CA . ILE B 1 191 ? 6.816 -27.422 -19.984 1 98.75 191 ILE B CA 1
ATOM 4471 C C . ILE B 1 191 ? 5.941 -27.766 -18.781 1 98.75 191 ILE B C 1
ATOM 4473 O O . ILE B 1 191 ? 4.805 -27.297 -18.672 1 98.75 191 ILE B O 1
ATOM 4477 N N . CYS B 1 192 ? 6.406 -28.578 -17.922 1 98.75 192 CYS B N 1
ATOM 4478 C CA . CYS B 1 192 ? 5.719 -28.906 -16.672 1 98.75 192 CYS B CA 1
ATOM 4479 C C . CYS B 1 192 ? 6.414 -28.25 -15.484 1 98.75 192 CYS B C 1
ATOM 4481 O O . CYS B 1 192 ? 7.625 -28.375 -15.32 1 98.75 192 CYS B O 1
ATOM 4483 N N . HIS B 1 193 ? 5.637 -27.484 -14.703 1 98.38 193 HIS B N 1
ATOM 4484 C CA . HIS B 1 193 ? 6.262 -26.812 -13.578 1 98.38 193 HIS B CA 1
ATOM 4485 C C . HIS B 1 193 ? 5.32 -26.75 -12.383 1 98.38 193 HIS B C 1
ATOM 4487 O O . HIS B 1 193 ? 4.129 -26.469 -12.531 1 98.38 193 HIS B O 1
ATOM 4493 N N . LEU B 1 194 ? 5.844 -27.016 -11.195 1 97.38 194 LEU B N 1
ATOM 4494 C CA . LEU B 1 194 ? 5.07 -27.125 -9.961 1 97.38 194 LEU B CA 1
ATOM 4495 C C . LEU B 1 194 ? 5.672 -26.25 -8.867 1 97.38 194 LEU B C 1
ATOM 4497 O O . LEU B 1 194 ? 4.945 -25.531 -8.172 1 97.38 194 LEU B O 1
ATOM 4501 N N . SER B 1 195 ? 6.949 -26.188 -8.797 1 93.5 195 SER B N 1
ATOM 4502 C CA . SER B 1 195 ? 7.652 -25.703 -7.613 1 93.5 195 SER B CA 1
ATOM 4503 C C . SER B 1 195 ? 7.707 -24.172 -7.586 1 93.5 195 SER B C 1
ATOM 4505 O O . SER B 1 195 ? 8.156 -23.547 -8.547 1 93.5 195 SER B O 1
ATOM 4507 N N . ASN B 1 196 ? 7.207 -23.703 -6.504 1 93.69 196 ASN B N 1
ATOM 4508 C CA . ASN B 1 196 ? 7.512 -22.328 -6.133 1 93.69 196 ASN B CA 1
ATOM 4509 C C . ASN B 1 196 ? 8.812 -22.234 -5.34 1 93.69 196 ASN B C 1
ATOM 4511 O O . ASN B 1 196 ? 9.602 -23.172 -5.32 1 93.69 196 ASN B O 1
ATOM 4515 N N . SER B 1 197 ? 9.125 -21.078 -4.73 1 92.5 197 SER B N 1
ATOM 4516 C CA . SER B 1 197 ? 10.406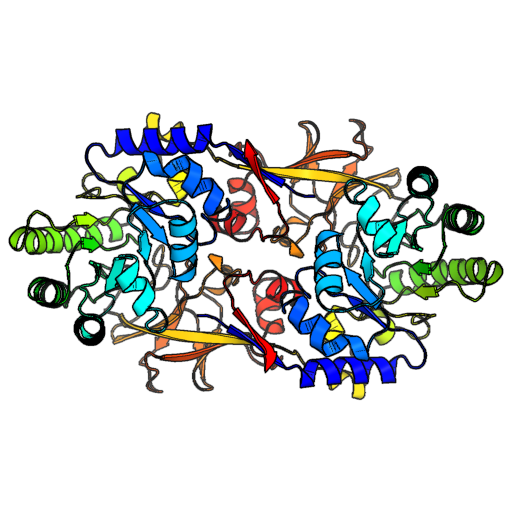 -20.797 -4.09 1 92.5 197 SER B CA 1
ATOM 4517 C C . SER B 1 197 ? 10.781 -21.891 -3.104 1 92.5 197 SER B C 1
ATOM 4519 O O . SER B 1 197 ? 11.859 -22.484 -3.207 1 92.5 197 SER B O 1
ATOM 4521 N N . TYR B 1 198 ? 9.961 -22.25 -2.211 1 92.19 198 TYR B N 1
ATOM 4522 C CA . TYR B 1 198 ? 10.344 -23.109 -1.097 1 92.19 198 TYR B CA 1
ATOM 4523 C C . TYR B 1 198 ? 10.125 -24.578 -1.44 1 92.19 198 TYR B C 1
ATOM 4525 O O . TYR B 1 198 ? 10.625 -25.469 -0.748 1 92.19 198 TYR B O 1
ATOM 4533 N N . GLY B 1 199 ? 9.461 -24.766 -2.568 1 92.62 199 GLY B N 1
ATOM 4534 C CA . GLY B 1 199 ? 9.18 -26.141 -2.973 1 92.62 199 GLY B CA 1
ATOM 4535 C C . GLY B 1 199 ? 10.422 -26.953 -3.275 1 92.62 199 GLY B C 1
ATOM 4536 O O . GLY B 1 199 ? 10.656 -28 -2.666 1 92.62 199 GLY B O 1
ATOM 4537 N N . PHE B 1 200 ? 11.266 -26.406 -4.109 1 90.56 200 PHE B N 1
ATOM 4538 C CA . PHE B 1 200 ? 12.438 -27.141 -4.547 1 90.56 200 PHE B CA 1
ATOM 4539 C C . PHE B 1 200 ? 13.531 -27.109 -3.486 1 90.56 200 PHE B C 1
ATOM 4541 O O . PHE B 1 200 ? 14.523 -27.828 -3.584 1 90.56 200 PHE B O 1
ATOM 4548 N N . LEU B 1 201 ? 13.344 -26.312 -2.43 1 90.94 201 LEU B N 1
ATOM 4549 C CA . LEU B 1 201 ? 14.273 -26.312 -1.308 1 90.94 201 LEU B CA 1
ATOM 4550 C C . LEU B 1 201 ? 13.914 -27.391 -0.3 1 90.94 201 LEU B C 1
ATOM 4552 O O . LEU B 1 201 ? 14.789 -27.922 0.387 1 90.94 201 LEU B O 1
ATOM 4556 N N . GLY B 1 202 ? 12.641 -27.688 -0.278 1 84.12 202 GLY B N 1
ATOM 4557 C CA . GLY B 1 202 ? 12.172 -28.578 0.765 1 84.12 202 GLY B CA 1
ATOM 4558 C C . GLY B 1 202 ? 12.039 -30.016 0.299 1 84.12 202 GLY B C 1
ATOM 4559 O O . GLY B 1 202 ? 11.961 -30.938 1.117 1 84.12 202 GLY B O 1
ATOM 4560 N N . GLN B 1 203 ? 11.891 -30.172 -0.965 1 81.44 203 GLN B N 1
ATOM 4561 C CA . GLN B 1 203 ? 11.617 -31.5 -1.513 1 81.44 203 GLN B CA 1
ATOM 4562 C C . GLN B 1 203 ? 12.406 -31.734 -2.793 1 81.44 203 GLN B C 1
ATOM 4564 O O . GLN B 1 203 ? 12.477 -30.859 -3.662 1 81.44 203 GLN B O 1
ATOM 4569 N N . LYS B 1 204 ? 12.961 -32.875 -2.854 1 79.31 204 LYS B N 1
ATOM 4570 C CA . LYS B 1 204 ? 13.672 -33.25 -4.074 1 79.31 204 LYS B CA 1
ATOM 4571 C C . LYS B 1 204 ? 12.695 -33.719 -5.156 1 79.31 204 LYS B C 1
ATOM 4573 O O . LYS B 1 204 ? 11.609 -34.219 -4.852 1 79.31 204 LYS B O 1
ATOM 4578 N N . GLY B 1 205 ? 12.977 -33.5 -6.355 1 83.25 205 GLY B N 1
ATOM 4579 C CA . GLY B 1 205 ? 12.211 -34.062 -7.469 1 83.25 205 GLY B CA 1
ATOM 4580 C C . GLY B 1 205 ? 11.016 -33.188 -7.844 1 83.25 205 GLY B C 1
ATOM 4581 O O . GLY B 1 205 ? 10.078 -33.656 -8.477 1 83.25 205 GLY B O 1
ATOM 4582 N N . ILE B 1 206 ? 10.922 -31.969 -7.441 1 90.12 206 ILE B N 1
ATOM 4583 C CA . ILE B 1 206 ? 9.75 -31.141 -7.727 1 90.12 206 ILE B CA 1
ATOM 4584 C C . ILE B 1 206 ? 10.117 -30.031 -8.703 1 90.12 206 ILE B C 1
ATOM 4586 O O . ILE B 1 206 ? 9.297 -29.156 -9 1 90.12 206 ILE B O 1
ATOM 4590 N N . CYS B 1 207 ? 11.297 -29.984 -9.242 1 92.5 207 CYS B N 1
ATOM 4591 C CA . CYS B 1 207 ? 11.734 -28.938 -10.148 1 92.5 207 CYS B CA 1
ATOM 4592 C C . CYS B 1 207 ? 11.188 -29.156 -11.555 1 92.5 207 CYS B C 1
ATOM 4594 O O . CYS B 1 207 ? 10.938 -28.203 -12.289 1 92.5 207 CYS B O 1
ATOM 4596 N N . TYR B 1 208 ? 10.852 -30.297 -12.047 1 95.94 208 TYR B N 1
ATOM 4597 C CA . TYR B 1 208 ? 10.406 -30.688 -13.383 1 95.94 208 TYR B CA 1
ATOM 4598 C C . TYR B 1 208 ? 11.102 -29.859 -14.453 1 95.94 208 TYR B C 1
ATOM 4600 O O . TYR B 1 208 ? 12.336 -29.812 -14.508 1 95.94 208 TYR B O 1
ATOM 4608 N N . ASP B 1 209 ? 10.352 -29.203 -15.383 1 98 209 ASP B N 1
ATOM 4609 C CA . ASP B 1 209 ? 10.977 -28.516 -16.5 1 98 209 ASP B CA 1
ATOM 4610 C C . ASP B 1 209 ? 11.289 -27.062 -16.141 1 98 209 ASP B C 1
ATOM 4612 O O . ASP B 1 209 ? 12.133 -26.422 -16.766 1 98 209 ASP B O 1
ATOM 4616 N N . MET B 1 210 ? 10.641 -26.531 -15.164 1 98.06 210 MET B N 1
ATOM 4617 C CA . MET B 1 210 ? 10.742 -25.109 -14.812 1 98.06 210 MET B CA 1
ATOM 4618 C C . MET B 1 210 ? 10.391 -24.891 -13.344 1 98.06 210 MET B C 1
ATOM 4620 O O . MET B 1 210 ? 9.562 -25.609 -12.781 1 98.06 210 MET B O 1
ATOM 4624 N N . VAL B 1 211 ? 11.094 -23.984 -12.703 1 97.88 211 VAL B N 1
ATOM 4625 C CA . VAL B 1 211 ? 10.758 -23.562 -11.352 1 97.88 211 VAL B CA 1
ATOM 4626 C C . VAL B 1 211 ? 10.398 -22.078 -11.352 1 97.88 211 VAL B C 1
ATOM 4628 O O . VAL B 1 211 ? 10.734 -21.344 -12.289 1 97.88 211 VAL B O 1
ATOM 4631 N N . ARG B 1 212 ? 9.703 -21.672 -10.375 1 98.31 212 ARG B N 1
ATOM 4632 C CA . ARG B 1 212 ? 9.219 -20.297 -10.266 1 98.31 212 ARG B CA 1
ATOM 4633 C C . ARG B 1 212 ? 9.648 -19.656 -8.953 1 98.31 212 ARG B C 1
ATOM 4635 O O . ARG B 1 212 ? 8.828 -19.469 -8.055 1 98.31 212 ARG B O 1
ATOM 4642 N N . PRO B 1 213 ? 10.906 -19.297 -8.836 1 97.75 213 PRO B N 1
ATOM 4643 C CA . PRO B 1 213 ? 11.422 -18.703 -7.594 1 97.75 213 PRO B CA 1
ATOM 4644 C C . PRO B 1 213 ? 11 -17.234 -7.418 1 97.75 213 PRO B C 1
ATOM 4646 O O . PRO B 1 213 ? 11.648 -16.344 -7.949 1 97.75 213 PRO B O 1
ATOM 4649 N N . GLY B 1 214 ? 9.969 -17 -6.617 1 96.56 214 GLY B N 1
ATOM 4650 C CA . GLY B 1 214 ? 9.523 -15.656 -6.281 1 96.56 214 GLY B CA 1
ATOM 4651 C C . GLY B 1 214 ? 10.234 -15.078 -5.074 1 96.56 214 GLY B C 1
ATOM 4652 O O . GLY B 1 214 ? 11.312 -14.492 -5.203 1 96.56 214 GLY B O 1
ATOM 4653 N N . ILE B 1 215 ? 9.812 -15.375 -3.867 1 95.94 215 ILE B N 1
ATOM 4654 C CA . ILE B 1 215 ? 10.266 -14.781 -2.615 1 95.94 215 ILE B CA 1
ATOM 4655 C C . ILE B 1 215 ? 11.742 -15.109 -2.391 1 95.94 215 ILE B C 1
ATOM 4657 O O . ILE B 1 215 ? 12.492 -14.289 -1.852 1 95.94 215 ILE B O 1
ATOM 4661 N N . LEU B 1 216 ? 12.164 -16.203 -2.82 1 97.75 216 LEU B N 1
ATOM 4662 C CA . LEU B 1 216 ? 13.547 -16.625 -2.637 1 97.75 216 LEU B CA 1
ATOM 4663 C C . LEU B 1 216 ? 14.492 -15.734 -3.418 1 97.75 216 LEU B C 1
ATOM 4665 O O . LEU B 1 216 ? 15.547 -15.344 -2.908 1 97.75 216 LEU B O 1
ATOM 4669 N N . SER B 1 217 ? 14.117 -15.406 -4.641 1 98.38 217 SER B N 1
ATOM 4670 C CA . SER B 1 217 ? 14.961 -14.578 -5.496 1 98.38 217 SER B CA 1
ATOM 4671 C C . SER B 1 217 ? 15.172 -13.188 -4.891 1 98.38 217 SER B C 1
ATOM 4673 O O . SER B 1 217 ? 16.172 -12.531 -5.168 1 98.38 217 SER B O 1
ATOM 4675 N N . TYR B 1 218 ? 14.234 -12.789 -4.066 1 98.5 218 TYR B N 1
ATOM 4676 C CA . TYR B 1 218 ? 14.305 -11.469 -3.449 1 98.5 218 TYR B CA 1
ATOM 4677 C C . TYR B 1 218 ? 15.047 -11.531 -2.117 1 98.5 218 TYR B C 1
ATOM 4679 O O . TYR B 1 218 ? 15.227 -10.508 -1.454 1 98.5 218 TYR B O 1
ATOM 4687 N N . GLY B 1 219 ? 15.414 -12.695 -1.693 1 98.19 219 GLY B N 1
ATOM 4688 C CA . GLY B 1 219 ? 16.375 -12.797 -0.604 1 98.19 219 GLY B CA 1
ATOM 4689 C C . GLY B 1 219 ? 15.758 -13.32 0.683 1 98.19 219 GLY B C 1
ATOM 4690 O O . GLY B 1 219 ? 16.391 -13.258 1.742 1 98.19 219 GLY B O 1
ATOM 4691 N N . PHE B 1 220 ? 14.594 -13.859 0.62 1 97.31 220 PHE B N 1
ATOM 4692 C CA . PHE B 1 220 ? 13.922 -14.312 1.835 1 97.31 220 PHE B CA 1
ATOM 4693 C C . PHE B 1 220 ? 13.922 -15.836 1.916 1 97.31 220 PHE B C 1
ATOM 4695 O O . PHE B 1 220 ? 13.398 -16.5 1.029 1 97.31 220 PHE B O 1
ATOM 4702 N N . LEU B 1 221 ? 14.477 -16.359 2.965 1 96.5 221 LEU B N 1
ATOM 4703 C CA . LEU B 1 221 ? 14.648 -17.797 3.166 1 96.5 221 LEU B CA 1
ATOM 4704 C C . LEU B 1 221 ? 13.5 -18.375 3.986 1 96.5 221 LEU B C 1
ATOM 4706 O O . LEU B 1 221 ? 12.844 -17.641 4.746 1 96.5 221 LEU B O 1
ATOM 4710 N N . PRO B 1 222 ? 13.211 -19.625 3.756 1 95.19 222 PRO B N 1
ATOM 4711 C CA . PRO B 1 222 ? 12.227 -20.281 4.625 1 95.19 222 PRO B CA 1
ATOM 4712 C C . PRO B 1 222 ? 12.742 -20.484 6.047 1 95.19 222 PRO B C 1
ATOM 4714 O O . PRO B 1 222 ? 13.938 -20.297 6.305 1 95.19 222 PRO B O 1
ATOM 4717 N N . GLU B 1 223 ? 11.852 -20.828 6.891 1 91.81 223 GLU B N 1
ATOM 4718 C CA . GLU B 1 223 ? 12.219 -21.016 8.289 1 91.81 223 GLU B CA 1
ATOM 4719 C C . GLU B 1 223 ? 12.898 -22.375 8.5 1 91.81 223 GLU B C 1
ATOM 4721 O O . GLU B 1 223 ? 13.609 -22.562 9.484 1 91.81 223 GLU B O 1
ATOM 4726 N N . PHE B 1 224 ? 12.656 -23.344 7.605 1 93.31 224 PHE B N 1
ATOM 4727 C CA . PHE B 1 224 ? 13.289 -24.656 7.754 1 93.31 224 PHE B CA 1
ATOM 4728 C C . PHE B 1 224 ? 14.719 -24.625 7.234 1 93.31 224 PHE B C 1
ATOM 4730 O O . PHE B 1 224 ? 15.109 -23.719 6.508 1 93.31 224 PHE B O 1
ATOM 4737 N N . TYR B 1 225 ? 15.5 -25.594 7.574 1 93.31 225 TYR B N 1
ATOM 4738 C CA . TYR B 1 225 ? 16.906 -25.672 7.215 1 93.31 225 TYR B CA 1
ATOM 4739 C C . TYR B 1 225 ? 17.078 -25.844 5.711 1 93.31 225 TYR B C 1
ATOM 4741 O O . TYR B 1 225 ? 16.344 -26.594 5.074 1 93.31 225 TYR B O 1
ATOM 4749 N N . VAL B 1 226 ? 18 -25.125 5.176 1 95.19 226 VAL B N 1
ATOM 4750 C CA . VAL B 1 226 ? 18.312 -25.219 3.752 1 95.19 226 VAL B CA 1
ATOM 4751 C C . VAL B 1 226 ? 19.812 -25.469 3.564 1 95.19 226 VAL B C 1
ATOM 4753 O O . VAL B 1 226 ? 20.594 -25.312 4.5 1 95.19 226 VAL B O 1
ATOM 4756 N N . ASP B 1 227 ? 20.203 -25.859 2.408 1 94.5 227 ASP B N 1
ATOM 4757 C CA . ASP B 1 227 ? 21.609 -26.094 2.076 1 94.5 227 ASP B CA 1
ATOM 4758 C C . ASP B 1 227 ? 22.438 -24.828 2.252 1 94.5 227 ASP B C 1
ATOM 4760 O O . ASP B 1 227 ? 21.922 -23.719 2.119 1 94.5 227 ASP B O 1
ATOM 4764 N N . ARG B 1 228 ? 23.703 -25.016 2.473 1 95.62 228 ARG B N 1
ATOM 4765 C CA . ARG B 1 228 ? 24.625 -23.922 2.771 1 95.62 228 ARG B CA 1
ATOM 4766 C C . ARG B 1 228 ? 24.656 -22.906 1.633 1 95.62 228 ARG B C 1
ATOM 4768 O O . ARG B 1 228 ? 24.688 -21.703 1.873 1 95.62 228 ARG B O 1
ATOM 4775 N N . VAL B 1 229 ? 24.641 -23.391 0.402 1 96.19 229 VAL B N 1
ATOM 4776 C CA . VAL B 1 229 ? 24.75 -22.516 -0.755 1 96.19 229 VAL B CA 1
ATOM 4777 C C . VAL B 1 229 ? 23.531 -21.578 -0.809 1 96.19 229 VAL B C 1
ATOM 4779 O O . VAL B 1 229 ? 23.656 -20.422 -1.191 1 96.19 229 VAL B O 1
ATOM 4782 N N . ILE B 1 230 ? 22.406 -22.141 -0.398 1 97.25 230 ILE B N 1
ATOM 4783 C CA . ILE B 1 230 ? 21.172 -21.375 -0.432 1 97.25 230 ILE B CA 1
ATOM 4784 C C . ILE B 1 230 ? 21.203 -20.281 0.634 1 97.25 230 ILE B C 1
ATOM 4786 O O . ILE B 1 230 ? 20.594 -19.219 0.469 1 97.25 230 ILE B O 1
ATOM 4790 N N . ARG B 1 231 ? 21.922 -20.453 1.728 1 96.06 231 ARG B N 1
ATOM 4791 C CA . ARG B 1 231 ? 22.016 -19.5 2.83 1 96.06 231 ARG B CA 1
ATOM 4792 C C . ARG B 1 231 ? 22.703 -18.219 2.387 1 96.06 231 ARG B C 1
ATOM 4794 O O . ARG B 1 231 ? 22.656 -17.203 3.086 1 96.06 231 ARG B O 1
ATOM 4801 N N . GLU B 1 232 ? 23.344 -18.25 1.197 1 97.75 232 GLU B N 1
ATOM 4802 C CA . GLU B 1 232 ? 24.031 -17.094 0.653 1 97.75 232 GLU B CA 1
ATOM 4803 C C . GLU B 1 232 ? 23.031 -16.125 0.008 1 97.75 232 GLU B C 1
ATOM 4805 O O . GLU B 1 232 ? 23.391 -14.984 -0.308 1 97.75 232 GLU B O 1
ATOM 4810 N N . ILE B 1 233 ? 21.875 -16.578 -0.152 1 98.31 233 ILE B N 1
ATOM 4811 C CA . ILE B 1 233 ? 20.812 -15.727 -0.676 1 98.31 233 ILE B CA 1
ATOM 4812 C C . ILE B 1 233 ? 20.438 -14.68 0.37 1 98.31 233 ILE B C 1
ATOM 4814 O O . ILE B 1 233 ? 20.188 -15.016 1.532 1 98.31 233 ILE B O 1
ATOM 4818 N N . LYS B 1 234 ? 20.422 -13.406 -0.043 1 98 234 LYS B N 1
ATOM 4819 C CA . LYS B 1 234 ? 20.219 -12.289 0.878 1 98 234 LYS B CA 1
ATOM 4820 C C . LYS B 1 234 ? 19.156 -11.336 0.355 1 98 234 LYS B C 1
ATOM 4822 O O . LYS B 1 234 ? 18.938 -11.242 -0.855 1 98 234 LYS B O 1
ATOM 4827 N N . PRO B 1 235 ? 18.469 -10.641 1.309 1 98.62 235 PRO B N 1
ATOM 4828 C CA . PRO B 1 235 ? 17.562 -9.586 0.855 1 98.62 235 PRO B CA 1
ATOM 4829 C C . PRO B 1 235 ? 18.234 -8.562 -0.043 1 98.62 235 PRO B C 1
ATOM 4831 O O . PRO B 1 235 ? 19.391 -8.188 0.206 1 98.62 235 PRO B O 1
ATOM 4834 N N . ILE B 1 236 ? 17.516 -8.086 -1.013 1 98.75 236 ILE B N 1
ATOM 4835 C CA . ILE B 1 236 ? 18.188 -7.328 -2.061 1 98.75 236 ILE B CA 1
ATOM 4836 C C . ILE B 1 236 ? 18 -5.832 -1.824 1 98.75 236 ILE B C 1
ATOM 4838 O O . ILE B 1 236 ? 18.547 -5.004 -2.551 1 98.75 236 ILE B O 1
ATOM 4842 N N . ALA B 1 237 ? 17.188 -5.473 -0.75 1 98.62 237 ALA B N 1
ATOM 4843 C CA . ALA B 1 237 ? 16.844 -4.059 -0.66 1 98.62 237 ALA B CA 1
ATOM 4844 C C . ALA B 1 237 ? 16.844 -3.584 0.79 1 98.62 237 ALA B C 1
ATOM 4846 O O . ALA B 1 237 ? 16.641 -4.379 1.711 1 98.62 237 ALA B O 1
ATOM 4847 N N . ARG B 1 238 ? 17.172 -2.359 1.035 1 98.5 238 ARG B N 1
ATOM 4848 C CA . ARG B 1 238 ? 16.969 -1.659 2.301 1 98.5 238 ARG B CA 1
ATOM 4849 C C . ARG B 1 238 ? 16.219 -0.349 2.092 1 98.5 238 ARG B C 1
ATOM 4851 O O . ARG B 1 238 ? 16.375 0.306 1.06 1 98.5 238 ARG B O 1
ATOM 4858 N N . LEU B 1 239 ? 15.352 0.021 2.988 1 98.81 239 LEU B N 1
ATOM 4859 C CA . LEU B 1 239 ? 14.578 1.257 2.938 1 98.81 239 LEU B CA 1
ATOM 4860 C C . LEU B 1 239 ? 15.242 2.346 3.777 1 98.81 239 LEU B C 1
ATOM 4862 O O . LEU B 1 239 ? 15.508 2.143 4.965 1 98.81 239 LEU B O 1
ATOM 4866 N N . LEU B 1 240 ? 15.469 3.484 3.15 1 98.62 240 LEU B N 1
ATOM 4867 C CA . LEU B 1 240 ? 16.188 4.574 3.807 1 98.62 240 LEU B CA 1
ATOM 4868 C C . LEU B 1 240 ? 15.344 5.848 3.812 1 98.62 240 LEU B C 1
ATOM 4870 O O . LEU B 1 240 ? 14.594 6.105 2.873 1 98.62 240 LEU B O 1
ATOM 4874 N N . SER B 1 241 ? 15.477 6.543 4.828 1 98 241 SER B N 1
ATOM 4875 C CA . SER B 1 241 ? 14.945 7.891 5.004 1 98 241 SER B CA 1
ATOM 4876 C C . SER B 1 241 ? 15.961 8.797 5.691 1 98 241 SER B C 1
ATOM 4878 O O . SER B 1 241 ? 17.172 8.57 5.598 1 98 241 SER B O 1
ATOM 4880 N N . LYS B 1 242 ? 15.484 9.938 6.27 1 97.44 242 LYS B N 1
ATOM 4881 C CA . LYS B 1 242 ? 16.344 10.867 7.004 1 97.44 242 LYS B CA 1
ATOM 4882 C C . LYS B 1 242 ? 15.602 11.516 8.164 1 97.44 242 LYS B C 1
ATOM 4884 O O . LYS B 1 242 ? 14.375 11.602 8.141 1 97.44 242 LYS B O 1
ATOM 4889 N N . VAL B 1 243 ? 16.375 11.898 9.148 1 98 243 VAL B N 1
ATOM 4890 C CA . VAL B 1 243 ? 15.805 12.711 10.219 1 98 243 VAL B CA 1
ATOM 4891 C C . VAL B 1 243 ? 15.484 14.109 9.688 1 98 243 VAL B C 1
ATOM 4893 O O . VAL B 1 243 ? 16.328 14.75 9.062 1 98 243 VAL B O 1
ATOM 4896 N N . VAL B 1 244 ? 14.219 14.57 9.992 1 96.56 244 VAL B N 1
ATOM 4897 C CA . VAL B 1 244 ? 13.875 15.867 9.422 1 96.56 244 VAL B CA 1
ATOM 4898 C C . VAL B 1 244 ? 13.68 16.891 10.547 1 96.56 244 VAL B C 1
ATOM 4900 O O . VAL B 1 244 ? 13.641 18.094 10.297 1 96.56 244 VAL B O 1
ATOM 4903 N N . LYS B 1 245 ? 13.578 16.406 11.773 1 96.44 245 LYS B N 1
ATOM 4904 C CA . LYS B 1 245 ? 13.367 17.281 12.93 1 96.44 245 LYS B CA 1
ATOM 4905 C C . LYS B 1 245 ? 13.789 16.594 14.219 1 96.44 245 LYS B C 1
ATOM 4907 O O . LYS B 1 245 ? 13.703 15.367 14.336 1 96.44 245 LYS B O 1
ATOM 4912 N N . ILE B 1 246 ? 14.32 17.344 15.094 1 97.19 246 ILE B N 1
ATOM 4913 C CA . ILE B 1 246 ? 14.555 16.891 16.469 1 97.19 246 ILE B CA 1
ATOM 4914 C C . ILE B 1 246 ? 13.719 17.719 17.422 1 97.19 246 ILE B C 1
ATOM 4916 O O . ILE B 1 246 ? 13.727 18.953 17.359 1 97.19 246 ILE B O 1
ATOM 4920 N N . ILE B 1 247 ? 12.969 17.094 18.266 1 97.12 247 ILE B N 1
ATOM 4921 C CA . ILE B 1 247 ? 12.102 17.766 19.234 1 97.12 247 ILE B CA 1
ATOM 4922 C C . ILE B 1 247 ? 12.539 17.391 20.656 1 97.12 247 ILE B C 1
ATOM 4924 O O . ILE B 1 247 ? 12.812 16.234 20.938 1 97.12 247 ILE B O 1
ATOM 4928 N N . THR B 1 248 ? 12.602 18.359 21.469 1 96.56 248 THR B N 1
ATOM 4929 C CA . THR B 1 248 ? 12.891 18.141 22.891 1 96.56 248 THR B CA 1
ATOM 4930 C C . THR B 1 248 ? 11.617 18.234 23.719 1 96.56 248 THR B C 1
ATOM 4932 O O . THR B 1 248 ? 10.914 19.234 23.672 1 96.56 248 THR B O 1
ATOM 4935 N N . LEU B 1 249 ? 11.367 17.219 24.469 1 96.38 249 LEU B N 1
ATOM 4936 C CA . LEU B 1 249 ? 10.133 17.141 25.234 1 96.38 249 LEU B CA 1
ATOM 4937 C C . LEU B 1 249 ? 10.273 17.844 26.578 1 96.38 249 LEU B C 1
ATOM 4939 O O . LEU B 1 249 ? 11.336 17.812 27.203 1 96.38 249 LEU B O 1
ATOM 4943 N N . GLN B 1 250 ? 9.188 18.438 26.891 1 91.75 250 GLN B N 1
ATOM 4944 C CA . GLN B 1 250 ? 9.047 18.906 28.266 1 91.75 250 GLN B CA 1
ATOM 4945 C C . GLN B 1 250 ? 8.383 17.844 29.141 1 91.75 250 GLN B C 1
ATOM 4947 O O . GLN B 1 250 ? 7.898 16.828 28.625 1 91.75 250 GLN B O 1
ATOM 4952 N N . GLU B 1 251 ? 8.375 18.094 30.469 1 87.44 251 GLU B N 1
ATOM 4953 C CA . GLU B 1 251 ? 7.836 17.094 31.391 1 87.44 251 GLU B CA 1
ATOM 4954 C C . GLU B 1 251 ? 6.359 16.828 31.109 1 87.44 251 GLU B C 1
ATOM 4956 O O . GLU B 1 251 ? 5.566 17.766 31 1 87.44 251 GLU B O 1
ATOM 4961 N N . GLY B 1 252 ? 6.059 15.648 30.938 1 85.25 252 GLY B N 1
ATOM 4962 C CA . GLY B 1 252 ? 4.664 15.242 30.828 1 85.25 252 GLY B CA 1
ATOM 4963 C C . GLY B 1 252 ? 4.113 15.383 29.422 1 85.25 252 GLY B C 1
ATOM 4964 O O . GLY B 1 252 ? 2.945 15.078 29.172 1 85.25 252 GLY B O 1
ATOM 4965 N N . GLU B 1 253 ? 4.883 15.797 28.5 1 91.12 253 GLU B N 1
ATOM 4966 C CA . GLU B 1 253 ? 4.383 16 27.156 1 91.12 253 GLU B CA 1
ATOM 4967 C C . GLU B 1 253 ? 4.23 14.672 26.406 1 91.12 253 GLU B C 1
ATOM 4969 O O . GLU B 1 253 ? 5.012 13.742 26.625 1 91.12 253 GLU B O 1
ATOM 4974 N N . GLY B 1 254 ? 3.166 14.602 25.609 1 94.5 254 GLY B N 1
ATOM 4975 C CA . GLY B 1 254 ? 2.928 13.438 24.766 1 94.5 254 GLY B CA 1
ATOM 4976 C C . GLY B 1 254 ? 3.398 13.625 23.344 1 94.5 254 GLY B C 1
ATOM 4977 O O . GLY B 1 254 ? 3.908 14.688 22.984 1 94.5 254 GLY B O 1
ATOM 4978 N N . VAL B 1 255 ? 3.332 12.516 22.625 1 95.38 255 VAL B N 1
ATOM 4979 C CA . VAL B 1 255 ? 3.859 12.539 21.266 1 95.38 255 VAL B CA 1
ATOM 4980 C C . VAL B 1 255 ? 2.811 12 20.297 1 95.38 255 VAL B C 1
ATOM 4982 O O . VAL B 1 255 ? 2.225 10.945 20.531 1 95.38 255 VAL B O 1
ATOM 4985 N N . GLY B 1 256 ? 2.57 12.75 19.25 1 94.19 256 GLY B N 1
ATOM 4986 C CA . GLY B 1 256 ? 1.746 12.266 18.141 1 94.19 256 GLY B CA 1
ATOM 4987 C C . GLY B 1 256 ? 0.271 12.203 18.484 1 94.19 256 GLY B C 1
ATOM 4988 O O . GLY B 1 256 ? -0.186 12.875 19.422 1 94.19 256 GLY B O 1
ATOM 4989 N N . TYR B 1 257 ? -0.485 11.508 17.656 1 93.06 257 TYR B N 1
ATOM 4990 C CA . TYR B 1 257 ? -1.929 11.383 17.828 1 93.06 257 TYR B CA 1
ATOM 4991 C C . TYR B 1 257 ? -2.266 10.695 19.141 1 93.06 257 TYR B C 1
ATOM 4993 O O . TYR B 1 257 ? -1.622 9.711 19.516 1 93.06 257 TYR B O 1
ATOM 5001 N N . SER B 1 258 ? -3.205 11.203 19.781 1 91.94 258 SER B N 1
ATOM 5002 C CA . SER B 1 258 ? -3.777 10.656 21 1 91.94 258 SER B CA 1
ATOM 5003 C C . SER B 1 258 ? -2.744 10.609 22.125 1 91.94 258 SER B C 1
ATOM 5005 O O . SER B 1 258 ? -3.051 10.195 23.25 1 91.94 258 SER B O 1
ATOM 5007 N N . LEU B 1 259 ? -1.526 10.938 21.859 1 94.44 259 LEU B N 1
ATOM 5008 C CA . LEU B 1 259 ? -0.459 11.102 22.844 1 94.44 259 LEU B CA 1
ATOM 5009 C C . LEU B 1 259 ? -0.278 9.836 23.672 1 94.44 259 LEU B C 1
ATOM 5011 O O . LEU B 1 259 ? -0.204 9.898 24.906 1 94.44 259 LEU B O 1
ATOM 5015 N N . ILE B 1 260 ? -0.213 8.727 22.969 1 91 260 ILE B N 1
ATOM 5016 C CA . ILE B 1 260 ? -0.141 7.449 23.688 1 91 260 ILE B CA 1
ATOM 5017 C C . ILE B 1 260 ? 1.256 7.266 24.266 1 91 260 ILE B C 1
ATOM 5019 O O . ILE B 1 260 ? 1.458 6.43 25.156 1 91 260 ILE B O 1
ATOM 5023 N N . TYR B 1 261 ? 2.182 8.008 23.734 1 93.94 261 TYR B N 1
ATOM 5024 C CA . TYR B 1 261 ? 3.5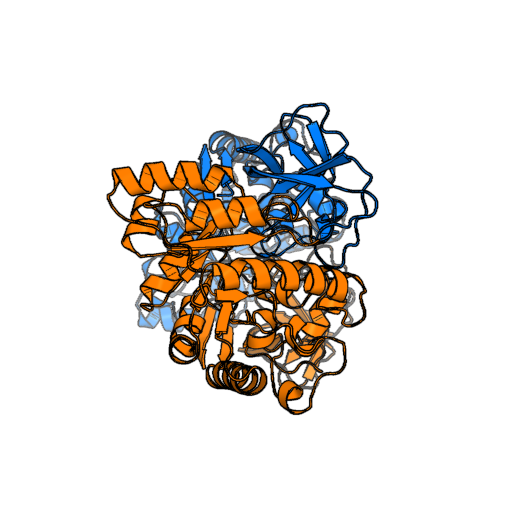41 8.016 24.266 1 93.94 261 TYR B CA 1
ATOM 5025 C C . TYR B 1 261 ? 3.77 9.227 25.156 1 93.94 261 TYR B C 1
ATOM 5027 O O . TYR B 1 261 ? 3.426 10.352 24.781 1 93.94 261 TYR B O 1
ATOM 5035 N N . ARG B 1 262 ? 4.293 8.992 26.297 1 93.62 262 ARG B N 1
ATOM 5036 C CA . ARG B 1 262 ? 4.684 10.055 27.219 1 93.62 262 ARG B CA 1
ATOM 5037 C C . ARG B 1 262 ? 6.172 9.977 27.547 1 93.62 262 ARG B C 1
ATOM 5039 O O . ARG B 1 262 ? 6.66 8.938 28 1 93.62 262 ARG B O 1
ATOM 5046 N N . GLY B 1 263 ? 6.762 11.07 27.328 1 93.12 263 GLY B N 1
ATOM 5047 C CA . GLY B 1 263 ? 8.203 11.086 27.531 1 93.12 263 GLY B CA 1
ATOM 5048 C C . GLY B 1 263 ? 8.602 11.781 28.828 1 93.12 263 GLY B C 1
ATOM 5049 O O . GLY B 1 263 ? 7.773 11.984 29.719 1 93.12 263 GLY B O 1
ATOM 5050 N N . PHE B 1 264 ? 9.945 11.93 29 1 93.81 264 PHE B N 1
ATOM 5051 C CA . PHE B 1 264 ? 10.5 12.602 30.156 1 93.81 264 PHE B CA 1
ATOM 5052 C C . PHE B 1 264 ? 11.148 13.922 29.766 1 93.81 264 PHE B C 1
ATOM 5054 O O . PHE B 1 264 ? 11.375 14.18 28.578 1 93.81 264 PHE B O 1
ATOM 5061 N N . GLU B 1 265 ? 11.344 14.727 30.75 1 95.44 265 GLU B N 1
ATOM 5062 C CA . GLU B 1 265 ? 11.93 16.031 30.516 1 95.44 265 GLU B CA 1
ATOM 5063 C C . GLU B 1 265 ? 13.32 15.906 29.891 1 95.44 265 GLU B C 1
ATOM 5065 O O . GLU B 1 265 ? 14.188 15.219 30.422 1 95.44 265 GLU B O 1
ATOM 5070 N N . GLY B 1 266 ? 13.422 16.562 28.75 1 96.06 266 GLY B N 1
ATOM 5071 C CA . GLY B 1 266 ? 14.719 16.562 28.094 1 96.06 266 GLY B CA 1
ATOM 5072 C C . GLY B 1 266 ? 14.867 15.461 27.062 1 96.06 266 GLY B C 1
ATOM 5073 O O . GLY B 1 266 ? 15.828 15.453 26.281 1 96.06 266 GLY B O 1
ATOM 5074 N N . GLU B 1 267 ? 13.945 14.586 27.016 1 97.06 267 GLU B N 1
ATOM 5075 C CA . GLU B 1 267 ? 13.969 13.555 25.984 1 97.06 267 GLU B CA 1
ATOM 5076 C C . GLU B 1 267 ? 13.906 14.172 24.594 1 97.06 267 GLU B C 1
ATOM 5078 O O . GLU B 1 267 ? 13.148 15.117 24.359 1 97.06 267 GLU B O 1
ATOM 5083 N N . GLN B 1 268 ? 14.719 13.594 23.75 1 97.94 268 GLN B N 1
ATOM 5084 C CA . GLN B 1 268 ? 14.695 14.086 22.375 1 97.94 268 GLN B CA 1
ATOM 5085 C C . GLN B 1 268 ? 14.086 13.055 21.422 1 97.94 268 GLN B C 1
ATOM 5087 O O . GLN B 1 268 ? 14.312 11.852 21.578 1 97.94 268 GLN B O 1
ATOM 5092 N N . LEU B 1 269 ? 13.289 13.555 20.516 1 97.88 269 LEU B N 1
ATOM 5093 C CA . LEU B 1 269 ? 12.633 12.742 19.5 1 97.88 269 LEU B CA 1
ATOM 5094 C C . LEU B 1 269 ? 13.133 13.109 18.094 1 97.88 269 LEU B C 1
ATOM 5096 O O . LEU B 1 269 ? 13.328 14.289 17.797 1 97.88 269 LEU B O 1
ATOM 5100 N N . ALA B 1 270 ? 13.406 12.109 17.312 1 98.31 270 ALA B N 1
ATOM 5101 C CA . ALA B 1 270 ? 13.633 12.32 15.883 1 98.31 270 ALA B CA 1
ATOM 5102 C C . ALA B 1 270 ? 12.352 12.102 15.078 1 98.31 270 ALA B C 1
ATOM 5104 O O . ALA B 1 270 ? 11.602 11.172 15.352 1 98.31 270 ALA B O 1
ATOM 5105 N N . VAL B 1 271 ? 12.125 12.992 14.141 1 97.88 271 VAL B N 1
ATOM 5106 C CA . VAL B 1 271 ? 10.977 12.859 13.25 1 97.88 271 VAL B CA 1
ATOM 5107 C C . VAL B 1 271 ? 11.445 12.359 11.883 1 97.88 271 VAL B C 1
ATOM 5109 O O . VAL B 1 271 ? 12.383 12.906 11.305 1 97.88 271 VAL B O 1
ATOM 5112 N N . ILE B 1 272 ? 10.859 11.32 11.422 1 98.06 272 ILE B N 1
ATOM 5113 C CA . ILE B 1 272 ? 11.141 10.734 10.109 1 98.06 272 ILE B CA 1
ATOM 5114 C C . ILE B 1 272 ? 9.922 10.898 9.203 1 98.06 272 ILE B C 1
ATOM 5116 O O . ILE B 1 272 ? 8.797 10.602 9.602 1 98.06 272 ILE B O 1
ATOM 5120 N N . PRO B 1 273 ? 10.086 11.398 7.977 1 97.06 273 PRO B N 1
ATOM 5121 C CA . PRO B 1 273 ? 8.953 11.734 7.102 1 97.06 273 PRO B CA 1
ATOM 5122 C C . PRO B 1 273 ? 8.422 10.523 6.344 1 97.06 273 PRO B C 1
ATOM 5124 O O . PRO B 1 273 ? 8.359 10.539 5.113 1 97.06 273 PRO B O 1
ATOM 5127 N N . ILE B 1 274 ? 7.953 9.531 7.047 1 97 274 ILE B N 1
ATOM 5128 C CA . ILE B 1 274 ? 7.332 8.336 6.484 1 97 274 ILE B CA 1
ATOM 5129 C C . ILE B 1 274 ? 6.215 7.852 7.402 1 97 274 ILE B C 1
ATOM 5131 O O . ILE B 1 274 ? 6.289 8.016 8.625 1 97 274 ILE B O 1
ATOM 5135 N N . GLY B 1 275 ? 5.191 7.258 6.82 1 97.06 275 GLY B N 1
ATOM 5136 C CA . GLY B 1 275 ? 4.07 6.73 7.582 1 97.06 275 GLY B CA 1
ATOM 5137 C C . GLY B 1 275 ? 3.24 5.73 6.805 1 97.06 275 GLY B C 1
ATOM 5138 O O . GLY B 1 275 ? 3.703 5.176 5.805 1 97.06 275 GLY B O 1
ATOM 5139 N N . TYR B 1 276 ? 2.018 5.5 7.34 1 96.56 276 TYR B N 1
ATOM 5140 C CA . TYR B 1 276 ? 1.194 4.461 6.734 1 96.56 276 TYR B CA 1
ATOM 5141 C C . TYR B 1 276 ? 0.709 4.887 5.352 1 96.56 276 TYR B C 1
ATOM 5143 O O . TYR B 1 276 ? 0.338 4.047 4.531 1 96.56 276 TYR B O 1
ATOM 5151 N N . GLY B 1 277 ? 0.749 6.125 5.004 1 96.38 277 GLY B N 1
ATOM 5152 C CA . GLY B 1 277 ? 0.446 6.59 3.66 1 96.38 277 GLY B CA 1
ATOM 5153 C C . GLY B 1 277 ? 1.458 6.133 2.627 1 96.38 277 GLY B C 1
ATOM 5154 O O . GLY B 1 277 ? 1.193 6.188 1.424 1 96.38 277 GLY B O 1
ATOM 5155 N N . ASP B 1 278 ? 2.617 5.73 3.139 1 96.44 278 ASP B N 1
ATOM 5156 C CA . ASP B 1 278 ? 3.662 5.195 2.271 1 96.44 278 ASP B CA 1
ATOM 5157 C C . ASP B 1 278 ? 3.59 3.672 2.199 1 96.44 278 ASP B C 1
ATOM 5159 O O . ASP B 1 278 ? 4.367 3.041 1.479 1 96.44 278 ASP B O 1
ATOM 5163 N N . GLY B 1 279 ? 2.693 3.125 2.906 1 96.06 279 GLY B N 1
ATOM 5164 C CA . GLY B 1 279 ? 2.582 1.677 2.988 1 96.06 279 GLY B CA 1
ATOM 5165 C C . GLY B 1 279 ? 3.385 1.08 4.129 1 96.06 279 GLY B C 1
ATOM 5166 O O . GLY B 1 279 ? 3.469 -0.142 4.262 1 96.06 279 GLY B O 1
ATOM 5167 N N . PHE B 1 280 ? 4.102 1.925 4.969 1 96.94 280 PHE B N 1
ATOM 5168 C CA . PHE B 1 280 ? 4.816 1.457 6.152 1 96.94 280 PHE B CA 1
ATOM 5169 C C . PHE B 1 280 ? 3.842 1.062 7.254 1 96.94 280 PHE B C 1
ATOM 5171 O O . PHE B 1 280 ? 2.861 1.765 7.504 1 96.94 280 PHE B O 1
ATOM 5178 N N . PRO B 1 281 ? 4.012 -0.09 7.871 1 95.88 281 PRO B N 1
ATOM 5179 C CA . PRO B 1 281 ? 2.977 -0.628 8.758 1 95.88 281 PRO B CA 1
ATOM 5180 C C . PRO B 1 281 ? 2.686 0.285 9.945 1 95.88 281 PRO B C 1
ATOM 5182 O O . PRO B 1 281 ? 3.561 0.504 10.789 1 95.88 281 PRO B O 1
ATOM 5185 N N . ARG B 1 282 ? 1.468 0.74 10.047 1 95.94 282 ARG B N 1
ATOM 5186 C CA . ARG B 1 282 ? 1.038 1.68 11.078 1 95.94 282 ARG B CA 1
ATOM 5187 C C . ARG B 1 282 ? 1.25 1.1 12.469 1 95.94 282 ARG B C 1
ATOM 5189 O O . ARG B 1 282 ? 1.55 1.834 13.414 1 95.94 282 ARG B O 1
ATOM 5196 N N . GLU B 1 283 ? 1.177 -0.203 12.57 1 93.94 283 GLU B N 1
ATOM 5197 C CA . GLU B 1 283 ? 1.259 -0.904 13.852 1 93.94 283 GLU B CA 1
ATOM 5198 C C . GLU B 1 283 ? 2.631 -0.72 14.492 1 93.94 283 GLU B C 1
ATOM 5200 O O . GLU B 1 283 ? 2.791 -0.929 15.695 1 93.94 283 GLU B O 1
ATOM 5205 N N . LEU B 1 284 ? 3.598 -0.319 13.789 1 95.31 284 LEU B N 1
ATOM 5206 C CA . LEU B 1 284 ? 4.969 -0.241 14.273 1 95.31 284 LEU B CA 1
ATOM 5207 C C . LEU B 1 284 ? 5.168 1 15.141 1 95.31 284 LEU B C 1
ATOM 5209 O O . LEU B 1 284 ? 6.184 1.124 15.828 1 95.31 284 LEU B O 1
ATOM 5213 N N . GLY B 1 285 ? 4.266 1.937 15.094 1 92.44 285 GLY B N 1
ATOM 5214 C CA . GLY B 1 285 ? 4.441 3.242 15.711 1 92.44 285 GLY B CA 1
ATOM 5215 C C . GLY B 1 285 ? 4.859 3.166 17.172 1 92.44 285 GLY B C 1
ATOM 5216 O O . GLY B 1 285 ? 5.586 4.035 17.656 1 92.44 285 GLY B O 1
ATOM 5217 N N . ASP B 1 286 ? 4.523 2.154 17.906 1 87.19 286 ASP B N 1
ATOM 5218 C CA . ASP B 1 286 ? 4.887 2.092 19.312 1 87.19 286 ASP B CA 1
ATOM 5219 C C . ASP B 1 286 ? 5.68 0.821 19.609 1 87.19 286 ASP B C 1
ATOM 5221 O O . ASP B 1 286 ? 5.895 0.484 20.781 1 87.19 286 ASP B O 1
ATOM 5225 N N . ARG B 1 287 ? 6.109 0.154 18.625 1 91.62 287 ARG B N 1
ATOM 5226 C CA . ARG B 1 287 ? 6.832 -1.077 18.938 1 91.62 287 ARG B CA 1
ATOM 5227 C C . ARG B 1 287 ? 7.992 -1.282 17.953 1 91.62 287 ARG B C 1
ATOM 5229 O O . ARG B 1 287 ? 8.883 -2.098 18.203 1 91.62 287 ARG B O 1
ATOM 5236 N N . GLY B 1 288 ? 8 -0.559 16.922 1 96.5 288 GLY B N 1
ATOM 5237 C CA . GLY B 1 288 ? 9.031 -0.721 15.906 1 96.5 288 GLY B CA 1
ATOM 5238 C C . GLY B 1 288 ? 10.344 -0.07 16.281 1 96.5 288 GLY B C 1
ATOM 5239 O O . GLY B 1 288 ? 10.43 0.627 17.297 1 96.5 288 GLY B O 1
ATOM 5240 N N . PHE B 1 289 ? 11.383 -0.359 15.461 1 98 289 PHE B N 1
ATOM 5241 C CA . PHE B 1 289 ? 12.719 0.194 15.641 1 98 289 PHE B CA 1
ATOM 5242 C C . PHE B 1 289 ? 13.281 0.693 14.312 1 98 289 PHE B C 1
ATOM 5244 O O . PHE B 1 289 ? 12.891 0.207 13.25 1 98 289 PHE B O 1
ATOM 5251 N N . VAL B 1 290 ? 14.141 1.609 14.422 1 98.31 290 VAL B N 1
ATOM 5252 C CA . VAL B 1 290 ? 14.906 2.062 13.258 1 98.31 290 VAL B CA 1
ATOM 5253 C C . VAL B 1 290 ? 16.391 2.1 13.609 1 98.31 290 VAL B C 1
ATOM 5255 O O . VAL B 1 290 ? 16.766 2.078 14.781 1 98.31 290 VAL B O 1
ATOM 5258 N N . ASN B 1 291 ? 17.172 2.039 12.57 1 98.62 291 ASN B N 1
ATOM 5259 C CA . ASN B 1 291 ? 18.609 2.191 12.734 1 98.62 291 ASN B CA 1
ATOM 5260 C C . ASN B 1 291 ? 19.078 3.561 12.258 1 98.62 291 ASN B C 1
ATOM 5262 O O . ASN B 1 291 ? 18.812 3.959 11.125 1 98.62 291 ASN B O 1
ATOM 5266 N N . ILE B 1 292 ? 19.703 4.316 13.156 1 98.44 292 ILE B N 1
ATOM 5267 C CA . ILE B 1 292 ? 20.344 5.586 12.805 1 98.44 292 ILE B CA 1
ATOM 5268 C C . ILE B 1 292 ? 21.812 5.555 13.195 1 98.44 292 ILE B C 1
ATOM 5270 O O . ILE B 1 292 ? 22.156 5.418 14.375 1 98.44 292 ILE B O 1
ATOM 5274 N N . ASN B 1 293 ? 22.672 5.652 12.203 1 96.56 293 ASN B N 1
ATOM 5275 C CA . ASN B 1 293 ? 24.109 5.637 12.438 1 96.56 293 ASN B CA 1
ATOM 5276 C C . ASN B 1 293 ? 24.531 4.402 13.227 1 96.56 293 ASN B C 1
ATOM 5278 O O . ASN B 1 293 ? 25.234 4.512 14.227 1 96.56 293 ASN B O 1
ATOM 5282 N N . ASP B 1 294 ? 24.016 3.283 12.906 1 95.94 294 ASP B N 1
ATOM 5283 C CA . ASP B 1 294 ? 24.375 1.963 13.414 1 95.94 294 ASP B CA 1
ATOM 5284 C C . ASP B 1 294 ? 23.891 1.779 14.852 1 95.94 294 ASP B C 1
ATOM 5286 O O . ASP B 1 294 ? 24.391 0.925 15.578 1 95.94 294 ASP B O 1
ATOM 5290 N N . VAL B 1 295 ? 23 2.623 15.281 1 97.75 295 VAL B N 1
ATOM 5291 C CA . VAL B 1 295 ? 22.359 2.482 16.594 1 97.75 295 VAL B CA 1
ATOM 5292 C C . VAL B 1 295 ? 20.859 2.293 16.422 1 97.75 295 VAL B C 1
ATOM 5294 O O . VAL B 1 295 ? 20.234 2.975 15.609 1 97.75 295 VAL B O 1
ATOM 5297 N N . MET B 1 296 ? 20.312 1.343 17.188 1 97.75 296 MET B N 1
ATOM 5298 C CA . MET B 1 296 ? 18.891 1.062 17.109 1 97.75 296 MET B CA 1
ATOM 5299 C C . MET B 1 296 ? 18.109 1.965 18.062 1 97.75 296 MET B C 1
ATOM 5301 O O . MET B 1 296 ? 18.484 2.115 19.234 1 97.75 296 MET B O 1
ATOM 5305 N N . TYR B 1 297 ? 17.062 2.578 17.562 1 98.25 297 TYR B N 1
ATOM 5306 C CA . TYR B 1 297 ? 16.188 3.432 18.359 1 98.25 297 TYR B CA 1
ATOM 5307 C C . TYR B 1 297 ? 14.734 2.973 18.266 1 98.25 297 TYR B C 1
ATOM 5309 O O . TYR B 1 297 ? 14.273 2.578 17.188 1 98.25 297 TYR B O 1
ATOM 5317 N N . PRO B 1 298 ? 13.969 3.023 19.312 1 97.75 298 PRO B N 1
ATOM 5318 C CA . PRO B 1 298 ? 12.555 2.643 19.281 1 97.75 298 PRO B CA 1
ATOM 5319 C C . PRO B 1 298 ? 11.656 3.756 18.75 1 97.75 298 PRO B C 1
ATOM 5321 O O . PRO B 1 298 ? 11.906 4.934 19.016 1 97.75 298 PRO B O 1
ATOM 5324 N N . MET B 1 299 ? 10.711 3.381 17.984 1 97.19 299 MET B N 1
ATOM 5325 C CA . MET B 1 299 ? 9.664 4.32 17.609 1 97.19 299 MET B CA 1
ATOM 5326 C C . MET B 1 299 ? 8.852 4.75 18.828 1 97.19 299 MET B C 1
ATOM 5328 O O . MET B 1 299 ? 8.742 3.998 19.797 1 97.19 299 MET B O 1
ATOM 5332 N N . ALA B 1 300 ? 8.367 6.008 18.781 1 95.56 300 ALA B N 1
ATOM 5333 C CA . ALA B 1 300 ? 7.688 6.582 19.938 1 95.56 300 ALA B CA 1
ATOM 5334 C C . ALA B 1 300 ? 6.383 7.258 19.531 1 95.56 300 ALA B C 1
ATOM 5336 O O . ALA B 1 300 ? 6.395 8.359 18.969 1 95.56 300 ALA B O 1
ATOM 5337 N N . GLY B 1 301 ? 5.234 6.633 19.938 1 94.12 301 GLY B N 1
ATOM 5338 C CA . GLY B 1 301 ? 3.93 7.191 19.609 1 94.12 301 GLY B CA 1
ATOM 5339 C C . GLY B 1 301 ? 3.283 6.539 18.406 1 94.12 301 GLY B C 1
ATOM 5340 O O . GLY B 1 301 ? 3.871 5.652 17.781 1 94.12 301 GLY B O 1
ATOM 5341 N N . ARG B 1 302 ? 2.088 7.012 18.047 1 93.94 302 ARG B N 1
ATOM 5342 C CA . ARG B 1 302 ? 1.354 6.461 16.922 1 93.94 302 ARG B CA 1
ATOM 5343 C C . ARG B 1 302 ? 1.95 6.941 15.594 1 93.94 302 ARG B C 1
ATOM 5345 O O . ARG B 1 302 ? 2.346 8.102 15.469 1 93.94 302 ARG B O 1
ATOM 5352 N N . MET B 1 303 ? 1.994 6.035 14.703 1 94.69 303 MET B N 1
ATOM 5353 C CA . MET B 1 303 ? 2.432 6.402 13.359 1 94.69 303 MET B CA 1
ATOM 5354 C C . MET B 1 303 ? 1.37 7.242 12.648 1 94.69 303 MET B C 1
ATOM 5356 O O . MET B 1 303 ? 0.185 6.906 12.68 1 94.69 303 MET B O 1
ATOM 5360 N N . SER B 1 304 ? 1.81 8.312 12.078 1 95.25 304 SER B N 1
ATOM 5361 C CA . SER B 1 304 ? 0.918 9.148 11.273 1 95.25 304 SER B CA 1
ATOM 5362 C C . SER B 1 304 ? 0.997 8.773 9.797 1 95.25 304 SER B C 1
ATOM 5364 O O . SER B 1 304 ? 1.752 7.879 9.414 1 95.25 304 SER B O 1
ATOM 5366 N N . MET B 1 305 ? 0.193 9.414 8.961 1 96.38 305 MET B N 1
ATOM 5367 C CA . MET B 1 305 ? 0.125 9.117 7.527 1 96.38 305 MET B CA 1
ATOM 5368 C C . MET B 1 305 ? 1.459 9.406 6.848 1 96.38 305 MET B C 1
ATOM 5370 O O . MET B 1 305 ? 1.888 8.656 5.973 1 96.38 305 MET B O 1
ATOM 5374 N N . ASP B 1 306 ? 2.115 10.477 7.418 1 96.44 306 ASP B N 1
ATOM 5375 C CA . ASP B 1 306 ? 3.318 10.914 6.719 1 96.44 306 ASP B CA 1
ATOM 5376 C C . ASP B 1 306 ? 4.453 11.188 7.703 1 96.44 306 ASP B C 1
ATOM 5378 O O . ASP B 1 306 ? 5.398 11.914 7.383 1 96.44 306 ASP B O 1
ATOM 5382 N N . GLY B 1 307 ? 4.34 10.617 8.906 1 95.62 307 GLY B N 1
ATOM 5383 C CA . GLY B 1 307 ? 5.367 10.906 9.898 1 95.62 307 GLY B CA 1
ATOM 5384 C C . GLY B 1 307 ? 5.492 9.836 10.953 1 95.62 307 GLY B C 1
ATOM 5385 O O . GLY B 1 307 ? 4.488 9.273 11.406 1 95.62 307 GLY B O 1
ATOM 5386 N N . LEU B 1 308 ? 6.75 9.641 11.289 1 95.81 308 LEU B N 1
ATOM 5387 C CA . LEU B 1 308 ? 7.141 8.711 12.336 1 95.81 308 LEU B CA 1
ATOM 5388 C C . LEU B 1 308 ? 8.078 9.375 13.344 1 95.81 308 LEU B C 1
ATOM 5390 O O . LEU B 1 308 ? 8.961 10.141 12.953 1 95.81 308 LEU B O 1
ATOM 5394 N N . THR B 1 309 ? 7.809 9.125 14.617 1 97.69 309 THR B N 1
ATOM 5395 C CA . THR B 1 309 ? 8.688 9.664 15.648 1 97.69 309 THR B CA 1
ATOM 5396 C C . THR B 1 309 ? 9.477 8.555 16.328 1 97.69 309 THR B C 1
ATOM 5398 O O . THR B 1 309 ? 8.953 7.457 16.547 1 97.69 309 THR B O 1
ATOM 5401 N N . VAL B 1 310 ? 10.703 8.875 16.641 1 98.06 310 VAL B N 1
ATOM 5402 C CA . VAL B 1 310 ? 11.625 7.93 17.266 1 98.06 310 VAL B CA 1
ATOM 5403 C C . VAL B 1 310 ? 12.219 8.547 18.531 1 98.06 310 VAL B C 1
ATOM 5405 O O . VAL B 1 310 ? 12.594 9.727 18.547 1 98.06 310 VAL B O 1
ATOM 5408 N N . SER B 1 311 ? 12.32 7.781 19.609 1 97.88 311 SER B N 1
ATOM 5409 C CA . SER B 1 311 ? 12.938 8.25 20.844 1 97.88 311 SER B CA 1
ATOM 5410 C C . SER B 1 311 ? 14.461 8.125 20.781 1 97.88 311 SER B C 1
ATOM 5412 O O . SER B 1 311 ? 14.992 7.043 20.531 1 97.88 311 SER B O 1
ATOM 5414 N N . LEU B 1 312 ? 15.086 9.195 21.047 1 98.38 312 LEU B N 1
ATOM 5415 C CA . LEU B 1 312 ? 16.547 9.227 21.094 1 98.38 312 LEU B CA 1
ATOM 5416 C C . LEU B 1 312 ? 17.047 9.242 22.531 1 98.38 312 LEU B C 1
ATOM 5418 O O . LEU B 1 312 ? 18.234 9.359 22.781 1 98.38 312 LEU B O 1
ATOM 5422 N N . GLY B 1 313 ? 16.094 9.133 23.453 1 97.12 313 GLY B N 1
ATOM 5423 C CA . GLY B 1 313 ? 16.484 9.359 24.844 1 97.12 313 GLY B CA 1
ATOM 5424 C C . GLY B 1 313 ? 17.109 10.727 25.062 1 97.12 313 GLY B C 1
ATOM 5425 O O . GLY B 1 313 ? 16.516 11.75 24.703 1 97.12 313 GLY B O 1
ATOM 5426 N N . ILE B 1 314 ? 18.281 10.805 25.641 1 97 314 ILE B N 1
ATOM 5427 C CA . ILE B 1 314 ? 18.969 12.07 25.859 1 97 314 ILE B CA 1
ATOM 5428 C C . ILE B 1 314 ? 19.875 12.383 24.688 1 97 314 ILE B C 1
ATOM 5430 O O . ILE B 1 314 ? 20.719 13.281 24.75 1 97 314 ILE B O 1
ATOM 5434 N N . ASN B 1 315 ? 19.719 11.539 23.594 1 97.94 315 ASN B N 1
ATOM 5435 C CA . ASN B 1 315 ? 20.469 11.711 22.344 1 97.94 315 ASN B CA 1
ATOM 5436 C C . ASN B 1 315 ? 21.969 11.648 22.594 1 97.94 315 ASN B C 1
ATOM 5438 O O . ASN B 1 315 ? 22.719 12.547 22.188 1 97.94 315 ASN B O 1
ATOM 5442 N N . GLU B 1 316 ? 22.391 10.625 23.156 1 96.44 316 GLU B N 1
ATOM 5443 C CA . GLU B 1 316 ? 23.781 10.438 23.547 1 96.44 316 GLU B CA 1
ATOM 5444 C C . GLU B 1 316 ? 24.703 10.367 22.328 1 96.44 316 GLU B C 1
ATOM 5446 O O . GLU B 1 316 ? 25.875 10.734 22.406 1 96.44 316 GLU B O 1
ATOM 5451 N N . TYR B 1 317 ? 24.188 9.93 21.25 1 97.19 317 TYR B N 1
ATOM 5452 C CA . TYR B 1 317 ? 25.016 9.711 20.078 1 97.19 317 TYR B CA 1
ATOM 5453 C C . TYR B 1 317 ? 24.906 10.875 19.109 1 97.19 317 TYR B C 1
ATOM 5455 O O . TYR B 1 317 ? 25.328 10.766 17.938 1 97.19 317 TYR B O 1
ATOM 5463 N N . ASP B 1 318 ? 24.25 11.969 19.453 1 97.5 318 ASP B N 1
ATOM 5464 C CA . ASP B 1 318 ? 24.203 13.242 18.75 1 97.5 318 ASP B CA 1
ATOM 5465 C C . ASP B 1 318 ? 23.562 13.086 17.375 1 97.5 318 ASP B C 1
ATOM 5467 O O . ASP B 1 318 ? 24.141 13.484 16.359 1 97.5 318 ASP B O 1
ATOM 5471 N N . VAL B 1 319 ? 22.516 12.328 17.344 1 98.56 319 VAL B N 1
ATOM 5472 C CA . VAL B 1 319 ? 21.703 12.273 16.141 1 98.56 319 VAL B CA 1
ATOM 5473 C C . VAL B 1 319 ? 21.266 13.68 15.734 1 98.56 319 VAL B C 1
ATOM 5475 O O . VAL B 1 319 ? 20.906 14.492 16.578 1 98.56 319 VAL B O 1
ATOM 5478 N N . LYS B 1 320 ? 21.375 13.984 14.422 1 97.56 320 LYS B N 1
ATOM 5479 C CA . LYS B 1 320 ? 21.047 15.312 13.914 1 97.56 320 LYS B CA 1
ATOM 5480 C C . LYS B 1 320 ? 20.125 15.227 12.703 1 97.56 320 LYS B C 1
ATOM 5482 O O . LYS B 1 320 ? 19.969 14.156 12.109 1 97.56 320 LYS B O 1
ATOM 5487 N N . VAL B 1 321 ? 19.516 16.344 12.406 1 96.31 321 VAL B N 1
ATOM 5488 C CA . VAL B 1 321 ? 18.734 16.469 11.188 1 96.31 321 VAL B CA 1
ATOM 5489 C C . VAL B 1 321 ? 19.594 16.094 9.984 1 96.31 321 VAL B C 1
ATOM 5491 O O . VAL B 1 321 ? 20.766 16.453 9.914 1 96.31 321 VAL B O 1
ATOM 5494 N N . SER B 1 322 ? 19.031 15.336 9.117 1 96.19 322 SER B N 1
ATOM 5495 C CA . SER B 1 322 ? 19.641 14.898 7.859 1 96.19 322 SER B CA 1
ATOM 5496 C C . SER B 1 322 ? 20.391 13.586 8.039 1 96.19 322 SER B C 1
ATOM 5498 O O . SER B 1 322 ? 20.844 12.977 7.062 1 96.19 322 SER B O 1
ATOM 5500 N N . ASP B 1 323 ? 20.531 13.148 9.281 1 98.19 323 ASP B N 1
ATOM 5501 C CA . ASP B 1 323 ? 21.094 11.812 9.453 1 98.19 323 ASP B CA 1
ATOM 5502 C C . ASP B 1 323 ? 20.25 10.758 8.742 1 98.19 323 ASP B C 1
ATOM 5504 O O . ASP B 1 323 ? 19.016 10.844 8.734 1 98.19 323 ASP B O 1
ATOM 5508 N N . THR B 1 324 ? 20.953 9.758 8.195 1 98.12 324 THR B N 1
ATOM 5509 C CA . THR B 1 324 ? 20.281 8.688 7.477 1 98.12 324 THR B CA 1
ATOM 5510 C C . THR B 1 324 ? 19.594 7.727 8.445 1 98.12 324 THR B C 1
ATOM 5512 O O . THR B 1 324 ? 20.172 7.375 9.484 1 98.12 324 THR B O 1
ATOM 5515 N N . VAL B 1 325 ? 18.422 7.383 8.117 1 98.75 325 VAL B N 1
ATOM 5516 C CA . VAL B 1 325 ? 17.641 6.422 8.891 1 98.75 325 VAL B CA 1
ATOM 5517 C C . VAL B 1 325 ? 17.391 5.172 8.055 1 98.75 325 VAL B C 1
ATOM 5519 O O . VAL B 1 325 ? 16.891 5.258 6.938 1 98.75 325 VAL B O 1
ATOM 5522 N N . GLU B 1 326 ? 17.797 4.039 8.547 1 98.81 326 GLU B N 1
ATOM 5523 C CA . GLU B 1 326 ? 17.422 2.764 7.938 1 98.81 326 GLU B CA 1
ATOM 5524 C C . GLU B 1 326 ? 16.141 2.215 8.547 1 98.81 326 GLU B C 1
ATOM 5526 O O . GLU B 1 326 ? 16.109 1.833 9.719 1 98.81 326 GLU B O 1
ATOM 5531 N N . LEU B 1 327 ? 15.148 2.152 7.77 1 98.69 327 LEU B N 1
ATOM 5532 C CA . LEU B 1 327 ? 13.82 1.739 8.219 1 98.69 327 LEU B CA 1
ATOM 5533 C C . LEU B 1 327 ? 13.641 0.233 8.062 1 98.69 327 LEU B C 1
ATOM 5535 O O . LEU B 1 327 ? 13.039 -0.417 8.922 1 98.69 327 LEU B O 1
ATOM 5539 N N . ILE B 1 328 ? 14.07 -0.3 6.957 1 98.75 328 ILE B N 1
ATOM 5540 C CA . ILE B 1 328 ? 14.109 -1.733 6.684 1 98.75 328 ILE B CA 1
ATOM 5541 C C . ILE B 1 328 ? 15.531 -2.141 6.293 1 98.75 328 ILE B C 1
ATOM 5543 O O . ILE B 1 328 ? 16.078 -1.64 5.309 1 98.75 328 ILE B O 1
ATOM 5547 N N . SER B 1 329 ? 16.047 -3.043 7.039 1 98.5 329 SER B N 1
ATOM 5548 C CA . SER B 1 329 ? 17.406 -3.5 6.828 1 98.5 329 SER B CA 1
ATOM 5549 C C . SER B 1 329 ? 17.453 -4.676 5.855 1 98.5 329 SER B C 1
ATOM 5551 O O . SER B 1 329 ? 16.562 -5.52 5.852 1 98.5 329 SER B O 1
ATOM 5553 N N . ALA B 1 330 ? 18.562 -4.766 5.105 1 97.69 330 ALA B N 1
ATOM 5554 C CA . ALA B 1 330 ? 18.812 -5.918 4.238 1 97.69 330 ALA B CA 1
ATOM 5555 C C . ALA B 1 330 ? 19.5 -7.043 5 1 97.69 330 ALA B C 1
ATOM 5557 O O . ALA B 1 330 ? 19.781 -8.102 4.434 1 97.69 330 ALA B O 1
ATOM 5558 N N . ILE B 1 331 ? 19.75 -6.797 6.227 1 96.94 331 ILE B N 1
ATOM 5559 C CA . ILE B 1 331 ? 20.344 -7.801 7.098 1 96.94 331 ILE B CA 1
ATOM 5560 C C . ILE B 1 331 ? 19.266 -8.469 7.941 1 96.94 331 ILE B C 1
ATOM 5562 O O . ILE B 1 331 ? 18.734 -7.859 8.867 1 96.94 331 ILE B O 1
ATOM 5566 N N . PRO B 1 332 ? 18.953 -9.703 7.711 1 94.94 332 PRO B N 1
ATOM 5567 C CA . PRO B 1 332 ? 17.797 -10.375 8.297 1 94.94 332 PRO B CA 1
ATOM 5568 C C . PRO B 1 332 ? 17.844 -10.398 9.828 1 94.94 332 PRO B C 1
ATOM 5570 O O . PRO B 1 332 ? 16.781 -10.383 10.477 1 94.94 332 PRO B O 1
ATOM 5573 N N . ARG B 1 333 ? 19.016 -10.406 10.438 1 94.44 333 ARG B N 1
ATOM 5574 C CA . ARG B 1 333 ? 19.141 -10.531 11.891 1 94.44 333 ARG B CA 1
ATOM 5575 C C . ARG B 1 333 ? 18.828 -9.203 12.578 1 94.44 333 ARG B C 1
ATOM 5577 O O . ARG B 1 333 ? 18.641 -9.164 13.797 1 94.44 333 ARG B O 1
ATOM 5584 N N . ASN B 1 334 ? 18.797 -8.109 11.844 1 97.06 334 ASN B N 1
ATOM 5585 C CA . ASN B 1 334 ? 18.531 -6.801 12.438 1 97.06 334 ASN B CA 1
ATOM 5586 C C . ASN B 1 334 ? 17.078 -6.676 12.875 1 97.06 334 ASN B C 1
ATOM 5588 O O . ASN B 1 334 ? 16.172 -7.23 12.242 1 97.06 334 ASN B O 1
ATOM 5592 N N . ARG B 1 335 ? 16.844 -5.895 13.906 1 96.31 335 ARG B N 1
ATOM 5593 C CA . ARG B 1 335 ? 15.516 -5.727 14.484 1 96.31 335 ARG B CA 1
ATOM 5594 C C . ARG B 1 335 ? 14.586 -5.02 13.508 1 96.31 335 ARG B C 1
ATOM 5596 O O . ARG B 1 335 ? 13.359 -5.121 13.625 1 96.31 335 ARG B O 1
ATOM 5603 N N . ASN B 1 336 ? 15.18 -4.32 12.602 1 98.12 336 ASN B N 1
ATOM 5604 C CA . ASN B 1 336 ? 14.367 -3.58 11.641 1 98.12 336 ASN B CA 1
ATOM 5605 C C . ASN B 1 336 ? 14.359 -4.254 10.273 1 98.12 336 ASN B C 1
ATOM 5607 O O . ASN B 1 336 ? 14.125 -3.6 9.25 1 98.12 336 ASN B O 1
ATOM 5611 N N . SER B 1 337 ? 14.695 -5.523 10.203 1 98 337 SER B N 1
ATOM 5612 C CA . SER B 1 337 ? 14.602 -6.254 8.945 1 98 337 SER B CA 1
ATOM 5613 C C . SER B 1 337 ? 13.148 -6.551 8.586 1 98 337 SER B C 1
ATOM 5615 O O . SER B 1 337 ? 12.266 -6.504 9.445 1 98 337 SER B O 1
ATOM 5617 N N . ALA B 1 338 ? 12.93 -6.816 7.289 1 97.81 338 ALA B N 1
ATOM 5618 C CA . ALA B 1 338 ? 11.586 -7.195 6.867 1 97.81 338 ALA B CA 1
ATOM 5619 C C . ALA B 1 338 ? 11.094 -8.422 7.637 1 97.81 338 ALA B C 1
ATOM 5621 O O . ALA B 1 338 ? 9.906 -8.516 7.965 1 97.81 338 ALA B O 1
ATOM 5622 N N . PHE B 1 339 ? 12.008 -9.328 7.895 1 96.38 339 PHE B N 1
ATOM 5623 C CA . PHE B 1 339 ? 11.688 -10.531 8.648 1 96.38 339 PHE B CA 1
ATOM 5624 C C . PHE B 1 339 ? 11.172 -10.18 10.039 1 96.38 339 PHE B C 1
ATOM 5626 O O . PHE B 1 339 ? 10.102 -10.633 10.453 1 96.38 339 PHE B O 1
ATOM 5633 N N . SER B 1 340 ? 11.906 -9.359 10.742 1 96.69 340 SER B N 1
ATOM 5634 C CA . SER B 1 340 ? 11.555 -8.961 12.094 1 96.69 340 SER B CA 1
ATOM 5635 C C . SER B 1 340 ? 10.266 -8.148 12.109 1 96.69 340 SER B C 1
ATOM 5637 O O . SER B 1 340 ? 9.398 -8.359 12.961 1 96.69 340 SER B O 1
ATOM 5639 N N . ILE B 1 341 ? 10.117 -7.266 11.195 1 97.56 341 ILE B N 1
ATOM 5640 C CA . ILE B 1 341 ? 8.93 -6.426 11.086 1 97.56 341 ILE B CA 1
ATOM 5641 C C . ILE B 1 341 ? 7.699 -7.305 10.852 1 97.56 341 ILE B C 1
ATOM 5643 O O . ILE B 1 341 ? 6.656 -7.105 11.477 1 97.56 341 ILE B O 1
ATOM 5647 N N . ALA B 1 342 ? 7.844 -8.234 9.953 1 96.69 342 ALA B N 1
ATOM 5648 C CA . ALA B 1 342 ? 6.742 -9.141 9.641 1 96.69 342 ALA B CA 1
ATOM 5649 C C . ALA B 1 342 ? 6.289 -9.906 10.875 1 96.69 342 ALA B C 1
ATOM 5651 O O . ALA B 1 342 ? 5.09 -10.023 11.141 1 96.69 342 ALA B O 1
ATOM 5652 N N . LYS B 1 343 ? 7.215 -10.383 11.625 1 94.44 343 LYS B N 1
ATOM 5653 C CA . LYS B 1 343 ? 6.898 -11.102 12.852 1 94.44 343 LYS B CA 1
ATOM 5654 C C . LYS B 1 343 ? 6.176 -10.203 13.852 1 94.44 343 LYS B C 1
ATOM 5656 O O . LYS B 1 343 ? 5.188 -10.609 14.461 1 94.44 343 LYS B O 1
ATOM 5661 N N . GLN B 1 344 ? 6.602 -9.008 13.914 1 93.38 344 GLN B N 1
ATOM 5662 C CA . GLN B 1 344 ? 6.039 -8.055 14.867 1 93.38 344 GLN B CA 1
ATOM 5663 C C . GLN B 1 344 ? 4.609 -7.672 14.484 1 93.38 344 GLN B C 1
ATOM 5665 O O . GLN B 1 344 ? 3.787 -7.379 15.352 1 93.38 344 GLN B O 1
ATOM 5670 N N . THR B 1 345 ? 4.332 -7.684 13.25 1 93.56 345 THR B N 1
ATOM 5671 C CA . THR B 1 345 ? 3.033 -7.227 12.766 1 93.56 345 THR B CA 1
ATOM 5672 C C . THR B 1 345 ? 2.16 -8.414 12.359 1 93.56 345 THR B C 1
ATOM 5674 O O . THR B 1 345 ? 1.108 -8.234 11.742 1 93.56 345 THR B O 1
ATOM 5677 N N . ASN B 1 346 ? 2.602 -9.609 12.617 1 91.25 346 ASN B N 1
ATOM 5678 C CA . ASN B 1 346 ? 1.871 -10.852 12.367 1 91.25 346 ASN B CA 1
ATOM 5679 C C . 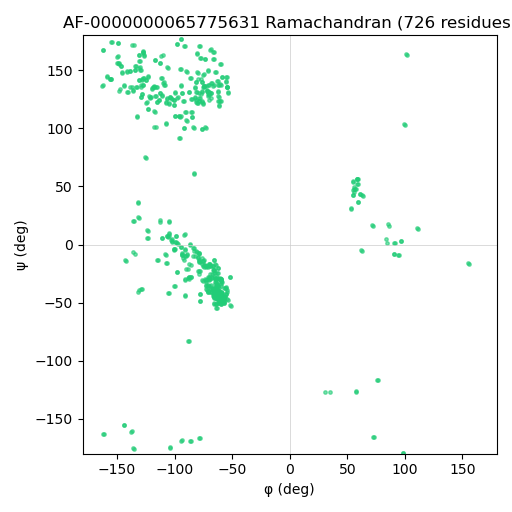ASN B 1 346 ? 1.508 -11 10.898 1 91.25 346 ASN B C 1
ATOM 5681 O O . ASN B 1 346 ? 0.345 -11.234 10.555 1 91.25 346 ASN B O 1
ATOM 5685 N N . THR B 1 347 ? 2.475 -10.867 10.094 1 94.56 347 THR B N 1
ATOM 5686 C CA . THR B 1 347 ? 2.35 -11.062 8.656 1 94.56 347 THR B CA 1
ATOM 5687 C C . THR B 1 347 ? 3.611 -11.695 8.078 1 94.56 347 THR B C 1
ATOM 5689 O O . THR B 1 347 ? 4.266 -12.5 8.742 1 94.56 347 THR B O 1
ATOM 5692 N N . ILE B 1 348 ? 3.895 -11.492 6.797 1 94.81 348 ILE B N 1
ATOM 5693 C CA . ILE B 1 348 ? 5.043 -12.102 6.137 1 94.81 348 ILE B CA 1
ATOM 5694 C C . ILE B 1 348 ? 5.879 -11.023 5.449 1 94.81 348 ILE B C 1
ATOM 5696 O O . ILE B 1 348 ? 5.41 -9.906 5.242 1 94.81 348 ILE B O 1
ATOM 5700 N N . GLU B 1 349 ? 7.102 -11.344 5.121 1 95.38 349 GLU B N 1
ATOM 5701 C CA . GLU B 1 349 ? 8.047 -10.383 4.555 1 95.38 349 GLU B CA 1
ATOM 5702 C C . GLU B 1 349 ? 7.516 -9.797 3.248 1 95.38 349 GLU B C 1
ATOM 5704 O O . GLU B 1 349 ? 7.664 -8.602 2.998 1 95.38 349 GLU B O 1
ATOM 5709 N N . TYR B 1 350 ? 6.852 -10.586 2.564 1 92.44 350 TYR B N 1
ATOM 5710 C CA . TYR B 1 350 ? 6.371 -10.156 1.257 1 92.44 350 TYR B CA 1
ATOM 5711 C C . TYR B 1 350 ? 5.258 -9.125 1.396 1 92.44 350 TYR B C 1
ATOM 5713 O O . TYR B 1 350 ? 5.129 -8.227 0.564 1 92.44 350 TYR B O 1
ATOM 5721 N N . ASP B 1 351 ? 4.516 -9.336 2.373 1 95.94 351 ASP B N 1
ATOM 5722 C CA . ASP B 1 351 ? 3.473 -8.352 2.666 1 95.94 351 ASP B CA 1
ATOM 5723 C C . ASP B 1 351 ? 4.078 -6.988 2.992 1 95.94 351 ASP B C 1
ATOM 5725 O O . ASP B 1 351 ? 3.646 -5.969 2.451 1 95.94 351 ASP B O 1
ATOM 5729 N N . ILE B 1 352 ? 5.137 -6.969 3.768 1 97.25 352 ILE B N 1
ATOM 5730 C CA . ILE B 1 352 ? 5.828 -5.75 4.18 1 97.25 352 ILE B CA 1
ATOM 5731 C C . ILE B 1 352 ? 6.387 -5.035 2.951 1 97.25 352 ILE B C 1
ATOM 5733 O O . ILE B 1 352 ? 6.191 -3.828 2.785 1 97.25 352 ILE B O 1
ATOM 5737 N N . MET B 1 353 ? 6.992 -5.785 2.086 1 97.88 353 MET B N 1
ATOM 5738 C CA . MET B 1 353 ? 7.699 -5.188 0.958 1 97.88 353 MET B CA 1
ATOM 5739 C C . MET B 1 353 ? 6.727 -4.758 -0.133 1 97.88 353 MET B C 1
ATOM 5741 O O . MET B 1 353 ? 6.836 -3.656 -0.672 1 97.88 353 MET B O 1
ATOM 5745 N N . SER B 1 354 ? 5.766 -5.594 -0.398 1 96.56 354 SER B N 1
ATOM 5746 C CA . SER B 1 354 ? 4.883 -5.367 -1.539 1 96.56 354 SER B CA 1
ATOM 5747 C C . SER B 1 354 ? 3.879 -4.254 -1.248 1 96.56 354 SER B C 1
ATOM 5749 O O . SER B 1 354 ? 3.254 -3.721 -2.166 1 96.56 354 SER B O 1
ATOM 5751 N N . THR B 1 355 ? 3.729 -3.865 -0.013 1 95.75 355 THR B N 1
ATOM 5752 C CA . THR B 1 355 ? 2.73 -2.859 0.338 1 95.75 355 THR B CA 1
ATOM 5753 C C . THR B 1 355 ? 3.352 -1.465 0.353 1 95.75 355 THR B C 1
ATOM 5755 O O . THR B 1 355 ? 2.637 -0.463 0.423 1 95.75 355 THR B O 1
ATOM 5758 N N . LEU B 1 356 ? 4.684 -1.391 0.233 1 96.81 356 LEU B N 1
ATOM 5759 C CA . LEU B 1 356 ? 5.316 -0.094 0.017 1 96.81 356 LEU B CA 1
ATOM 5760 C C . LEU B 1 356 ? 4.855 0.523 -1.299 1 96.81 356 LEU B C 1
ATOM 5762 O O . LEU B 1 356 ? 4.941 -0.114 -2.352 1 96.81 356 LEU B O 1
ATOM 5766 N N . ASN B 1 357 ? 4.316 1.707 -1.182 1 93.62 357 ASN B N 1
ATOM 5767 C CA . ASN B 1 357 ? 3.65 2.24 -2.365 1 93.62 357 ASN B CA 1
ATOM 5768 C C . ASN B 1 357 ? 4.59 3.115 -3.191 1 93.62 357 ASN B C 1
ATOM 5770 O O . ASN B 1 357 ? 5.805 3.098 -2.984 1 93.62 357 ASN B O 1
ATOM 5774 N N . ASP B 1 358 ? 4.086 3.85 -4.148 1 90.44 358 ASP B N 1
ATOM 5775 C CA . ASP B 1 358 ? 4.867 4.496 -5.199 1 90.44 358 ASP B CA 1
ATOM 5776 C C . ASP B 1 358 ? 5.449 5.82 -4.715 1 90.44 358 ASP B C 1
ATOM 5778 O O . ASP B 1 358 ? 6.273 6.43 -5.398 1 90.44 358 ASP B O 1
ATOM 5782 N N . ARG B 1 359 ? 5.102 6.27 -3.488 1 92.56 359 ARG B N 1
ATOM 5783 C CA . ARG B 1 359 ? 5.738 7.449 -2.906 1 92.56 359 ARG B CA 1
ATOM 5784 C C . ARG B 1 359 ? 7.203 7.18 -2.588 1 92.56 359 ARG B C 1
ATOM 5786 O O . ARG B 1 359 ? 8.008 8.109 -2.512 1 92.56 359 ARG B O 1
ATOM 5793 N N . ILE B 1 360 ? 7.461 5.922 -2.33 1 96 360 ILE B N 1
ATOM 5794 C CA . ILE B 1 360 ? 8.836 5.504 -2.07 1 96 360 ILE B CA 1
ATOM 5795 C C . ILE B 1 360 ? 9.594 5.371 -3.391 1 96 360 ILE B C 1
ATOM 5797 O O . ILE B 1 360 ? 9.18 4.617 -4.277 1 96 360 ILE B O 1
ATOM 5801 N N . ILE B 1 361 ? 10.656 6.074 -3.486 1 96.25 361 ILE B N 1
ATOM 5802 C CA . ILE B 1 361 ? 11.469 6.027 -4.699 1 96.25 361 ILE B CA 1
ATOM 5803 C C . ILE B 1 361 ? 12.32 4.762 -4.699 1 96.25 361 ILE B C 1
ATOM 5805 O O . ILE B 1 361 ? 12.977 4.445 -3.703 1 96.25 361 ILE B O 1
ATOM 5809 N N . ARG B 1 362 ? 12.219 4.008 -5.754 1 98.12 362 ARG B N 1
ATOM 5810 C CA . ARG B 1 362 ? 13.07 2.838 -5.934 1 98.12 362 ARG B CA 1
ATOM 5811 C C . ARG B 1 362 ? 14.32 3.184 -6.746 1 98.12 362 ARG B C 1
ATOM 5813 O O . ARG B 1 362 ? 14.219 3.816 -7.797 1 98.12 362 ARG B O 1
ATOM 5820 N N . LYS B 1 363 ? 15.445 2.771 -6.195 1 97.88 363 LYS B N 1
ATOM 5821 C CA . LYS B 1 363 ? 16.719 3.082 -6.828 1 97.88 363 LYS B CA 1
ATOM 5822 C C . LYS B 1 363 ? 17.641 1.865 -6.84 1 97.88 363 LYS B C 1
ATOM 5824 O O . LYS B 1 363 ? 17.781 1.183 -5.824 1 97.88 363 LYS B O 1
ATOM 5829 N N . ILE B 1 364 ? 18.219 1.608 -7.996 1 98.12 364 ILE B N 1
ATOM 5830 C CA . ILE B 1 364 ? 19.203 0.535 -8.102 1 98.12 364 ILE B CA 1
ATOM 5831 C C . ILE B 1 364 ? 20.562 1.037 -7.648 1 98.12 364 ILE B C 1
ATOM 5833 O O . ILE B 1 364 ? 20.953 2.162 -7.965 1 98.12 364 ILE B O 1
ATOM 5837 N N . ILE B 1 365 ? 21.172 0.309 -6.926 1 97 365 ILE B N 1
ATOM 5838 C CA . ILE B 1 365 ? 22.547 0.604 -6.57 1 97 365 ILE B CA 1
ATOM 5839 C C . ILE B 1 365 ? 23.469 -0.508 -7.082 1 97 365 ILE B C 1
ATOM 5841 O O . ILE B 1 365 ? 23.016 -1.642 -7.281 1 97 365 ILE B O 1
#

InterPro domains:
  IPR000821 Alanine racemase [MF_01201] (1-365)
  IPR000821 Alanine racemase [PR00992] (24-40)
  IPR000821 Alanine racemase [PR00992] (119-131)
  IPR000821 Alanine racemase [PR00992] (153-164)
  IPR000821 Alanine racemase [PR00992] (195-222)
  IPR000821 Alanine racemase [PR00992] (252-267)
  IPR000821 Alanine racemase [PR00992] (269-284)
  IPR000821 Alanine racemase [PR00992] (290-307)
  IPR000821 Alanine racemase [PR00992] (347-360)
  IPR000821 Alanine racemase [PTHR30511] (3-364)
  IPR000821 Alanine racemase [TIGR00492] (4-365)
  IPR001608 Alanine racemase, N-terminal [PF01168] (6-222)
  IPR009006 Alanine racemase/group IV decarboxylase, C-terminal [G3DSA:2.40.37.10] (6-362)
  IPR009006 Alanine racemase/group IV decarboxylase, C-terminal [SSF50621] (231-364)
  IPR011079 Alanine racemase, C-terminal [PF00842] (237-363)
  IPR011079 Alanine racemase, C-terminal [SM01005] (236-365)
  IPR029066 PLP-binding barrel [G3DSA:3.20.20.10] (8-226)
  IPR029066 PLP-binding barrel [SSF51419] (6-236)

Solvent-accessible surface area (backbone atoms only — not comparable to full-atom values): 36482 Å² total; per-residue (Å²): 128,40,34,36,40,31,34,47,64,47,34,43,49,26,46,49,51,49,45,63,72,60,52,87,36,40,36,32,38,50,38,31,50,42,31,51,36,66,36,38,58,63,53,47,70,58,40,56,92,79,42,64,29,38,30,23,51,38,69,71,54,42,53,51,49,55,73,72,42,95,65,51,34,34,27,71,32,75,78,60,70,92,46,40,70,57,36,50,72,66,55,37,28,39,33,36,46,43,69,68,46,54,61,56,48,34,56,52,14,62,71,68,69,46,61,39,38,31,28,40,32,35,21,61,60,24,62,66,59,36,23,51,55,91,47,37,67,62,41,51,51,53,42,58,70,35,91,38,43,40,59,47,28,39,31,42,62,69,36,33,35,78,40,63,79,42,68,64,48,57,53,30,48,53,53,46,51,54,49,47,55,54,48,44,70,75,37,80,77,45,38,37,30,41,20,39,43,44,29,54,67,50,37,84,89,38,39,69,49,22,30,33,44,36,60,40,38,52,18,51,76,68,88,60,88,66,58,73,73,61,68,71,39,42,40,28,44,33,32,36,41,37,28,73,41,74,45,71,36,49,72,75,37,33,19,27,52,67,37,77,26,71,55,47,63,59,28,28,32,38,21,29,79,46,17,29,41,36,28,43,68,50,80,34,18,65,69,29,44,30,33,46,87,92,38,82,34,43,30,42,14,49,42,34,53,58,30,32,37,28,43,44,48,80,39,86,82,64,80,49,69,65,39,56,29,38,53,28,41,43,47,65,88,40,75,28,2,47,56,39,46,13,61,76,67,72,58,46,45,59,54,57,39,20,25,39,38,84,77,43,41,68,42,81,90,127,41,35,38,40,29,34,46,64,47,34,45,49,25,46,49,50,49,46,64,72,61,52,85,35,40,38,32,39,52,37,31,50,44,31,52,37,65,35,38,60,62,51,48,70,58,39,54,92,77,42,63,28,37,31,23,51,39,70,72,57,44,52,50,50,54,74,72,41,96,64,51,35,34,27,72,33,74,80,59,70,92,46,42,68,58,35,50,72,67,56,36,28,38,32,35,45,41,68,68,47,53,60,57,48,34,54,53,14,62,74,69,70,46,61,39,37,31,28,41,31,35,20,61,59,22,61,66,59,35,22,52,56,92,46,36,67,61,40,51,50,52,42,59,68,36,92,37,41,39,59,48,28,40,33,43,62,68,36,33,35,78,39,64,81,41,67,63,49,58,52,31,47,53,53,44,50,54,49,48,55,54,49,44,70,76,37,78,78,45,37,37,29,41,20,39,44,43,29,54,67,52,36,85,89,39,40,69,46,22,29,34,44,36,61,39,40,52,18,52,76,69,88,60,88,68,57,72,75,62,66,68,38,42,39,28,43,33,32,36,42,35,28,74,39,76,46,71,37,48,70,74,37,34,19,28,52,68,38,77,26,72,56,47,64,59,26,27,31,38,20,31,80,44,16,28,41,36,27,44,68,49,80,34,17,67,70,29,44,32,34,44,86,91,38,79,33,44,30,42,15,49,42,36,55,58,30,32,38,27,44,44,46,80,39,86,83,64,79,50,69,65,38,56,29,37,53,28,40,43,46,66,87,40,74,28,3,45,58,39,46,14,60,75,68,72,58,44,46,60,55,56,38,19,25,39,38,84,77,43,43,67,42,80,89

Radius of gyration: 27.35 Å; Cα contacts (8 Å, |Δi|>4): 1791; chains: 2; bounding box: 53×81×68 Å

Organism: Francisella tularensis subsp. novicida (strain ATCC 15482 / CCUG 33449 / U112) (NCBI:txid401614)

Secondary structure (DSSP, 8-state):
--EEEE-HHHHHHHHHHHHHHHTTSEEEEE-HHHHHTT-HHHHHHTTGGG-SEEEESSHHHHHHHHTT----EEE-S---GGGHHHHHHTT-BEEE-SHHHHHHHHHHHHHHT-PPEEEEEEESS--SSSEEGGGHHHHHHHHHH-SS-EEEEEE---S-TTSTT-HHHHHHHHHHHHHHHHHHHH-TTSEEEEEETTHHHH-TT--TTEEE-STTTTT---SS---TTGGG----EEEEEE--EEEEPPTT-EESGGG-EE--TT-EEEEES--GGGT--GGGGGT-EEEETTEEEEB-S---SS-EEEE-TTTTT---TT-EEEEEBSSTTSTTBHHHHHHHTTS-HHHHHHT--TTSEEEE-/--EEEE-HHHHHHHHHHHHHHHTTSEEEEE-HHHHHTT-HHHHHHTTGGG-SEEEESSHHHHHHHHTT----EEE-S---GGGHHHHHHTT-BEEE-SHHHHHHHHHHHHHHT-PPEEEEEEESS--SSSEEGGGHHHHHHHHHH-SS-EEEEEE---S-TTSTT-HHHHHHHHHHHHHHHHHHHH-TTSEEE---TTHHHHSTT--TTEE--STTTTT---SS---TTGGG----EEEEEE--EEEEPPTT-EESGGG-EE--TT-EEEEES--GGGT--GGGGGT-EEEETTEEEEB-S---SS-EEEE-TTTTT---TT-EEEEEBSSTTSTTBHHHHHHHTTS-HHHHHHT--TTSEEEE-

Foldseek 3Di:
DKAKEFALVLLQLLLVLVCVLLDQAFEAEECELCLLQQHRLVSLLSCVVSGQEYEYQDVVSVVSSVVRDLHAYEHPHADDVVCLVVCQVSLHEYEDFELVVQVVQQVVLVVNVGAHEYEFEDCQDLPPTGYDLVCLLVSLVVQLPDPRYHQQAYEYEQNPLLPLPDVSLVSSQVSLVVSCVSNVVSPVRHFYAYAEQSNVFRDPPRSGRYYYYRPLSQQDDRPDDGDPSSNSNFHRIWMKWWFADKDFDDDQDADDPPRPFGDHHQWIKTKTFAFCLQVADQVQQQPAWKDFPNDIWGWTDTTDNTMTMTTCGNVPVVGDTGTMITQADRDCVDCRHLCNVCVVVVHHSSSNSSRRDPVHHNDYD/DKAKEFALVLLQLLLVLVCVLLDQAFEAEECELCLLQQHRLVSLLSCVVSGQEYEYQDVVSVVSSVVRDLHAYEHPHADDVVCLLVCQVSLHEYEDFELVVQVVQQVVLVVNVGAHEYEFEDCQDLPPTGYDLVCLLVSLVVQLPDPRYDQQAYEYEQNPLLPLPDPSLVSSQVSLVVSCVSNVVSPVRHFYAYAEQSNVFRDPPRSGRYYYYRPLSQQDDRPDDGDPSSNSRFHRIWMKWWFADKDFDDDQDADDPPRPFGDHHQWIKTKTFAFCLQVADQVQQQPAWKDFPNDIWGWTDTTDNTMTMTTCGNVPVVGDTGTMITQADRDCVDCRHLCNVCVVVVHHSSSNSSRRDPVHHNDYD

pLDDT: mean 96.52, std 2.75, range [79.12, 98.88]